Protein AF-0000000085142396 (afdb_homodimer)

Nearest PDB structures (foldseek):
  6xtv-assembly1_A  TM=8.995E-01  e=6.441E-36  Corynebacterium glutamicum MB001
  6xtu-assembly1_B  TM=6.604E-01  e=2.783E-34  Corynebacterium glutamicum MB001
  7d98-assembly1_Q  TM=4.771E-01  e=2.100E-15  Cupriavidus necator
  8h5a-assembly4_G  TM=7.212E-01  e=2.330E-10  Escherichia coli
  8h5a-assembly6_L  TM=6.728E-01  e=3.191E-09  Escherichia coli

InterPro domains:
  IPR000847 LysR, HTH, N-terminal domain [PF00126] (3-60)
  IPR000847 LysR, HTH, N-terminal domain [PS50931] (1-57)
  IPR005119 LysR, substrate-binding [PF03466] (92-287)
  IPR017685 HTH-type transcriptional regulator ArgP [TIGR03298] (2-287)
  IPR036388 Winged helix-like DNA-binding domain superfamily [G3DSA:1.10.10.10] (1-75)
  IPR036390 Winged helix DNA-binding domain superfamily [SSF46785] (1-109)
  IPR050176 LysR-type transcriptional regulator [PTHR30579] (1-289)

Structure (mmCIF, N/CA/C/O backbone):
data_AF-0000000085142396-model_v1
#
loop_
_entity.id
_entity.type
_entity.pdbx_description
1 polymer 'Transcriptional regulator'
#
loop_
_atom_site.group_PDB
_atom_site.id
_atom_site.type_symbol
_atom_site.label_atom_id
_atom_site.label_alt_id
_atom_site.label_comp_id
_atom_site.label_asym_id
_atom_site.label_entity_id
_atom_site.label_seq_id
_atom_site.pdbx_PDB_ins_code
_atom_site.Cartn_x
_atom_site.Cartn_y
_atom_site.Cartn_z
_atom_site.occupancy
_atom_site.B_iso_or_equiv
_atom_site.auth_seq_id
_atom_site.auth_comp_id
_atom_site.auth_asym_id
_atom_site.auth_atom_id
_atom_site.pdbx_PDB_model_num
ATOM 1 N N . MET A 1 1 ? -8.688 -12.961 -36.156 1 75.88 1 MET A N 1
ATOM 2 C CA . MET A 1 1 ? -7.984 -12.867 -34.875 1 75.88 1 MET A CA 1
ATOM 3 C C . MET A 1 1 ? -7.293 -14.18 -34.531 1 75.88 1 MET A C 1
ATOM 5 O O . MET A 1 1 ? -7.91 -15.25 -34.594 1 75.88 1 MET A O 1
ATOM 9 N N . ASN A 1 2 ? -6 -14.141 -34.438 1 84.31 2 ASN A N 1
ATOM 10 C CA . ASN A 1 2 ? -5.273 -15.344 -34.062 1 84.31 2 ASN A CA 1
ATOM 11 C C . ASN A 1 2 ? -4.457 -15.141 -32.781 1 84.31 2 ASN A C 1
ATOM 13 O O . ASN A 1 2 ? -4.434 -14.039 -32.25 1 84.31 2 ASN A O 1
ATOM 17 N N . LEU A 1 3 ? -3.83 -16.234 -32.406 1 86.56 3 LEU A N 1
ATOM 18 C CA . LEU A 1 3 ? -3.17 -16.266 -31.094 1 86.56 3 LEU A CA 1
ATOM 19 C C . LEU A 1 3 ? -1.977 -15.312 -31.078 1 86.56 3 LEU A C 1
ATOM 21 O O . LEU A 1 3 ? -1.727 -14.656 -30.062 1 86.56 3 LEU A O 1
ATOM 25 N N . ASP A 1 4 ? -1.288 -15.188 -32.156 1 91.62 4 ASP A N 1
ATOM 26 C CA . ASP A 1 4 ? -0.107 -14.336 -32.219 1 91.62 4 ASP A CA 1
ATOM 27 C C . ASP A 1 4 ? -0.485 -12.859 -32.094 1 91.62 4 ASP A C 1
ATOM 29 O O . ASP A 1 4 ? 0.242 -12.086 -31.469 1 91.62 4 ASP A O 1
ATOM 33 N N . GLN A 1 5 ? -1.502 -12.57 -32.719 1 93.5 5 GLN A N 1
ATOM 34 C CA . GLN A 1 5 ? -2.006 -11.203 -32.656 1 93.5 5 GLN A CA 1
ATOM 35 C C . GLN A 1 5 ? -2.387 -10.844 -31.219 1 93.5 5 GLN A C 1
ATOM 37 O O . GLN A 1 5 ? -2.012 -9.781 -30.719 1 93.5 5 GLN A O 1
ATOM 42 N N . LEU A 1 6 ? -3.066 -11.711 -30.578 1 92.44 6 LEU A N 1
ATOM 43 C CA . LEU A 1 6 ? -3.492 -11.492 -29.203 1 92.44 6 LEU A CA 1
ATOM 44 C C . LEU A 1 6 ? -2.289 -11.422 -28.266 1 92.44 6 LEU A C 1
ATOM 46 O O . LEU A 1 6 ? -2.256 -10.602 -27.359 1 92.44 6 LEU A O 1
ATOM 50 N N . GLN A 1 7 ? -1.345 -12.188 -28.547 1 93.69 7 GLN A N 1
ATOM 51 C CA . GLN A 1 7 ? -0.137 -12.195 -27.734 1 93.69 7 GLN A CA 1
ATOM 52 C C . GLN A 1 7 ? 0.639 -10.891 -27.891 1 93.69 7 GLN A C 1
ATOM 54 O O . GLN A 1 7 ? 1.211 -10.383 -26.922 1 93.69 7 GLN A O 1
ATOM 59 N N . ALA A 1 8 ? 0.695 -10.453 -29.047 1 95.75 8 ALA A N 1
ATOM 60 C CA . ALA A 1 8 ? 1.35 -9.164 -29.297 1 95.75 8 ALA A CA 1
ATOM 61 C C . ALA A 1 8 ? 0.658 -8.047 -28.516 1 95.75 8 ALA A C 1
ATOM 63 O O . ALA A 1 8 ? 1.318 -7.227 -27.875 1 95.75 8 ALA A O 1
ATOM 64 N N . LEU A 1 9 ? -0.659 -8.055 -28.594 1 95.44 9 LEU A N 1
ATOM 65 C CA . LEU A 1 9 ? -1.447 -7.051 -27.891 1 95.44 9 LEU A CA 1
ATOM 66 C C . LEU A 1 9 ? -1.194 -7.121 -26.391 1 95.44 9 LEU A C 1
ATOM 68 O O . LEU A 1 9 ? -0.942 -6.098 -25.75 1 95.44 9 LEU A O 1
ATOM 72 N N . ARG A 1 10 ? -1.252 -8.258 -25.828 1 95.12 10 ARG A N 1
ATOM 73 C CA . ARG A 1 10 ? -0.986 -8.477 -24.422 1 95.12 10 ARG A CA 1
ATOM 74 C C . ARG A 1 10 ? 0.411 -7.992 -24.047 1 95.12 10 ARG A C 1
ATOM 76 O O . ARG A 1 10 ? 0.585 -7.301 -23.031 1 95.12 10 ARG A O 1
ATOM 83 N N . ALA A 1 11 ? 1.41 -8.336 -24.828 1 95.69 11 ALA A N 1
ATOM 84 C CA . ALA A 1 11 ? 2.803 -7.992 -24.531 1 95.69 11 ALA A CA 1
ATOM 85 C C . ALA A 1 11 ? 3.004 -6.48 -24.5 1 95.69 11 ALA A C 1
ATOM 87 O O . ALA A 1 11 ? 3.703 -5.961 -23.641 1 95.69 11 ALA A O 1
ATOM 88 N N . ILE A 1 12 ? 2.426 -5.828 -25.422 1 96.06 12 ILE A N 1
ATOM 89 C CA . ILE A 1 12 ? 2.547 -4.375 -25.453 1 96.06 12 ILE A CA 1
ATOM 90 C C . ILE A 1 12 ? 1.877 -3.775 -24.219 1 96.06 12 ILE A C 1
ATOM 92 O O . ILE A 1 12 ? 2.422 -2.865 -23.594 1 96.06 12 ILE A O 1
ATOM 96 N N . ALA A 1 13 ? 0.731 -4.301 -23.953 1 94 13 ALA A N 1
ATOM 97 C CA . ALA A 1 13 ? 0.011 -3.807 -22.781 1 94 13 ALA A CA 1
ATOM 98 C C . ALA A 1 13 ? 0.826 -4.016 -21.5 1 94 13 ALA A C 1
ATOM 100 O O . ALA A 1 13 ? 0.817 -3.168 -20.609 1 94 13 ALA A O 1
ATOM 101 N N . ASP A 1 14 ? 1.468 -5.07 -21.422 1 92.44 14 ASP A N 1
ATOM 102 C CA . ASP A 1 14 ? 2.221 -5.438 -20.219 1 92.44 14 ASP A CA 1
ATOM 103 C C . ASP A 1 14 ? 3.553 -4.691 -20.156 1 92.44 14 ASP A C 1
ATOM 105 O O . ASP A 1 14 ? 3.967 -4.23 -19.094 1 92.44 14 ASP A O 1
ATOM 109 N N . GLU A 1 15 ? 4.219 -4.551 -21.297 1 93.19 15 GLU A N 1
ATOM 110 C CA . GLU A 1 15 ? 5.59 -4.043 -21.328 1 93.19 15 GLU A CA 1
ATOM 111 C C . GLU A 1 15 ? 5.617 -2.541 -21.594 1 93.19 15 GLU A C 1
ATOM 113 O O . GLU A 1 15 ? 6.625 -1.879 -21.344 1 93.19 15 GLU A O 1
ATOM 118 N N . GLY A 1 16 ? 4.594 -2.025 -22.234 1 93.94 16 GLY A N 1
ATOM 119 C CA . GLY A 1 16 ? 4.426 -0.589 -22.391 1 93.94 16 GLY A CA 1
ATOM 120 C C . GLY A 1 16 ? 4.957 -0.064 -23.703 1 93.94 16 GLY A C 1
ATOM 121 O O . GLY A 1 16 ? 4.844 1.128 -24 1 93.94 16 GLY A O 1
ATOM 122 N N . SER A 1 17 ? 5.609 -0.974 -24.469 1 94.94 17 SER A N 1
ATOM 123 C CA . SER A 1 17 ? 6.129 -0.507 -25.75 1 94.94 17 SER A CA 1
ATOM 124 C C . SER A 1 17 ? 6.23 -1.65 -26.766 1 94.94 17 SER A C 1
ATOM 126 O O . SER A 1 17 ? 6.242 -2.822 -26.375 1 94.94 17 SER A O 1
ATOM 128 N N . PHE A 1 18 ? 6.328 -1.26 -28.062 1 95.06 18 PHE A N 1
ATOM 129 C CA . PHE A 1 18 ? 6.465 -2.234 -29.141 1 95.06 18 PHE A CA 1
ATOM 130 C C . PHE A 1 18 ? 7.816 -2.936 -29.078 1 95.06 18 PHE A C 1
ATOM 132 O O . PHE A 1 18 ? 7.906 -4.145 -29.281 1 95.06 18 PHE A O 1
ATOM 139 N N . GLU A 1 19 ? 8.797 -2.203 -28.656 1 95 19 GLU A N 1
ATOM 140 C CA . GLU A 1 19 ? 10.148 -2.754 -28.578 1 95 19 GLU A CA 1
ATOM 141 C C . GLU A 1 19 ? 10.273 -3.758 -27.438 1 95 19 GLU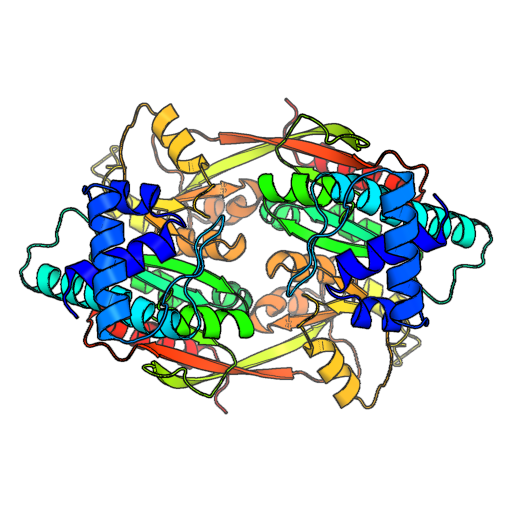 A C 1
ATOM 143 O O . GLU A 1 19 ? 10.828 -4.844 -27.625 1 95 19 GLU A O 1
ATOM 148 N N . ALA A 1 20 ? 9.727 -3.4 -26.359 1 96 20 ALA A N 1
ATOM 149 C CA . ALA A 1 20 ? 9.781 -4.293 -25.219 1 96 20 ALA A CA 1
ATOM 150 C C . ALA A 1 20 ? 8.945 -5.551 -25.453 1 96 20 ALA A C 1
ATOM 152 O O . ALA A 1 20 ? 9.336 -6.648 -25.062 1 96 20 ALA A O 1
ATOM 153 N N . ALA A 1 21 ? 7.863 -5.324 -26.078 1 96.44 21 ALA A N 1
ATOM 154 C CA . ALA A 1 21 ? 7.02 -6.465 -26.422 1 96.44 21 ALA A CA 1
ATOM 155 C C . ALA A 1 21 ? 7.738 -7.406 -27.391 1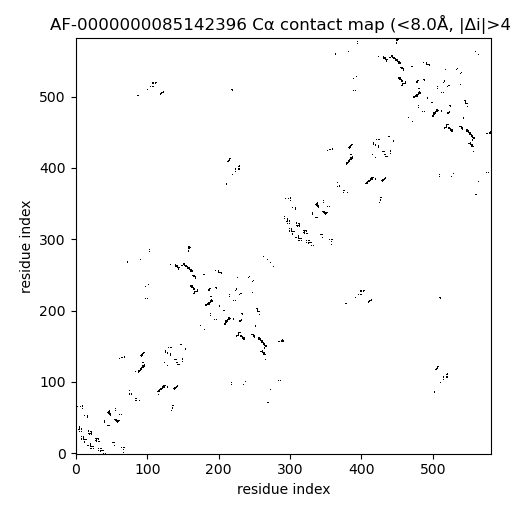 96.44 21 ALA A C 1
ATOM 157 O O . ALA A 1 21 ? 7.672 -8.625 -27.234 1 96.44 21 ALA A O 1
ATOM 158 N N . ALA A 1 22 ? 8.414 -6.84 -28.359 1 96.75 22 ALA A N 1
ATOM 159 C CA . ALA A 1 22 ? 9.18 -7.621 -29.312 1 96.75 22 ALA A CA 1
ATOM 160 C C . ALA A 1 22 ? 10.242 -8.461 -28.625 1 96.75 22 ALA A C 1
ATOM 162 O O . ALA A 1 22 ? 10.406 -9.648 -28.922 1 96.75 22 ALA A O 1
ATOM 163 N N . TYR A 1 23 ? 10.914 -7.848 -27.719 1 96.06 23 TYR A N 1
ATOM 164 C CA . TYR A 1 23 ? 11.938 -8.539 -26.938 1 96.06 23 TYR A CA 1
ATOM 165 C C . TYR A 1 23 ? 11.336 -9.695 -26.156 1 96.06 23 TYR A C 1
ATOM 167 O O . TYR A 1 23 ? 11.852 -10.82 -26.203 1 96.06 23 TYR A O 1
ATOM 175 N N . GLU A 1 24 ? 10.273 -9.461 -25.5 1 94.06 24 GLU A N 1
ATOM 176 C CA . GLU A 1 24 ? 9.609 -10.477 -24.688 1 94.06 24 GLU A CA 1
ATOM 177 C C . GLU A 1 24 ? 9.148 -11.656 -25.562 1 94.06 24 GLU A C 1
ATOM 179 O O . GLU A 1 24 ? 9.242 -12.812 -25.141 1 94.06 24 GLU A O 1
ATOM 184 N N . LEU A 1 25 ? 8.633 -11.391 -26.766 1 94.56 25 LEU A N 1
ATOM 185 C CA . LEU A 1 25 ? 8.031 -12.398 -27.625 1 94.56 25 LEU A CA 1
ATOM 186 C C . LEU A 1 25 ? 9.086 -13.055 -28.516 1 94.56 25 LEU A C 1
ATOM 188 O O . LEU A 1 25 ? 8.812 -14.055 -29.188 1 94.56 25 LEU A O 1
ATOM 192 N N . GLY A 1 26 ? 10.281 -12.438 -28.516 1 96.25 26 GLY A N 1
ATOM 193 C CA . GLY A 1 26 ? 11.336 -12.977 -29.344 1 96.25 26 GLY A CA 1
ATOM 194 C C . GLY A 1 26 ? 11.102 -12.742 -30.828 1 96.25 26 GLY A C 1
ATOM 195 O O . GLY A 1 26 ? 11.375 -13.617 -31.656 1 96.25 26 GLY A O 1
ATOM 196 N N . VAL A 1 27 ? 10.547 -11.664 -31.188 1 97.06 27 VAL A N 1
ATOM 197 C CA . VAL A 1 27 ? 10.289 -11.297 -32.562 1 97.06 27 VAL A CA 1
ATOM 198 C C . VAL A 1 27 ? 10.727 -9.859 -32.812 1 97.06 27 VAL A C 1
ATOM 200 O O . VAL A 1 27 ? 11.203 -9.188 -31.906 1 97.06 27 VAL A O 1
ATOM 203 N N . SER A 1 28 ? 10.664 -9.445 -34 1 95.69 28 SER A N 1
ATOM 204 C CA . SER A 1 28 ? 11.039 -8.07 -34.312 1 95.69 28 SER A CA 1
ATOM 205 C C . SER A 1 28 ? 9.906 -7.102 -33.969 1 95.69 28 SER A C 1
ATOM 207 O O . SER A 1 28 ? 8.742 -7.488 -33.938 1 95.69 28 SER A O 1
ATOM 209 N N . ALA A 1 29 ? 10.32 -5.918 -33.781 1 95.75 29 ALA A N 1
ATOM 210 C CA . ALA A 1 29 ? 9.32 -4.875 -33.531 1 95.75 29 ALA A CA 1
ATOM 211 C C . ALA A 1 29 ? 8.391 -4.727 -34.719 1 95.75 29 ALA A C 1
ATOM 213 O O . ALA A 1 29 ? 7.203 -4.434 -34.562 1 95.75 29 ALA A O 1
ATOM 214 N N . SER A 1 30 ? 8.93 -4.902 -35.844 1 95.69 30 SER A N 1
ATOM 215 C CA . SER A 1 30 ? 8.125 -4.824 -37.062 1 95.69 30 SER A CA 1
ATOM 216 C C . SER A 1 30 ? 7.055 -5.91 -37.094 1 95.69 30 SER A C 1
ATOM 218 O O . SER A 1 30 ? 5.922 -5.66 -37.531 1 95.69 30 SER A O 1
ATOM 220 N N . ALA A 1 31 ? 7.41 -7.059 -36.688 1 96.5 31 ALA A N 1
ATOM 221 C CA . ALA A 1 31 ? 6.461 -8.164 -36.625 1 96.5 31 ALA A CA 1
ATOM 222 C C . ALA A 1 31 ? 5.34 -7.863 -35.625 1 96.5 31 ALA A C 1
ATOM 224 O O . ALA A 1 31 ? 4.168 -8.133 -35.906 1 96.5 31 ALA A O 1
ATOM 225 N N . VAL A 1 32 ? 5.695 -7.32 -34.5 1 97.19 32 VAL A N 1
ATOM 226 C CA . VAL A 1 32 ? 4.707 -6.938 -33.5 1 97.19 32 VAL A CA 1
ATOM 227 C C . VAL A 1 32 ? 3.756 -5.895 -34.062 1 97.19 32 VAL A C 1
ATOM 229 O O . VAL A 1 32 ? 2.537 -6.012 -33.938 1 97.19 32 VAL A O 1
ATOM 232 N N . SER A 1 33 ? 4.301 -4.898 -34.75 1 96.38 33 SER A N 1
ATOM 233 C CA . SER A 1 33 ? 3.502 -3.834 -35.344 1 96.38 33 SER A CA 1
ATOM 234 C C . SER A 1 33 ? 2.537 -4.395 -36.375 1 96.38 33 SER A C 1
ATOM 236 O O . SER A 1 33 ? 1.375 -3.988 -36.438 1 96.38 33 SER A O 1
ATOM 238 N N . GLN A 1 34 ? 3.006 -5.277 -37.125 1 96.44 34 GLN A N 1
ATOM 239 C CA . GLN A 1 34 ? 2.184 -5.887 -38.156 1 96.44 34 GLN A CA 1
ATOM 240 C C . GLN A 1 34 ? 1.03 -6.684 -37.562 1 96.44 34 GLN A C 1
ATOM 242 O O . GLN A 1 34 ? -0.101 -6.613 -38.062 1 96.44 34 GLN A O 1
ATOM 247 N N . ARG A 1 35 ? 1.349 -7.379 -36.562 1 96.38 35 ARG A N 1
ATOM 248 C CA . ARG A 1 35 ? 0.331 -8.164 -35.875 1 96.38 35 ARG A CA 1
ATOM 249 C C . ARG A 1 35 ? -0.768 -7.27 -35.312 1 96.38 35 ARG A C 1
ATOM 251 O O . ARG A 1 35 ? -1.954 -7.578 -35.469 1 96.38 35 ARG A O 1
ATOM 258 N N . ILE A 1 36 ? -0.371 -6.172 -34.75 1 96.5 36 ILE A N 1
ATOM 259 C CA . ILE A 1 36 ? -1.324 -5.246 -34.125 1 96.5 36 ILE A CA 1
ATOM 260 C C . ILE A 1 36 ? -2.182 -4.605 -35.219 1 96.5 36 ILE A C 1
ATOM 262 O O . ILE A 1 36 ? -3.402 -4.504 -35.094 1 96.5 36 ILE A O 1
ATOM 266 N N . ARG A 1 37 ? -1.539 -4.156 -36.281 1 95.81 37 ARG A N 1
ATOM 267 C CA . ARG A 1 37 ? -2.268 -3.545 -37.375 1 95.81 37 ARG A CA 1
ATOM 268 C C . ARG A 1 37 ? -3.301 -4.508 -37.969 1 95.81 37 ARG A C 1
ATOM 270 O O . ARG A 1 37 ? -4.43 -4.113 -38.25 1 95.81 37 ARG A O 1
ATOM 277 N N . ALA A 1 38 ? -2.834 -5.707 -38.156 1 96.38 38 ALA A N 1
ATOM 278 C CA . ALA A 1 38 ? -3.744 -6.719 -38.688 1 96.38 38 ALA A CA 1
ATOM 279 C C . ALA A 1 38 ? -4.926 -6.938 -37.75 1 96.38 38 ALA A C 1
ATOM 281 O O . ALA A 1 38 ? -6.07 -7.043 -38.188 1 96.38 38 ALA A O 1
ATOM 282 N N . LEU A 1 39 ? -4.688 -7.059 -36.469 1 95 39 LEU A N 1
ATOM 283 C CA . LEU A 1 39 ? -5.727 -7.25 -35.469 1 95 39 LEU A CA 1
ATOM 284 C C . LEU A 1 39 ? -6.695 -6.074 -35.438 1 95 39 LEU A C 1
ATOM 286 O O . LEU A 1 39 ? -7.914 -6.266 -35.438 1 95 39 LEU A O 1
ATOM 290 N N . GLU A 1 40 ? -6.176 -4.832 -35.469 1 96.31 40 GLU A N 1
ATOM 291 C CA . GLU A 1 40 ? -6.996 -3.627 -35.469 1 96.31 40 GLU A CA 1
ATOM 292 C C . GLU A 1 40 ? -7.863 -3.539 -36.719 1 96.31 40 GLU A C 1
ATOM 294 O O . GLU A 1 40 ? -9.023 -3.127 -36.656 1 96.31 40 GLU A O 1
ATOM 299 N N . ARG A 1 41 ? -7.289 -3.936 -37.812 1 94.75 41 ARG A N 1
ATOM 300 C CA . ARG A 1 41 ? -8.047 -3.959 -39.062 1 94.75 41 ARG A CA 1
ATOM 301 C C . ARG A 1 41 ? -9.211 -4.938 -39 1 94.75 41 ARG A C 1
ATOM 303 O O . ARG A 1 41 ? -10.32 -4.629 -39.438 1 94.75 41 ARG A O 1
ATOM 310 N N . GLU A 1 42 ? -8.922 -6.059 -38.5 1 93.88 42 GLU A N 1
ATOM 311 C CA . GLU A 1 42 ? -9.953 -7.086 -38.375 1 93.88 42 GLU A CA 1
ATOM 312 C C . GLU A 1 42 ? -11.078 -6.629 -37.469 1 93.88 42 GLU A C 1
ATOM 314 O O . GLU A 1 42 ? -12.25 -6.852 -37.75 1 93.88 42 GLU A O 1
ATOM 319 N N . VAL A 1 43 ? -10.719 -6.043 -36.344 1 92.31 43 VAL A N 1
ATOM 320 C CA . VAL A 1 43 ? -11.688 -5.598 -35.344 1 92.31 43 VAL A CA 1
ATOM 321 C C . VAL A 1 43 ? -12.328 -4.289 -35.812 1 92.31 43 VAL A C 1
ATOM 323 O O . VAL A 1 43 ? -13.445 -3.967 -35.375 1 92.31 43 VAL A O 1
ATOM 326 N N . GLY A 1 44 ? -11.672 -3.533 -36.594 1 94.31 44 GLY A N 1
ATOM 327 C CA . GLY A 1 44 ? -12.172 -2.271 -37.094 1 94.31 44 GLY A CA 1
ATOM 328 C C . GLY A 1 44 ? -12.016 -1.117 -36.125 1 94.31 44 GLY A C 1
ATOM 329 O O . GLY A 1 44 ? -12.758 -0.136 -36.188 1 94.31 44 GLY A O 1
ATOM 330 N N . GLN A 1 45 ? -11.172 -1.242 -35.188 1 94.81 45 GLN A N 1
ATOM 331 C CA . GLN A 1 45 ? -10.93 -0.219 -34.156 1 94.81 45 GLN A CA 1
ATOM 332 C C . GLN A 1 45 ? -9.461 -0.178 -33.781 1 94.81 45 GLN A C 1
ATOM 334 O O . GLN A 1 45 ? -8.758 -1.187 -33.875 1 94.81 45 GLN A O 1
ATOM 339 N N . VAL A 1 46 ? -9.078 0.98 -33.344 1 95.25 46 VAL A N 1
ATOM 340 C CA . VAL A 1 46 ? -7.754 1.116 -32.719 1 95.25 46 VAL A CA 1
ATOM 341 C C . VAL A 1 46 ? -7.766 0.503 -31.328 1 95.25 46 VAL A C 1
ATOM 343 O O . VAL A 1 46 ? -8.68 0.756 -30.547 1 95.25 46 VAL A O 1
ATOM 346 N N . LEU A 1 47 ? -6.75 -0.286 -31.094 1 96 47 LEU A N 1
ATOM 347 C CA . LEU A 1 47 ? -6.77 -1.055 -29.844 1 96 47 LEU A CA 1
ATOM 348 C C . LEU A 1 47 ? -5.715 -0.536 -28.875 1 96 47 LEU A C 1
ATOM 350 O O . LEU A 1 47 ? -5.758 -0.856 -27.688 1 96 47 LEU A O 1
ATOM 354 N N . LEU A 1 48 ? -4.762 0.269 -29.391 1 95.75 48 LEU A N 1
ATOM 355 C CA . LEU A 1 48 ? -3.678 0.789 -28.562 1 95.75 48 LEU A CA 1
ATOM 356 C C . LEU A 1 48 ? -3.533 2.297 -28.734 1 95.75 48 LEU A C 1
ATOM 358 O O . LEU A 1 48 ? -3.664 2.809 -29.859 1 95.75 48 LEU A O 1
ATOM 362 N N . ARG A 1 49 ? -3.377 2.973 -27.625 1 91.81 49 ARG A N 1
ATOM 363 C CA . ARG A 1 49 ? -2.936 4.363 -27.641 1 91.81 49 ARG A CA 1
ATOM 364 C C . ARG A 1 49 ? -1.422 4.457 -27.484 1 91.81 49 ARG A C 1
ATOM 366 O O . ARG A 1 49 ? -0.861 3.977 -26.5 1 91.81 49 ARG A O 1
ATOM 373 N N . ARG A 1 50 ? -0.877 5.102 -28.469 1 83.56 50 ARG A N 1
ATOM 374 C CA . ARG A 1 50 ? 0.579 5.191 -28.453 1 83.56 50 ARG A CA 1
ATOM 375 C C . ARG A 1 50 ? 1.047 6.246 -27.453 1 83.56 50 ARG A C 1
ATOM 377 O O . ARG A 1 50 ? 0.434 7.309 -27.344 1 83.56 50 ARG A O 1
ATOM 384 N N . GLY A 1 51 ? 1.928 5.945 -26.672 1 84.94 51 GLY A N 1
ATOM 385 C CA . GLY A 1 51 ? 2.518 6.809 -25.656 1 84.94 51 GLY A CA 1
ATOM 386 C C . GLY A 1 51 ? 3.641 6.141 -24.891 1 84.94 51 GLY A C 1
ATOM 387 O O . GLY A 1 51 ? 4.152 5.098 -25.297 1 84.94 51 GLY A O 1
ATOM 388 N N . THR A 1 52 ? 4.188 6.934 -24 1 83.25 52 THR A N 1
ATOM 389 C CA . THR A 1 52 ? 5.184 6.387 -23.078 1 83.25 52 THR A CA 1
ATOM 390 C C . THR A 1 52 ? 4.652 6.355 -21.656 1 83.25 52 THR A C 1
ATOM 392 O O . THR A 1 52 ? 4.789 7.332 -20.906 1 83.25 52 THR A O 1
ATOM 395 N N . PRO A 1 53 ? 3.92 5.266 -21.375 1 87.69 53 PRO A N 1
ATOM 396 C CA . PRO A 1 53 ? 3.861 3.967 -22.047 1 87.69 53 PRO A CA 1
ATOM 397 C C . PRO A 1 53 ? 2.68 3.855 -23.016 1 87.69 53 PRO A C 1
ATOM 399 O O . PRO A 1 53 ? 1.747 4.66 -22.953 1 87.69 53 PRO A O 1
ATOM 402 N N . CYS A 1 54 ? 2.764 2.783 -23.891 1 92.75 54 CYS A N 1
ATOM 403 C CA . CYS A 1 54 ? 1.603 2.41 -24.688 1 92.75 54 CYS A CA 1
ATOM 404 C C . CYS A 1 54 ? 0.52 1.78 -23.812 1 92.75 54 CYS A C 1
ATOM 406 O O . CYS A 1 54 ? 0.817 0.968 -22.938 1 92.75 54 CYS A O 1
ATOM 408 N N . GLU A 1 55 ? -0.712 2.178 -24.047 1 93.12 55 GLU A N 1
ATOM 409 C CA . GLU A 1 55 ? -1.815 1.656 -23.25 1 93.12 55 GLU A CA 1
ATOM 410 C C . GLU A 1 55 ? -2.975 1.205 -24.141 1 93.12 55 GLU A C 1
ATOM 412 O O . GLU A 1 55 ? -3.219 1.789 -25.188 1 93.12 55 GLU A O 1
ATOM 417 N N . PRO A 1 56 ? -3.695 0.181 -23.703 1 94.19 56 PRO A N 1
ATOM 418 C CA . PRO A 1 56 ? -4.875 -0.211 -24.469 1 94.19 56 PRO A CA 1
ATOM 419 C C . PRO A 1 56 ? -5.965 0.858 -24.469 1 94.19 56 PRO A C 1
ATOM 421 O O . PRO A 1 56 ? -6.145 1.558 -23.469 1 94.19 56 PRO A O 1
ATOM 424 N N . THR A 1 57 ? -6.648 0.986 -25.578 1 92.38 57 THR A N 1
ATOM 425 C CA . THR A 1 57 ? -7.879 1.769 -25.641 1 92.38 57 THR A CA 1
ATOM 426 C C . THR A 1 57 ? -9.016 1.048 -24.922 1 92.38 57 THR A C 1
ATOM 428 O O . THR A 1 57 ? -8.836 -0.075 -24.438 1 92.38 57 THR A O 1
ATOM 431 N N . GLU A 1 58 ? -10.094 1.671 -24.859 1 87.81 58 GLU A N 1
ATOM 432 C CA . GLU A 1 58 ? -11.258 1.031 -24.266 1 87.81 58 GLU A CA 1
ATOM 433 C C . GLU A 1 58 ? -11.617 -0.265 -24.984 1 87.81 58 GLU A C 1
ATOM 435 O O . GLU A 1 58 ? -11.906 -1.277 -24.344 1 87.81 58 GLU A O 1
ATOM 440 N N . ALA A 1 59 ? -11.547 -0.181 -26.281 1 88.75 59 ALA A N 1
ATOM 441 C CA . ALA A 1 59 ? -11.82 -1.37 -27.078 1 88.75 59 ALA A CA 1
ATOM 442 C C . ALA A 1 59 ? -10.734 -2.428 -26.875 1 88.75 59 ALA A C 1
ATOM 444 O O . ALA A 1 59 ? -11.008 -3.627 -26.953 1 88.75 59 ALA A O 1
ATOM 445 N N . GLY A 1 60 ? -9.586 -2.018 -26.609 1 93.62 60 GLY A N 1
ATOM 446 C CA . GLY A 1 60 ? -8.453 -2.912 -26.438 1 93.62 60 GLY A CA 1
ATOM 447 C C . GLY A 1 60 ? -8.461 -3.658 -25.125 1 93.62 60 GLY A C 1
ATOM 448 O O . GLY A 1 60 ? -7.957 -4.777 -25.031 1 93.62 60 GLY A O 1
ATOM 449 N N . ILE A 1 61 ? -9.062 -3.115 -24.109 1 92.56 61 ILE A N 1
ATOM 450 C CA . ILE A 1 61 ? -9.07 -3.664 -22.766 1 92.56 61 ILE A CA 1
ATOM 451 C C . ILE A 1 61 ? -9.68 -5.066 -22.781 1 92.56 61 ILE A C 1
ATOM 453 O O . ILE A 1 61 ? -9.109 -6 -22.203 1 92.56 61 ILE A O 1
ATOM 457 N N . GLY A 1 62 ? -10.727 -5.219 -23.469 1 89.94 62 GLY A N 1
ATOM 458 C CA . GLY A 1 62 ? -11.367 -6.523 -23.547 1 89.94 62 GLY A CA 1
ATOM 459 C C . GLY A 1 62 ? -10.508 -7.574 -24.219 1 89.94 62 GLY A C 1
ATOM 460 O O . GLY A 1 62 ? -10.43 -8.711 -23.75 1 89.94 62 GLY A O 1
ATOM 461 N N . LEU A 1 63 ? -9.867 -7.203 -25.25 1 91.88 63 LEU A N 1
ATOM 462 C CA . LEU A 1 63 ? -9.055 -8.164 -26 1 91.88 63 LEU A CA 1
ATOM 463 C C . LEU A 1 63 ? -7.781 -8.508 -25.219 1 91.88 63 LEU A C 1
ATOM 465 O O . LEU A 1 63 ? -7.293 -9.633 -25.297 1 91.88 63 LEU A O 1
ATOM 469 N N . VAL A 1 64 ? -7.277 -7.531 -24.5 1 94.75 64 VAL A N 1
ATOM 470 C CA . VAL A 1 64 ? -6.137 -7.816 -23.641 1 94.75 64 VAL A CA 1
ATOM 471 C C . VAL A 1 64 ? -6.523 -8.867 -22.609 1 94.75 64 VAL A C 1
ATOM 473 O O . VAL A 1 64 ? -5.77 -9.812 -22.359 1 94.75 64 VAL A O 1
ATOM 476 N N . ARG A 1 65 ? -7.652 -8.734 -22.031 1 92.62 65 ARG A N 1
ATOM 477 C CA . ARG A 1 65 ? -8.148 -9.703 -21.062 1 92.62 65 ARG A CA 1
ATOM 478 C C . ARG A 1 65 ? -8.242 -11.102 -21.672 1 92.62 65 ARG A C 1
ATOM 480 O O . ARG A 1 65 ? -7.801 -12.078 -21.062 1 92.62 65 ARG A O 1
ATOM 487 N N . VAL A 1 66 ? -8.781 -11.133 -22.828 1 90.44 66 VAL A N 1
ATOM 488 C CA . VAL A 1 66 ? -8.914 -12.406 -23.516 1 90.44 66 VAL A CA 1
ATOM 489 C C . VAL A 1 66 ? -7.539 -13.039 -23.719 1 90.44 66 VAL A C 1
ATOM 491 O O . VAL A 1 66 ? -7.348 -14.227 -23.453 1 90.44 66 VAL A O 1
ATOM 494 N N . ALA A 1 67 ? -6.656 -12.242 -24.156 1 93.44 67 ALA A N 1
ATOM 495 C CA . ALA A 1 67 ? -5.305 -12.734 -24.391 1 93.44 67 ALA A CA 1
ATOM 496 C C . ALA A 1 67 ? -4.684 -13.281 -23.109 1 93.44 67 ALA A C 1
ATOM 498 O O . ALA A 1 67 ? -4.055 -14.344 -23.109 1 93.44 67 ALA A O 1
ATOM 499 N N . ARG A 1 68 ? -4.832 -12.602 -22.047 1 93.88 68 ARG A N 1
ATOM 500 C CA . ARG A 1 68 ? -4.297 -13.031 -20.766 1 93.88 68 ARG A CA 1
ATOM 501 C C . ARG A 1 68 ? -4.965 -14.328 -20.297 1 93.88 68 ARG A C 1
ATOM 503 O O . ARG A 1 68 ? -4.293 -15.234 -19.797 1 93.88 68 ARG A O 1
ATOM 510 N N . HIS A 1 69 ? -6.25 -14.469 -20.438 1 91.12 69 HIS A N 1
ATOM 511 C CA . HIS A 1 69 ? -6.977 -15.664 -20.031 1 91.12 69 HIS A CA 1
ATOM 512 C C . HIS A 1 69 ? -6.57 -16.859 -20.891 1 91.12 69 HIS A C 1
ATOM 514 O O . HIS A 1 69 ? -6.473 -17.984 -20.375 1 91.12 69 HIS A O 1
ATOM 520 N N . MET A 1 70 ? -6.324 -16.609 -22.109 1 88.75 70 MET A N 1
ATOM 521 C CA . MET A 1 70 ? -5.863 -17.688 -22.984 1 88.75 70 MET A CA 1
ATOM 522 C C . MET A 1 70 ? -4.523 -18.25 -22.5 1 88.75 70 MET A C 1
ATOM 524 O O . MET A 1 70 ? -4.293 -19.453 -22.562 1 88.75 70 MET A O 1
ATOM 528 N N . ARG A 1 71 ? -3.734 -17.344 -22.156 1 87.5 71 ARG A N 1
ATOM 529 C CA . ARG A 1 71 ? -2.445 -17.781 -21.625 1 87.5 71 ARG A CA 1
ATOM 530 C C . ARG A 1 71 ? -2.625 -18.672 -20.391 1 87.5 71 ARG A C 1
ATOM 532 O O . ARG A 1 71 ? -1.933 -19.672 -20.234 1 87.5 71 ARG A O 1
ATOM 539 N N . VAL A 1 72 ? -3.508 -18.344 -19.531 1 89.81 72 VAL A N 1
ATOM 540 C CA . VAL A 1 72 ? -3.805 -19.109 -18.328 1 89.81 72 VAL A CA 1
ATOM 541 C C . VAL A 1 72 ? -4.324 -20.5 -18.703 1 89.81 72 VAL A C 1
ATOM 543 O O . VAL A 1 72 ? -3.9 -21.5 -18.141 1 89.81 72 VAL A O 1
ATOM 546 N N . LEU A 1 73 ? -5.207 -20.531 -19.672 1 87.38 73 LEU A N 1
ATOM 547 C CA . LEU A 1 73 ? -5.77 -21.797 -20.141 1 87.38 73 LEU A CA 1
ATOM 548 C C . LEU A 1 73 ? -4.688 -22.688 -20.75 1 87.38 73 LEU A C 1
ATOM 550 O O . LEU A 1 73 ? -4.684 -23.906 -20.547 1 87.38 73 LEU A O 1
ATOM 554 N N . GLU A 1 74 ? -3.891 -22.047 -21.453 1 84.12 74 GLU A N 1
ATOM 555 C CA . GLU A 1 74 ? -2.781 -22.781 -22.062 1 84.12 74 GLU A CA 1
ATOM 556 C C . GLU A 1 74 ? -1.885 -23.391 -20.984 1 84.12 74 GLU A C 1
ATOM 558 O O . GLU A 1 74 ? -1.497 -24.562 -21.094 1 84.12 74 GLU A O 1
ATOM 563 N N . GLN A 1 75 ? -1.535 -22.641 -20.016 1 85.38 75 GLN A N 1
ATOM 564 C CA . GLN A 1 75 ? -0.717 -23.141 -18.906 1 85.38 75 GLN A CA 1
ATOM 565 C C . GLN A 1 75 ? -1.391 -24.312 -18.203 1 85.38 75 GLN A C 1
ATOM 567 O O . GLN A 1 75 ? -0.732 -25.297 -17.859 1 85.38 75 GLN A O 1
ATOM 572 N N . GLU A 1 76 ? -2.652 -24.203 -18.047 1 84.19 76 GLU A N 1
ATOM 573 C CA . GLU A 1 76 ? -3.43 -25.266 -17.438 1 84.19 76 GLU A CA 1
ATOM 574 C C . GLU A 1 76 ? -3.367 -26.547 -18.266 1 84.19 76 GLU A C 1
ATOM 576 O O . GLU A 1 76 ? -3.217 -27.641 -17.734 1 84.19 76 GLU A O 1
ATOM 581 N N . ALA A 1 77 ? -3.502 -26.406 -19.531 1 82.69 77 ALA A N 1
ATOM 582 C CA . ALA A 1 77 ? -3.457 -27.547 -20.438 1 82.69 77 ALA A CA 1
ATOM 583 C C . ALA A 1 77 ? -2.104 -28.25 -20.375 1 82.69 77 ALA A C 1
ATOM 585 O O . ALA A 1 77 ? -2.037 -29.484 -20.328 1 82.69 77 ALA A O 1
ATOM 586 N N . TRP A 1 78 ? -1.155 -27.469 -20.375 1 81 78 TRP A N 1
ATOM 587 C CA . TRP A 1 78 ? 0.189 -28.031 -20.312 1 81 78 TRP A CA 1
ATOM 588 C C . TRP A 1 78 ? 0.415 -28.75 -18.984 1 81 78 TRP A C 1
ATOM 590 O O . TRP A 1 78 ? 1.017 -29.828 -18.953 1 81 78 TRP A O 1
ATOM 600 N N . ALA A 1 79 ? -0.015 -28.125 -17.891 1 79.38 79 ALA A N 1
ATOM 601 C CA . ALA A 1 79 ? 0.09 -28.75 -16.578 1 79.38 79 ALA A CA 1
ATOM 602 C C . ALA A 1 79 ? -0.624 -30.094 -16.547 1 79.38 79 ALA A C 1
ATOM 604 O O . ALA A 1 79 ? -0.125 -31.047 -15.961 1 79.38 79 ALA A O 1
ATOM 605 N N . GLY A 1 80 ? -1.752 -30.156 -17.156 1 78.62 80 GLY A N 1
ATOM 606 C CA . GLY A 1 80 ? -2.516 -31.391 -17.219 1 78.62 80 GLY A CA 1
ATOM 607 C C . GLY A 1 80 ? -1.803 -32.5 -17.984 1 78.62 80 GLY A C 1
ATOM 608 O O . GLY A 1 80 ? -2.047 -33.688 -17.75 1 78.62 80 GLY A O 1
ATOM 609 N N . LEU A 1 81 ? -0.903 -32.094 -18.844 1 79.75 81 LEU A N 1
ATOM 610 C CA . LEU A 1 81 ? -0.161 -33.062 -19.656 1 79.75 81 LEU A CA 1
ATOM 611 C C . LEU A 1 81 ? 1.165 -33.438 -19 1 79.75 81 LEU A C 1
ATOM 613 O O . LEU A 1 81 ? 1.963 -34.188 -19.562 1 79.75 81 LEU A O 1
ATOM 617 N N . GLY A 1 82 ? 1.23 -33.062 -17.797 1 72.25 82 GLY A N 1
ATOM 618 C CA . GLY A 1 82 ? 2.459 -33.344 -17.078 1 72.25 82 GLY A CA 1
ATOM 619 C C . GLY A 1 82 ? 3.648 -32.562 -17.594 1 72.25 82 GLY A C 1
ATOM 620 O O . GLY A 1 82 ? 4.797 -32.938 -17.344 1 72.25 82 GLY A O 1
ATOM 621 N N . ARG A 1 83 ? 3.461 -31.844 -18.609 1 64.12 83 ARG A N 1
ATOM 622 C CA . ARG A 1 83 ? 4.52 -31.031 -19.188 1 64.12 83 ARG A CA 1
ATOM 623 C C . ARG A 1 83 ? 4.598 -29.672 -18.516 1 64.12 83 ARG A C 1
ATOM 625 O O . ARG A 1 83 ? 4.051 -28.688 -19.031 1 64.12 83 ARG A O 1
ATOM 632 N N . THR A 1 84 ? 4.504 -29.75 -17.219 1 56.41 84 THR A N 1
ATOM 633 C CA . THR A 1 84 ? 4.547 -28.453 -16.562 1 56.41 84 THR A CA 1
ATOM 634 C C . THR A 1 84 ? 5.75 -27.641 -17.047 1 56.41 84 THR A C 1
ATOM 636 O O . THR A 1 84 ? 6.871 -28.141 -17.078 1 56.41 84 THR A O 1
ATOM 639 N N . ALA A 1 85 ? 5.531 -27 -18.172 1 51.81 85 ALA A N 1
ATOM 640 C CA . ALA A 1 85 ? 6.664 -26.156 -18.531 1 51.81 85 ALA A CA 1
ATOM 641 C C . ALA A 1 85 ? 7.527 -25.844 -17.312 1 51.81 85 ALA A C 1
ATOM 643 O O . ALA A 1 85 ? 7.07 -25.969 -16.172 1 51.81 85 ALA A O 1
ATOM 644 N N . ALA A 1 86 ? 8.828 -25.516 -17.406 1 55.69 86 ALA A N 1
ATOM 645 C CA . ALA A 1 86 ? 9.977 -25.266 -16.531 1 55.69 86 ALA A CA 1
ATOM 646 C C . ALA A 1 86 ? 9.609 -24.297 -15.414 1 55.69 86 ALA A C 1
ATOM 648 O O . ALA A 1 86 ? 10.406 -24.062 -14.5 1 55.69 86 ALA A O 1
ATOM 649 N N . GLY A 1 87 ? 8.18 -24.219 -15.07 1 68.31 87 GLY A N 1
ATOM 650 C CA . GLY A 1 87 ? 8.047 -23.359 -13.906 1 68.31 87 GLY A CA 1
ATOM 651 C C . GLY A 1 87 ? 6.617 -23.234 -13.414 1 68.31 87 GLY A C 1
ATOM 652 O O . GLY A 1 87 ? 5.688 -23.688 -14.086 1 68.31 87 GLY A O 1
ATOM 653 N N . ARG A 1 88 ? 6.301 -23.047 -12.078 1 83.19 88 ARG A N 1
ATOM 654 C CA . ARG A 1 88 ? 4.988 -22.859 -11.469 1 83.19 88 ARG A CA 1
ATOM 655 C C . ARG A 1 88 ? 4.207 -21.766 -12.188 1 83.19 88 ARG A C 1
ATOM 657 O O . ARG A 1 88 ? 4.781 -20.75 -12.609 1 83.19 88 ARG A O 1
ATOM 664 N N . SER A 1 89 ? 2.932 -22.078 -12.516 1 90.56 89 SER A N 1
ATOM 665 C CA . SER A 1 89 ? 2.053 -21.031 -13.031 1 90.56 89 SER A CA 1
ATOM 666 C C . SER A 1 89 ? 1.865 -19.922 -12.016 1 90.56 89 SER A C 1
ATOM 668 O O . SER A 1 89 ? 2.176 -20.094 -10.828 1 90.56 89 SER A O 1
ATOM 670 N N . VAL A 1 90 ? 1.423 -18.781 -12.508 1 93.12 90 VAL A N 1
ATOM 671 C CA . VAL A 1 90 ? 1.186 -17.656 -11.625 1 93.12 90 VAL A CA 1
ATOM 672 C C . VAL A 1 90 ? -0.315 -17.469 -11.414 1 93.12 90 VAL A C 1
ATOM 674 O O . VAL A 1 90 ? -1.089 -17.453 -12.375 1 93.12 90 VAL A O 1
ATOM 677 N N . THR A 1 91 ? -0.742 -17.406 -10.234 1 96.06 91 THR A N 1
ATOM 678 C CA . THR A 1 91 ? -2.105 -17.062 -9.852 1 96.06 91 THR A CA 1
ATOM 679 C C . THR A 1 91 ? -2.152 -15.672 -9.219 1 96.06 91 THR A C 1
ATOM 681 O O . THR A 1 91 ? -1.737 -15.492 -8.078 1 96.06 91 THR A O 1
ATOM 684 N N . SER A 1 92 ? -2.688 -14.695 -9.961 1 97.19 92 SER A N 1
ATOM 685 C CA . SER A 1 92 ? -2.785 -13.32 -9.492 1 97.19 92 SER A CA 1
ATOM 686 C C . SER A 1 92 ? -4.137 -13.055 -8.836 1 97.19 92 SER A C 1
ATOM 688 O O . SER A 1 92 ? -5.18 -13.422 -9.375 1 97.19 92 SER A O 1
ATOM 690 N N . LEU A 1 93 ? -4.016 -12.43 -7.68 1 96.81 93 LEU A N 1
ATOM 691 C CA . LEU A 1 93 ? -5.203 -12.195 -6.867 1 96.81 93 LEU A CA 1
ATOM 692 C C . LEU A 1 93 ? -5.141 -10.82 -6.195 1 96.81 93 LEU A C 1
ATOM 694 O O . LEU A 1 93 ? -4.09 -10.422 -5.691 1 96.81 93 LEU A O 1
ATOM 698 N N . ALA A 1 94 ? -6.285 -10.062 -6.262 1 97.88 94 ALA A N 1
ATOM 699 C CA . ALA A 1 94 ? -6.391 -8.797 -5.539 1 97.88 94 ALA A CA 1
ATOM 700 C C . ALA A 1 94 ? -7.07 -8.992 -4.188 1 97.88 94 ALA A C 1
ATOM 702 O O . ALA A 1 94 ? -8.148 -9.594 -4.109 1 97.88 94 ALA A O 1
ATOM 703 N N . VAL A 1 95 ? -6.449 -8.531 -3.162 1 97.06 95 VAL A N 1
ATOM 704 C CA . VAL A 1 95 ? -6.98 -8.648 -1.809 1 97.06 95 VAL A CA 1
ATOM 705 C C . VAL A 1 95 ? -6.762 -7.34 -1.054 1 97.06 95 VAL A C 1
ATOM 707 O O . VAL A 1 95 ? -5.664 -6.777 -1.08 1 97.06 95 VAL A O 1
ATOM 710 N N . PRO A 1 96 ? -7.828 -6.801 -0.416 1 96.5 96 PRO A N 1
ATOM 711 C CA . PRO A 1 96 ? -7.594 -5.625 0.427 1 96.5 96 PRO A CA 1
ATOM 712 C C . PRO A 1 96 ? -6.617 -5.902 1.567 1 96.5 96 PRO A C 1
ATOM 714 O O . PRO A 1 96 ? -6.492 -7.043 2.018 1 96.5 96 PRO A O 1
ATOM 717 N N . ALA A 1 97 ? -5.992 -4.855 2.014 1 95.44 97 ALA A N 1
ATOM 718 C CA . ALA A 1 97 ? -4.984 -4.969 3.062 1 95.44 97 ALA A CA 1
ATOM 719 C C . ALA A 1 97 ? -5.582 -5.555 4.34 1 95.44 97 ALA A C 1
ATOM 721 O O . ALA A 1 97 ? -4.941 -6.355 5.023 1 95.44 97 ALA A O 1
ATOM 722 N N . ASP A 1 98 ? -6.781 -5.137 4.707 1 95.38 98 ASP A N 1
ATOM 723 C CA . ASP A 1 98 ? -7.391 -5.598 5.949 1 95.38 98 ASP A CA 1
ATOM 724 C C . ASP A 1 98 ? -7.777 -7.074 5.859 1 95.38 98 ASP A C 1
ATOM 726 O O . ASP A 1 98 ? -7.73 -7.797 6.855 1 95.38 98 ASP A O 1
ATOM 730 N N . VAL A 1 99 ? -8.148 -7.547 4.664 1 96.5 99 VAL A N 1
ATOM 731 C CA . VAL A 1 99 ? -8.406 -8.969 4.441 1 96.5 99 VAL A CA 1
ATOM 732 C C . VAL A 1 99 ? -7.113 -9.766 4.617 1 96.5 99 VAL A C 1
ATOM 734 O O . VAL A 1 99 ? -7.059 -10.703 5.414 1 96.5 99 VAL A O 1
ATOM 737 N N . LEU A 1 100 ? -6.078 -9.375 3.916 1 96.69 100 LEU A N 1
ATOM 738 C CA . LEU A 1 100 ? -4.785 -10.055 3.984 1 96.69 100 LEU A CA 1
ATOM 739 C C . LEU A 1 100 ? -4.227 -10.016 5.402 1 96.69 100 LEU A C 1
ATOM 741 O O . LEU A 1 100 ? -3.574 -10.961 5.844 1 96.69 100 LEU A O 1
ATOM 745 N N . GLY A 1 101 ? -4.512 -8.945 6.137 1 95.38 101 GLY A N 1
ATOM 746 C CA . GLY A 1 101 ? -3.986 -8.75 7.48 1 95.38 101 GLY A CA 1
ATOM 747 C C . GLY A 1 101 ? -4.793 -9.461 8.547 1 95.38 101 GLY A C 1
ATOM 748 O O . GLY A 1 101 ? -4.414 -9.461 9.719 1 95.38 101 GLY A O 1
ATOM 749 N N . THR A 1 102 ? -5.906 -10.109 8.219 1 94.88 102 THR A N 1
ATOM 750 C CA . THR A 1 102 ? -6.738 -10.703 9.258 1 94.88 102 THR A CA 1
ATOM 751 C C . THR A 1 102 ? -7.098 -12.141 8.906 1 94.88 102 THR A C 1
ATOM 753 O O . THR A 1 102 ? -6.312 -13.062 9.156 1 94.88 102 THR A O 1
ATOM 756 N N . TRP A 1 103 ? -8.062 -12.43 8.102 1 96.25 103 TRP A N 1
ATOM 757 C CA . TRP A 1 103 ? -8.625 -13.773 8.07 1 96.25 103 TRP A CA 1
ATOM 758 C C . TRP A 1 103 ? -8.109 -14.555 6.863 1 96.25 103 TRP A C 1
ATOM 760 O O . TRP A 1 103 ? -8.422 -15.734 6.699 1 96.25 103 TRP A O 1
ATOM 770 N N . PHE A 1 104 ? -7.266 -14.039 6.055 1 97.75 104 PHE A N 1
ATOM 771 C CA . PHE A 1 104 ? -6.785 -14.672 4.832 1 97.75 104 PHE A CA 1
ATOM 772 C C . PHE A 1 104 ? -5.684 -15.68 5.137 1 97.75 104 PHE A C 1
ATOM 774 O O . PHE A 1 104 ? -5.223 -16.391 4.246 1 97.75 104 PHE A O 1
ATOM 781 N N . GLY A 1 105 ? -5.188 -15.781 6.34 1 96.94 105 GLY A N 1
ATOM 782 C CA . GLY A 1 105 ? -4.098 -16.641 6.773 1 96.94 105 GLY A CA 1
ATOM 783 C C . GLY A 1 105 ? -4.277 -18.094 6.355 1 96.94 105 GLY A C 1
ATOM 784 O O . GLY A 1 105 ? -3.375 -18.688 5.758 1 96.94 105 GLY A O 1
ATOM 785 N N . PRO A 1 106 ? -5.418 -18.641 6.617 1 97.75 106 PRO A N 1
ATOM 786 C CA . PRO A 1 106 ? -5.645 -20.031 6.246 1 97.75 106 PRO A CA 1
ATOM 787 C C . PRO A 1 106 ? -5.531 -20.266 4.742 1 97.75 106 PRO A C 1
ATOM 789 O O . PRO A 1 106 ? -5.109 -21.344 4.309 1 97.75 106 PRO A O 1
ATOM 792 N N . VAL A 1 107 ? -5.938 -19.328 3.945 1 98.62 107 VAL A N 1
ATOM 793 C CA . VAL A 1 107 ? -5.805 -19.438 2.496 1 98.62 107 VAL A CA 1
ATOM 794 C C . VAL A 1 107 ? -4.332 -19.531 2.115 1 98.62 107 VAL A C 1
ATOM 796 O O . VAL A 1 107 ? -3.943 -20.375 1.306 1 98.62 107 VAL A O 1
ATOM 799 N N . LEU A 1 108 ? -3.486 -18.672 2.719 1 98.5 108 LEU A N 1
ATOM 800 C CA . LEU A 1 108 ? -2.049 -18.688 2.471 1 98.5 108 LEU A CA 1
ATOM 801 C C . LEU A 1 108 ? -1.44 -20.016 2.895 1 98.5 108 LEU A C 1
ATOM 803 O O . LEU A 1 108 ? -0.583 -20.562 2.197 1 98.5 108 LEU A O 1
ATOM 807 N N . ALA A 1 109 ? -1.877 -20.5 4.039 1 97.75 109 ALA A N 1
ATOM 808 C CA . ALA A 1 109 ? -1.37 -21.766 4.551 1 97.75 109 ALA A CA 1
ATOM 809 C C . ALA A 1 109 ? -1.683 -22.906 3.59 1 97.75 109 ALA A C 1
ATOM 811 O O . ALA A 1 109 ? -0.828 -23.75 3.324 1 97.75 109 ALA A O 1
ATOM 812 N N . GLU A 1 110 ? -2.881 -22.938 3.092 1 97.69 110 GLU A N 1
ATOM 813 C CA . GLU A 1 110 ? -3.234 -23.953 2.105 1 97.69 110 GLU A CA 1
ATOM 814 C C . GLU A 1 110 ? -2.396 -23.812 0.839 1 97.69 110 GLU A C 1
ATOM 816 O O . GLU A 1 110 ? -1.899 -24.797 0.301 1 97.69 110 GLU A O 1
ATOM 821 N N . ALA A 1 111 ? -2.26 -22.609 0.349 1 97.69 111 ALA A N 1
ATOM 822 C CA . ALA A 1 111 ? -1.525 -22.344 -0.883 1 97.69 111 ALA A CA 1
ATOM 823 C C . ALA A 1 111 ? -0.06 -22.75 -0.75 1 97.69 111 ALA A C 1
ATOM 825 O O . ALA A 1 111 ? 0.61 -23.016 -1.75 1 97.69 111 ALA A O 1
ATOM 826 N N . ALA A 1 112 ? 0.456 -22.75 0.476 1 97.06 112 ALA A N 1
ATOM 827 C CA . ALA A 1 112 ? 1.841 -23.141 0.735 1 97.06 112 ALA A CA 1
ATOM 828 C C . ALA A 1 112 ? 2.117 -24.562 0.242 1 97.06 112 ALA A C 1
ATOM 830 O O . ALA A 1 112 ? 3.266 -24.906 -0.035 1 97.06 112 ALA A O 1
ATOM 831 N N . ASP A 1 113 ? 1.084 -25.344 0.098 1 94.81 113 ASP A N 1
ATOM 832 C CA . ASP A 1 113 ? 1.243 -26.734 -0.307 1 94.81 113 ASP A CA 1
ATOM 833 C C . ASP A 1 113 ? 1.006 -26.906 -1.806 1 94.81 113 ASP A C 1
ATOM 835 O O . ASP A 1 113 ? 1.082 -28.016 -2.332 1 94.81 113 ASP A O 1
ATOM 839 N N . TRP A 1 114 ? 0.695 -25.844 -2.457 1 94.69 114 TRP A N 1
ATOM 840 C CA . TRP A 1 114 ? 0.443 -25.953 -3.891 1 94.69 114 TRP A CA 1
ATOM 841 C C . TRP A 1 114 ? 1.749 -25.906 -4.676 1 94.69 114 TRP A C 1
ATOM 843 O O . TRP A 1 114 ? 2.41 -24.875 -4.742 1 94.69 114 TRP A O 1
ATOM 853 N N . ASP A 1 115 ? 2.09 -26.844 -5.422 1 90.75 115 ASP A N 1
ATOM 854 C CA . ASP A 1 115 ? 3.371 -26.969 -6.109 1 90.75 115 ASP A CA 1
ATOM 855 C C . ASP A 1 115 ? 3.25 -26.531 -7.57 1 90.75 115 ASP A C 1
ATOM 857 O O . ASP A 1 115 ? 4.258 -26.344 -8.258 1 90.75 115 ASP A O 1
ATOM 861 N N . ASP A 1 116 ? 2.1 -26.328 -8 1 90.56 116 ASP A N 1
ATOM 862 C CA . ASP A 1 116 ? 1.893 -26.062 -9.422 1 90.56 116 ASP A CA 1
ATOM 863 C C . ASP A 1 116 ? 1.772 -24.562 -9.695 1 90.56 116 ASP A C 1
ATOM 865 O O . ASP A 1 116 ? 1.75 -24.141 -10.852 1 90.56 116 ASP A O 1
ATOM 869 N N . THR A 1 117 ? 1.679 -23.797 -8.602 1 94.19 117 THR A N 1
ATOM 870 C CA . THR A 1 117 ? 1.456 -22.375 -8.836 1 94.19 117 THR A CA 1
ATOM 871 C C . THR A 1 117 ? 2.133 -21.531 -7.762 1 94.19 117 THR A C 1
ATOM 873 O O . THR A 1 117 ? 2.439 -22.031 -6.676 1 94.19 117 THR A O 1
ATOM 876 N N . VAL A 1 118 ? 2.443 -20.266 -8.047 1 96.19 118 VAL A N 1
ATOM 877 C CA . VAL A 1 118 ? 2.801 -19.234 -7.082 1 96.19 118 VAL A CA 1
ATOM 878 C C . VAL A 1 118 ? 1.729 -18.141 -7.07 1 96.19 118 VAL A C 1
ATOM 880 O O . VAL A 1 118 ? 1.026 -17.938 -8.062 1 96.19 118 VAL A O 1
ATOM 883 N N . LEU A 1 119 ? 1.652 -17.516 -5.922 1 97.94 119 LEU A N 1
ATOM 884 C CA . LEU A 1 119 ? 0.678 -16.438 -5.785 1 97.94 119 LEU A CA 1
ATOM 885 C C . LEU A 1 119 ? 1.315 -15.086 -6.094 1 97.94 119 LEU A C 1
ATOM 887 O O . LEU A 1 119 ? 2.441 -14.82 -5.668 1 97.94 119 LEU A O 1
ATOM 891 N N . ASP A 1 120 ? 0.635 -14.328 -6.891 1 97.69 120 ASP A N 1
ATOM 892 C CA . ASP A 1 120 ? 0.917 -12.914 -7.125 1 97.69 120 ASP A CA 1
ATOM 893 C C . ASP A 1 120 ? -0.169 -12.031 -6.52 1 97.69 120 ASP A C 1
ATOM 895 O O . ASP A 1 120 ? -1.183 -11.75 -7.164 1 97.69 120 ASP A O 1
ATOM 899 N N . LEU A 1 121 ? 0.063 -11.578 -5.281 1 97.88 121 LEU A N 1
ATOM 900 C CA . LEU A 1 121 ? -0.948 -10.82 -4.551 1 97.88 121 LEU A CA 1
ATOM 901 C C . LEU A 1 121 ? -0.875 -9.336 -4.902 1 97.88 121 LEU A C 1
ATOM 903 O O . LEU A 1 121 ? 0.211 -8.75 -4.926 1 97.88 121 LEU A O 1
ATOM 907 N N . HIS A 1 122 ? -2.02 -8.797 -5.227 1 96.81 122 HIS A N 1
ATOM 908 C CA . HIS A 1 122 ? -2.223 -7.359 -5.395 1 96.81 122 HIS A CA 1
ATOM 909 C C . HIS A 1 122 ? -3.027 -6.781 -4.234 1 96.81 122 HIS A C 1
ATOM 911 O O . HIS A 1 122 ? -4.184 -7.156 -4.027 1 96.81 122 HIS A O 1
ATOM 917 N N . VAL A 1 123 ? -2.387 -5.891 -3.48 1 95.62 123 VAL A N 1
ATOM 918 C CA . VAL A 1 123 ? -3.086 -5.285 -2.354 1 95.62 123 VAL A CA 1
ATOM 919 C C . VAL A 1 123 ? -3.721 -3.965 -2.789 1 95.62 123 VAL A C 1
ATOM 921 O O . VAL A 1 123 ? -3.023 -2.965 -2.977 1 95.62 123 VAL A O 1
ATOM 924 N N . GLU A 1 124 ? -4.996 -3.984 -3.008 1 88.88 124 GLU A N 1
ATOM 925 C CA . GLU A 1 124 ? -5.734 -2.875 -3.607 1 88.88 124 GLU A CA 1
ATOM 926 C C . GLU A 1 124 ? -7.074 -2.664 -2.912 1 88.88 124 GLU A C 1
ATOM 928 O O . GLU A 1 124 ? -7.547 -3.539 -2.186 1 88.88 124 GLU A O 1
ATOM 933 N N . ASP A 1 125 ? -7.543 -1.452 -3.146 1 80.25 125 ASP A N 1
ATOM 934 C CA . ASP A 1 125 ? -8.898 -1.173 -2.697 1 80.25 125 ASP A CA 1
ATOM 935 C C . ASP A 1 125 ? -9.922 -1.542 -3.771 1 80.25 125 ASP A C 1
ATOM 937 O O . ASP A 1 125 ? -9.562 -2.096 -4.812 1 80.25 125 ASP A O 1
ATOM 941 N N . GLN A 1 126 ? -11.234 -1.42 -3.445 1 72.12 126 GLN A N 1
ATOM 942 C CA . GLN A 1 126 ? -12.344 -1.909 -4.262 1 72.12 126 GLN A CA 1
ATOM 943 C C . GLN A 1 126 ? -12.289 -1.317 -5.668 1 72.12 126 GLN A C 1
ATOM 945 O O . GLN A 1 126 ? -12.492 -2.027 -6.656 1 72.12 126 GLN A O 1
ATOM 950 N N . ASP A 1 127 ? -12.039 -0.096 -5.785 1 74.44 127 ASP A N 1
ATOM 951 C CA . ASP A 1 127 ? -12.055 0.524 -7.109 1 74.44 127 ASP A CA 1
ATOM 952 C C . ASP A 1 127 ? -10.938 -0.019 -7.988 1 74.44 127 ASP A C 1
ATOM 954 O O . ASP A 1 127 ? -11.125 -0.232 -9.188 1 74.44 127 ASP A O 1
ATOM 958 N N . HIS A 1 128 ? -9.953 -0.427 -7.395 1 84.12 128 HIS A N 1
ATOM 959 C CA . HIS A 1 128 ? -8.812 -0.887 -8.18 1 84.12 128 HIS A CA 1
ATOM 960 C C . HIS A 1 128 ? -8.938 -2.369 -8.516 1 84.12 128 HIS A C 1
ATOM 962 O O . HIS A 1 128 ? -8.555 -2.801 -9.602 1 84.12 128 HIS A O 1
ATOM 968 N N . SER A 1 129 ? -9.664 -3.053 -7.66 1 89.25 129 SER A N 1
ATOM 969 C CA . SER A 1 129 ? -9.797 -4.484 -7.91 1 89.25 129 SER A CA 1
ATOM 970 C C . SER A 1 129 ? -10.633 -4.754 -9.156 1 89.25 129 SER A C 1
ATOM 972 O O . SER A 1 129 ? -10.32 -5.652 -9.938 1 89.25 129 SER A O 1
ATOM 974 N N . ALA A 1 130 ? -11.672 -3.969 -9.383 1 90.19 130 ALA A N 1
ATOM 975 C CA . ALA A 1 130 ? -12.508 -4.113 -10.57 1 90.19 130 ALA A CA 1
ATOM 976 C C . ALA A 1 130 ? -11.711 -3.861 -11.844 1 90.19 130 ALA A C 1
ATOM 978 O O . ALA A 1 130 ? -11.859 -4.586 -12.828 1 90.19 130 ALA A O 1
ATOM 979 N N . ARG A 1 131 ? -10.93 -2.865 -11.789 1 91.31 131 ARG A N 1
ATOM 980 C CA . ARG A 1 131 ? -10.086 -2.541 -12.938 1 91.31 131 ARG A CA 1
ATOM 981 C C . ARG A 1 131 ? -9.141 -3.689 -13.266 1 91.31 131 ARG A C 1
ATOM 983 O O . ARG A 1 131 ? -8.977 -4.051 -14.43 1 91.31 131 ARG A O 1
ATOM 990 N N . LEU A 1 132 ? -8.531 -4.262 -12.273 1 94.94 132 LEU A N 1
ATOM 991 C CA . LEU A 1 132 ? -7.598 -5.367 -12.461 1 94.94 132 LEU A CA 1
ATOM 992 C C . LEU A 1 132 ? -8.305 -6.578 -13.062 1 94.94 132 LEU A C 1
ATOM 994 O O . LEU A 1 132 ? -7.758 -7.242 -13.953 1 94.94 132 LEU A O 1
ATOM 998 N N . LEU A 1 133 ? -9.523 -6.82 -12.617 1 94.31 133 LEU A N 1
ATOM 999 C CA . LEU A 1 133 ? -10.312 -7.926 -13.148 1 94.31 133 LEU A CA 1
ATOM 1000 C C . LEU A 1 133 ? -10.68 -7.672 -14.609 1 94.31 133 LEU A C 1
ATOM 1002 O O . LEU A 1 133 ? -10.539 -8.555 -15.453 1 94.31 133 LEU A O 1
ATOM 1006 N N . ARG A 1 134 ? -11.055 -6.469 -14.914 1 91.25 134 ARG A N 1
ATOM 1007 C CA . ARG A 1 134 ? -11.484 -6.109 -16.266 1 91.25 134 ARG A CA 1
ATOM 1008 C C . ARG A 1 134 ? -10.328 -6.238 -17.25 1 91.25 134 ARG A C 1
ATOM 1010 O O . ARG A 1 134 ? -10.531 -6.609 -18.406 1 91.25 134 ARG A O 1
ATOM 1017 N N . ARG A 1 135 ? -9.203 -5.961 -16.734 1 92.19 135 ARG A N 1
ATOM 1018 C CA . ARG A 1 135 ? -8.023 -5.992 -17.594 1 92.19 135 ARG A CA 1
ATOM 1019 C C . ARG A 1 135 ? -7.391 -7.379 -17.609 1 92.19 135 ARG A C 1
ATOM 1021 O O . ARG A 1 135 ? -6.398 -7.609 -18.297 1 92.19 135 ARG A O 1
ATOM 1028 N N . GLY A 1 136 ? -7.902 -8.266 -16.828 1 93.88 136 GLY A N 1
ATOM 1029 C CA . GLY A 1 136 ? -7.363 -9.609 -16.75 1 93.88 136 GLY A CA 1
ATOM 1030 C C . GLY A 1 136 ? -6.031 -9.68 -16.031 1 93.88 136 GLY A C 1
ATOM 1031 O O . GLY A 1 136 ? -5.277 -10.641 -16.203 1 93.88 136 GLY A O 1
ATOM 1032 N N . GLU A 1 137 ? -5.711 -8.656 -15.305 1 95.31 137 GLU A N 1
ATOM 1033 C CA . GLU A 1 137 ? -4.445 -8.602 -14.57 1 95.31 137 GLU A CA 1
ATOM 1034 C C . GLU A 1 137 ? -4.488 -9.5 -13.336 1 95.31 137 GLU A C 1
ATOM 1036 O O . GLU A 1 137 ? -3.445 -9.922 -12.836 1 95.31 137 GLU A O 1
ATOM 1041 N N . VAL A 1 138 ? -5.676 -9.773 -12.82 1 96.69 138 VAL A N 1
ATOM 1042 C CA . VAL A 1 138 ? -5.887 -10.766 -11.773 1 96.69 138 VAL A CA 1
ATOM 1043 C C . VAL A 1 138 ? -6.996 -11.727 -12.195 1 96.69 138 VAL A C 1
ATOM 1045 O O . VAL A 1 138 ? -7.871 -11.375 -12.984 1 96.69 138 VAL A O 1
ATOM 1048 N N . LEU A 1 139 ? -6.895 -12.953 -11.625 1 96.44 139 LEU A N 1
ATOM 1049 C CA . LEU A 1 139 ? -7.895 -13.977 -11.922 1 96.44 139 LEU A CA 1
ATOM 1050 C C . LEU A 1 139 ? -9.062 -13.891 -10.945 1 96.44 139 LEU A C 1
ATOM 1052 O O . LEU A 1 139 ? -10.148 -14.406 -11.227 1 96.44 139 LEU A O 1
ATOM 1056 N N . ALA A 1 140 ? -8.789 -13.312 -9.797 1 97.62 140 ALA A N 1
ATOM 1057 C CA . ALA A 1 140 ? -9.805 -13.234 -8.75 1 97.62 140 ALA A CA 1
ATOM 1058 C C . ALA A 1 140 ? -9.523 -12.078 -7.801 1 97.62 140 ALA A C 1
ATOM 1060 O O . ALA A 1 140 ? -8.438 -11.492 -7.828 1 97.62 140 ALA A O 1
ATOM 1061 N N . ALA A 1 141 ? -10.578 -11.734 -7.004 1 98.12 141 ALA A N 1
ATOM 1062 C CA . ALA A 1 141 ? -10.445 -10.633 -6.051 1 98.12 141 ALA A CA 1
ATOM 1063 C C . ALA A 1 141 ? -11.414 -10.805 -4.883 1 98.12 141 ALA A C 1
ATOM 1065 O O . ALA A 1 141 ? -12.539 -11.273 -5.066 1 98.12 141 ALA A O 1
ATOM 1066 N N . VAL A 1 142 ? -10.953 -10.508 -3.727 1 97.75 142 VAL A N 1
ATOM 1067 C CA . VAL A 1 142 ? -11.867 -10.148 -2.645 1 97.75 142 VAL A CA 1
ATOM 1068 C C . VAL A 1 142 ? -12.18 -8.656 -2.711 1 97.75 142 VAL A C 1
ATOM 1070 O O . VAL A 1 142 ? -11.273 -7.828 -2.787 1 97.75 142 VAL A O 1
ATOM 1073 N N . THR A 1 143 ? -13.477 -8.312 -2.74 1 96.62 143 THR A N 1
ATOM 1074 C CA . THR A 1 143 ? -13.867 -6.922 -2.967 1 96.62 143 THR A CA 1
ATOM 1075 C C . THR A 1 143 ? -15.164 -6.59 -2.234 1 96.62 143 THR A C 1
ATOM 1077 O O . THR A 1 143 ? -15.828 -7.484 -1.707 1 96.62 143 THR A O 1
ATOM 1080 N N . THR A 1 144 ? -15.398 -5.328 -2.125 1 95.31 144 THR A N 1
ATOM 1081 C CA . THR A 1 144 ? -16.672 -4.895 -1.545 1 95.31 144 THR A CA 1
ATOM 1082 C C . THR A 1 144 ? -17.719 -4.711 -2.629 1 95.31 144 THR A C 1
ATOM 1084 O O . THR A 1 144 ? -18.891 -4.457 -2.328 1 95.31 144 THR A O 1
ATOM 1087 N N . GLU A 1 145 ? -17.359 -4.875 -3.852 1 93.38 145 GLU A N 1
ATOM 1088 C CA . GLU A 1 145 ? -18.281 -4.695 -4.965 1 93.38 145 GLU A CA 1
ATOM 1089 C C . GLU A 1 145 ? -19.094 -5.957 -5.211 1 93.38 145 GLU A C 1
ATOM 1091 O O . GLU A 1 145 ? -18.547 -7.012 -5.523 1 93.38 145 GLU A O 1
ATOM 1096 N N . PRO A 1 146 ? -20.422 -5.855 -5.191 1 94 146 PRO A N 1
ATOM 1097 C CA . PRO A 1 146 ? -21.25 -7.055 -5.363 1 94 146 PRO A CA 1
ATOM 1098 C C . PRO A 1 146 ? -21.438 -7.438 -6.828 1 94 146 PRO A C 1
ATOM 1100 O O . PRO A 1 146 ? -21.703 -8.602 -7.133 1 94 146 PRO A O 1
ATOM 1103 N N . GLN A 1 147 ? -21.422 -6.449 -7.707 1 94.44 147 GLN A N 1
ATOM 1104 C CA . GLN A 1 147 ? -21.672 -6.711 -9.117 1 94.44 147 GLN A CA 1
ATOM 1105 C C . GLN A 1 147 ? -20.422 -7.27 -9.805 1 94.44 147 GLN A C 1
ATOM 1107 O O . GLN A 1 147 ? -19.359 -6.633 -9.805 1 94.44 147 GLN A O 1
ATOM 1112 N N . PRO A 1 148 ? -20.531 -8.367 -10.391 1 94 148 PRO A N 1
ATOM 1113 C CA . PRO A 1 148 ? -19.359 -8.961 -11.039 1 94 148 PRO A CA 1
ATOM 1114 C C . PRO A 1 148 ? -18.938 -8.195 -12.297 1 94 148 PRO A C 1
ATOM 1116 O O . PRO A 1 148 ? -19.781 -7.691 -13.031 1 94 148 PRO A O 1
ATOM 1119 N N . VAL A 1 149 ? -17.688 -8.117 -12.461 1 91.38 149 VAL A N 1
ATOM 1120 C CA . VAL A 1 149 ? -17.156 -7.684 -13.742 1 91.38 149 VAL A CA 1
ATOM 1121 C C . VAL A 1 149 ? -17.531 -8.688 -14.836 1 91.38 149 VAL A C 1
ATOM 1123 O O . VAL A 1 149 ? -17.703 -9.875 -14.555 1 91.38 149 VAL A O 1
ATOM 1126 N N . GLN A 1 150 ? -17.688 -8.219 -15.992 1 88.81 150 GLN A N 1
ATOM 1127 C CA . GLN A 1 150 ? -18 -9.117 -17.094 1 88.81 150 GLN A CA 1
ATOM 1128 C C . GLN A 1 150 ? -17 -10.25 -17.203 1 88.81 150 GLN A C 1
ATOM 1130 O O . GLN A 1 150 ? -15.781 -10.023 -17.125 1 88.81 150 GLN A O 1
ATOM 1135 N N . GLY A 1 151 ? -17.5 -11.508 -17.359 1 90.25 151 GLY A N 1
ATOM 1136 C CA . GLY A 1 151 ? -16.641 -12.672 -17.469 1 90.25 151 GLY A CA 1
ATOM 1137 C C . GLY A 1 151 ? -16.281 -13.273 -16.125 1 90.25 151 GLY A C 1
ATOM 1138 O O . GLY A 1 151 ? -15.602 -14.305 -16.062 1 90.25 151 GLY A O 1
ATOM 1139 N N . CYS A 1 152 ? -16.75 -12.609 -15.07 1 94.88 152 CYS A N 1
ATOM 1140 C CA . CYS A 1 152 ? -16.469 -13.102 -13.727 1 94.88 152 CYS A CA 1
ATOM 1141 C C . CYS A 1 152 ? -17.75 -13.508 -13.016 1 94.88 152 CYS A C 1
ATOM 1143 O O . CYS A 1 152 ? -18.844 -13.078 -13.391 1 94.88 152 CYS A O 1
ATOM 1145 N N . ALA A 1 153 ? -17.609 -14.391 -12.086 1 96.25 153 ALA A N 1
ATOM 1146 C CA . ALA A 1 153 ? -18.672 -14.719 -11.133 1 96.25 153 ALA A CA 1
ATOM 1147 C C . ALA A 1 153 ? -18.406 -14.062 -9.773 1 96.25 153 ALA A C 1
ATOM 1149 O O . ALA A 1 153 ? -17.266 -13.844 -9.398 1 96.25 153 ALA A O 1
ATOM 1150 N N . ALA A 1 154 ? -19.5 -13.766 -9.125 1 96.94 154 ALA A N 1
ATOM 1151 C CA . ALA A 1 154 ? -19.406 -13.156 -7.805 1 96.94 154 ALA A CA 1
ATOM 1152 C C . ALA A 1 154 ? -20.188 -13.945 -6.77 1 96.94 154 ALA A C 1
ATOM 1154 O O . ALA A 1 154 ? -21.281 -14.453 -7.066 1 96.94 154 ALA A O 1
ATOM 1155 N N . GLU A 1 155 ? -19.734 -14.094 -5.59 1 97.19 155 GLU A N 1
ATOM 1156 C CA . GLU A 1 155 ? -20.453 -14.695 -4.473 1 97.19 155 GLU A CA 1
ATOM 1157 C C . GLU A 1 155 ? -20.188 -13.938 -3.174 1 97.19 155 GLU A C 1
ATOM 1159 O O . GLU A 1 155 ? -19.078 -13.445 -2.947 1 97.19 155 GLU A O 1
ATOM 1164 N N . PRO A 1 156 ? -21.234 -13.82 -2.32 1 98 156 PRO A N 1
ATOM 1165 C CA . PRO A 1 156 ? -21.016 -13.18 -1.019 1 98 156 PRO A CA 1
ATOM 1166 C C . PRO A 1 156 ? -20.156 -14.023 -0.08 1 98 156 PRO A C 1
ATOM 1168 O O . PRO A 1 156 ? -20.281 -15.25 -0.052 1 98 156 PRO A O 1
ATOM 1171 N N . LEU A 1 157 ? -19.281 -13.367 0.647 1 98.12 157 LEU A N 1
ATOM 1172 C CA . LEU A 1 157 ? -18.406 -14.062 1.579 1 98.12 157 LEU A CA 1
ATOM 1173 C C . LEU A 1 157 ? -18.859 -13.852 3.02 1 98.12 157 LEU A C 1
ATOM 1175 O O . LEU A 1 157 ? -18.547 -14.656 3.898 1 98.12 157 LEU A O 1
ATOM 1179 N N . GLY A 1 158 ? -19.562 -12.828 3.338 1 98.06 158 GLY A N 1
ATOM 1180 C CA . GLY A 1 158 ? -19.875 -12.336 4.668 1 98.06 158 GLY A CA 1
ATOM 1181 C C . GLY A 1 158 ? -19.438 -10.906 4.898 1 98.06 158 GLY A C 1
ATOM 1182 O O . GLY A 1 158 ? -19.156 -10.172 3.943 1 98.06 158 GLY A O 1
ATOM 1183 N N . SER A 1 159 ? -19.531 -10.484 6.168 1 98.06 159 SER A N 1
ATOM 1184 C CA . SER A 1 159 ? -19.203 -9.086 6.473 1 98.06 159 SER A CA 1
ATOM 1185 C C . SER A 1 159 ? -18.062 -8.984 7.473 1 98.06 159 SER A C 1
ATOM 1187 O O . SER A 1 159 ? -17.953 -9.812 8.383 1 98.06 159 SER A O 1
ATOM 1189 N N . MET A 1 160 ? -17.25 -8.016 7.246 1 96.62 160 MET A N 1
ATOM 1190 C CA . MET A 1 160 ? -16.219 -7.641 8.211 1 96.62 160 MET A CA 1
ATOM 1191 C C . MET A 1 160 ? -16.719 -6.531 9.133 1 96.62 160 MET A C 1
ATOM 1193 O O . MET A 1 160 ? -17.344 -5.578 8.68 1 96.62 160 MET A O 1
ATOM 1197 N N . ARG A 1 161 ? -16.484 -6.625 10.438 1 96.88 161 ARG A N 1
ATOM 1198 C CA . ARG A 1 161 ? -16.906 -5.645 11.43 1 96.88 161 ARG A CA 1
ATOM 1199 C C . ARG A 1 161 ? -15.789 -4.668 11.75 1 96.88 161 ARG A C 1
ATOM 1201 O O . ARG A 1 161 ? -14.68 -5.082 12.086 1 96.88 161 ARG A O 1
ATOM 1208 N N . TYR A 1 162 ? -16.062 -3.398 11.562 1 98.19 162 TYR A N 1
ATOM 1209 C CA . TYR A 1 162 ? -15.188 -2.316 11.992 1 98.19 162 TYR A CA 1
ATOM 1210 C C . TYR A 1 162 ? -15.734 -1.64 13.25 1 98.19 162 TYR A C 1
ATOM 1212 O O . TYR A 1 162 ? -16.938 -1.353 13.336 1 98.19 162 TYR A O 1
ATOM 1220 N N . VAL A 1 163 ? -14.867 -1.396 14.188 1 98.56 163 VAL A N 1
ATOM 1221 C CA . VAL A 1 163 ? -15.258 -0.843 15.477 1 98.56 163 VAL A CA 1
ATOM 1222 C C . VAL A 1 163 ? -14.547 0.489 15.711 1 98.56 163 VAL A C 1
ATOM 1224 O O . VAL A 1 163 ? -13.367 0.631 15.391 1 98.56 163 VAL A O 1
ATOM 1227 N N . PRO A 1 164 ? -15.273 1.48 16.172 1 98.69 164 PRO A N 1
ATOM 1228 C CA . PRO A 1 164 ? -14.664 2.775 16.469 1 98.69 164 PRO A CA 1
ATOM 1229 C C . PRO A 1 164 ? -13.82 2.746 17.75 1 98.69 164 PRO A C 1
ATOM 1231 O O . PRO A 1 164 ? -14.359 2.547 18.844 1 98.69 164 PRO A O 1
ATOM 1234 N N . LEU A 1 165 ? -12.508 3.043 17.656 1 98.81 165 LEU A N 1
ATOM 1235 C CA . LEU A 1 165 ? -11.617 2.932 18.812 1 98.81 165 LEU A CA 1
ATOM 1236 C C . LEU A 1 165 ? -10.695 4.145 18.906 1 98.81 165 LEU A C 1
ATOM 1238 O O . LEU A 1 165 ? -10.414 4.797 17.891 1 98.81 165 LEU A O 1
ATOM 1242 N N . ALA A 1 166 ? -10.273 4.422 20.031 1 98.62 166 ALA A N 1
ATOM 1243 C CA . ALA A 1 166 ? -9.305 5.469 20.359 1 98.62 166 ALA A CA 1
ATOM 1244 C C . ALA A 1 166 ? -8.414 5.051 21.531 1 98.62 166 ALA A C 1
ATOM 1246 O O . ALA A 1 166 ? -8.75 4.129 22.281 1 98.62 166 ALA A O 1
ATOM 1247 N N . SER A 1 167 ? -7.246 5.68 21.609 1 98.5 167 SER A N 1
ATOM 1248 C CA . SER A 1 167 ? -6.48 5.527 22.828 1 98.5 167 SER A CA 1
ATOM 1249 C C . SER A 1 167 ? -7.195 6.168 24.016 1 98.5 167 SER A C 1
ATOM 1251 O O . SER A 1 167 ? -7.875 7.188 23.859 1 98.5 167 SER A O 1
ATOM 1253 N N . PRO A 1 168 ? -7.047 5.605 25.219 1 97.56 168 PRO A N 1
ATOM 1254 C CA . PRO A 1 168 ? -7.672 6.203 26.391 1 97.56 168 PRO A CA 1
ATOM 1255 C C . PRO A 1 168 ? -7.254 7.656 26.609 1 97.56 168 PRO A C 1
ATOM 1257 O O . PRO A 1 168 ? -8.078 8.492 26.984 1 97.56 168 PRO A O 1
ATOM 1260 N N . ALA A 1 169 ? -6.031 7.938 26.375 1 96.88 169 ALA A N 1
ATOM 1261 C CA . ALA A 1 169 ? -5.516 9.289 26.578 1 96.88 169 ALA A CA 1
ATOM 1262 C C . ALA A 1 169 ? -6.191 10.289 25.641 1 96.88 169 ALA A C 1
ATOM 1264 O O . ALA A 1 169 ? -6.57 11.383 26.062 1 96.88 169 ALA A O 1
ATOM 1265 N N . LEU A 1 170 ? -6.305 9.93 24.406 1 97.62 170 LEU A N 1
ATOM 1266 C CA . LEU A 1 170 ? -6.977 10.805 23.453 1 97.62 170 LEU A CA 1
ATOM 1267 C C . LEU A 1 170 ? -8.422 11.07 23.875 1 97.62 170 LEU A C 1
ATOM 1269 O O . LEU A 1 170 ? -8.883 12.211 23.859 1 97.62 170 LEU A O 1
ATOM 1273 N N . LEU A 1 171 ? -9.141 9.992 24.172 1 97 171 LEU A N 1
ATOM 1274 C CA . LEU A 1 171 ? -10.531 10.117 24.594 1 97 171 LEU A CA 1
ATOM 1275 C C . LEU A 1 171 ? -10.664 11.031 25.797 1 97 171 LEU A C 1
ATOM 1277 O O . LEU A 1 171 ? -11.539 11.898 25.844 1 97 171 LEU A O 1
ATOM 1281 N N . ALA A 1 172 ? -9.797 10.867 26.75 1 95.75 172 ALA A N 1
ATOM 1282 C CA . ALA A 1 172 ? -9.844 11.648 27.984 1 95.75 172 ALA A CA 1
ATOM 1283 C C . ALA A 1 172 ? -9.648 13.133 27.703 1 95.75 172 ALA A C 1
ATOM 1285 O O . ALA A 1 172 ? -10.273 13.977 28.344 1 95.75 172 ALA A O 1
ATOM 1286 N N . ARG A 1 173 ? -8.852 13.445 26.781 1 95.5 173 ARG A N 1
ATOM 1287 C CA . ARG A 1 173 ? -8.555 14.836 26.438 1 95.5 173 ARG A CA 1
ATOM 1288 C C . ARG A 1 173 ? -9.758 15.516 25.797 1 95.5 173 ARG A C 1
ATOM 1290 O O . ARG A 1 173 ? -9.859 16.75 25.797 1 95.5 173 ARG A O 1
ATOM 1297 N N . HIS A 1 174 ? -10.641 14.789 25.25 1 95.62 174 HIS A N 1
ATOM 1298 C CA . HIS A 1 174 ? -11.727 15.383 24.484 1 95.62 174 HIS A CA 1
ATOM 1299 C C . HIS A 1 174 ? -13.078 15.047 25.094 1 95.62 174 HIS A C 1
ATOM 1301 O O . HIS A 1 174 ? -14.125 15.258 24.469 1 95.62 174 HIS A O 1
ATOM 1307 N N . ALA A 1 175 ? -13.031 14.461 26.203 1 90.38 175 ALA A N 1
ATOM 1308 C CA . ALA A 1 175 ? -14.273 14.07 26.875 1 90.38 175 ALA A CA 1
ATOM 1309 C C . ALA A 1 175 ? -14.555 14.969 28.078 1 90.38 175 ALA A C 1
ATOM 1311 O O . ALA A 1 175 ? -13.633 15.398 28.766 1 90.38 175 ALA A O 1
ATOM 1312 N N . ALA A 1 176 ? -15.781 15.383 28.156 1 87.44 176 ALA A N 1
ATOM 1313 C CA . ALA A 1 176 ? -16.328 15.984 29.375 1 87.44 176 ALA A CA 1
ATOM 1314 C C . ALA A 1 176 ? -17.422 15.109 29.984 1 87.44 176 ALA A C 1
ATOM 1316 O O . ALA A 1 176 ? -18.562 15.094 29.5 1 87.44 176 ALA A O 1
ATOM 1317 N N . GLY A 1 177 ? -17.078 14.367 30.984 1 79.38 177 GLY A N 1
ATOM 1318 C CA . GLY A 1 177 ? -18 13.336 31.453 1 79.38 177 GLY A CA 1
ATOM 1319 C C . GLY A 1 177 ? -18.234 12.242 30.438 1 79.38 177 GLY A C 1
ATOM 1320 O O . GLY A 1 177 ? -17.281 11.648 29.922 1 79.38 177 GLY A O 1
ATOM 1321 N N . ASP A 1 178 ? -19.484 12.039 30.094 1 76.75 178 ASP A N 1
ATOM 1322 C CA . ASP A 1 178 ? -19.844 10.961 29.172 1 76.75 178 ASP A CA 1
ATOM 1323 C C . ASP A 1 178 ? -19.969 11.477 27.75 1 76.75 178 ASP A C 1
ATOM 1325 O O . ASP A 1 178 ? -20.266 10.711 26.828 1 76.75 178 ASP A O 1
ATOM 1329 N N . VAL A 1 179 ? -19.625 12.773 27.688 1 88.81 179 VAL A N 1
ATOM 1330 C CA . VAL A 1 179 ? -19.828 13.367 26.359 1 88.81 179 VAL A CA 1
ATOM 1331 C C . VAL A 1 179 ? -18.484 13.648 25.719 1 88.81 179 VAL A C 1
ATOM 1333 O O . VAL A 1 179 ? -17.609 14.266 26.328 1 88.81 179 VAL A O 1
ATOM 1336 N N . VAL A 1 180 ? -18.297 13.078 24.547 1 94.19 180 VAL A N 1
ATOM 1337 C CA . VAL A 1 180 ? -17.062 13.289 23.797 1 94.19 180 VAL A CA 1
ATOM 1338 C C . VAL A 1 180 ? -17.312 14.273 22.656 1 94.19 180 VAL A C 1
ATOM 1340 O O . VAL A 1 180 ? -18.297 14.148 21.922 1 94.19 180 VAL A O 1
ATOM 1343 N N . ASP A 1 181 ? -16.547 15.266 22.547 1 95.25 181 ASP A N 1
ATOM 1344 C CA . ASP A 1 181 ? -16.625 16.203 21.438 1 95.25 181 ASP A CA 1
ATOM 1345 C C . ASP A 1 181 ? -15.969 15.625 20.188 1 95.25 181 ASP A C 1
ATOM 1347 O O . ASP A 1 181 ? -14.797 15.898 19.906 1 95.25 181 ASP A O 1
ATOM 1351 N N . LEU A 1 182 ? -16.734 14.93 19.344 1 96.25 182 LEU A N 1
ATOM 1352 C CA . LEU A 1 182 ? -16.219 14.227 18.172 1 96.25 182 LEU A CA 1
ATOM 1353 C C . LEU A 1 182 ? -15.891 15.203 17.047 1 96.25 182 LEU A C 1
ATOM 1355 O O . LEU A 1 182 ? -15.203 14.852 16.094 1 96.25 182 LEU A O 1
ATOM 1359 N N . GLY A 1 183 ? -16.359 16.359 17.156 1 94.69 183 GLY A N 1
ATOM 1360 C CA . GLY A 1 183 ? -15.992 17.391 16.188 1 94.69 183 GLY A CA 1
ATOM 1361 C C . GLY A 1 183 ? -14.594 17.938 16.406 1 94.69 183 GLY A C 1
ATOM 1362 O O . GLY A 1 183 ? -13.945 18.391 15.453 1 94.69 183 GLY A O 1
ATOM 1363 N N . ALA A 1 184 ? -14.18 17.922 17.625 1 94.94 184 ALA A N 1
ATOM 1364 C CA . ALA A 1 184 ? -12.867 18.469 17.953 1 94.94 184 ALA A CA 1
ATOM 1365 C C . ALA A 1 184 ? -11.82 17.375 18.062 1 94.94 184 ALA A C 1
ATOM 1367 O O . ALA A 1 184 ? -10.633 17.609 17.844 1 94.94 184 ALA A O 1
ATOM 1368 N N . MET A 1 185 ? -12.219 16.141 18.391 1 96.81 185 MET A N 1
ATOM 1369 C CA . MET A 1 185 ? -11.281 15.039 18.562 1 96.81 185 MET A CA 1
ATOM 1370 C C . MET A 1 185 ? -10.727 14.586 17.219 1 96.81 185 MET A C 1
ATOM 1372 O O . MET A 1 185 ? -11.484 14.266 16.297 1 96.81 185 MET A O 1
ATOM 1376 N N . PRO A 1 186 ? -9.344 14.547 17.094 1 97.81 186 PRO A N 1
ATOM 1377 C CA . PRO A 1 186 ? -8.75 14.109 15.828 1 97.81 186 PRO A CA 1
ATOM 1378 C C . PRO A 1 186 ? -9.203 12.711 15.422 1 97.81 186 PRO A C 1
ATOM 1380 O O . PRO A 1 186 ? -9.477 11.875 16.281 1 97.81 186 PRO A O 1
ATOM 1383 N N . MET A 1 187 ? -9.242 12.539 14.133 1 98.19 187 MET A N 1
ATOM 1384 C CA . MET A 1 187 ? -9.711 11.297 13.523 1 98.19 187 MET A CA 1
ATOM 1385 C C . MET A 1 187 ? -8.672 10.742 12.547 1 98.19 187 MET A C 1
ATOM 1387 O O . MET A 1 187 ? -7.898 11.5 11.969 1 98.19 187 MET A O 1
ATOM 1391 N N . MET A 1 188 ? -8.633 9.43 12.477 1 98.5 188 MET A N 1
ATOM 1392 C CA . MET A 1 188 ? -7.816 8.75 11.477 1 98.5 188 MET A CA 1
ATOM 1393 C C . MET A 1 188 ? -8.664 8.328 10.281 1 98.5 188 MET A C 1
ATOM 1395 O O . MET A 1 188 ? -9.781 7.836 10.453 1 98.5 188 MET A O 1
ATOM 1399 N N . ARG A 1 189 ? -8.164 8.508 9.156 1 98 189 ARG A N 1
ATOM 1400 C CA . ARG A 1 189 ? -8.703 7.906 7.938 1 98 189 ARG A CA 1
ATOM 1401 C C . ARG A 1 189 ? -7.613 7.168 7.164 1 98 189 ARG A C 1
ATOM 1403 O O . ARG A 1 189 ? -6.441 7.547 7.215 1 98 189 ARG A O 1
ATOM 1410 N N . TYR A 1 190 ? -7.957 6.137 6.504 1 96.75 190 TYR A N 1
ATOM 1411 C CA . TYR A 1 190 ? -7.012 5.336 5.734 1 96.75 190 TYR A CA 1
ATOM 1412 C C . TYR A 1 190 ? -6.523 6.098 4.508 1 96.75 190 TYR A C 1
ATOM 1414 O O . TYR A 1 190 ? -5.316 6.25 4.305 1 96.75 190 TYR A O 1
ATOM 1422 N N . ASN A 1 191 ? -7.453 6.531 3.664 1 93.62 191 ASN A N 1
ATOM 1423 C CA . ASN A 1 191 ? -7.219 7.375 2.498 1 93.62 191 ASN A CA 1
ATOM 1424 C C . ASN A 1 191 ? -8.477 8.148 2.104 1 93.62 191 ASN A C 1
ATOM 1426 O O . ASN A 1 191 ? -9.469 8.148 2.834 1 93.62 191 ASN A O 1
ATOM 1430 N N . ALA A 1 192 ? -8.445 8.852 0.92 1 88.12 192 ALA A N 1
ATOM 1431 C CA . ALA A 1 192 ? -9.531 9.742 0.518 1 88.12 192 ALA A CA 1
ATOM 1432 C C . ALA A 1 192 ? -10.805 8.945 0.228 1 88.12 192 ALA A C 1
ATOM 1434 O O . ALA A 1 192 ? -11.914 9.484 0.311 1 88.12 192 ALA A O 1
ATOM 1435 N N . LYS A 1 193 ? -10.711 7.652 -0.027 1 88.94 193 LYS A N 1
ATOM 1436 C CA . LYS A 1 193 ? -11.852 6.828 -0.399 1 88.94 193 LYS A CA 1
ATOM 1437 C C . LYS A 1 193 ? -12.461 6.145 0.824 1 88.94 193 LYS A C 1
ATOM 1439 O O . LYS A 1 193 ? -13.547 5.57 0.745 1 88.94 193 LYS A O 1
ATOM 1444 N N . ASP A 1 194 ? -11.734 6.172 1.875 1 92.81 194 ASP A N 1
ATOM 1445 C CA . ASP A 1 194 ? -12.203 5.531 3.1 1 92.81 194 ASP A CA 1
ATOM 1446 C C . ASP A 1 194 ? -13.328 6.344 3.746 1 92.81 194 ASP A C 1
ATOM 1448 O O . ASP A 1 194 ? -13.094 7.445 4.246 1 92.81 194 ASP A O 1
ATOM 1452 N N . ASP A 1 195 ? -14.539 5.746 3.887 1 94.06 195 ASP A N 1
ATOM 1453 C CA . ASP A 1 195 ? -15.688 6.492 4.383 1 94.06 195 ASP A CA 1
ATOM 1454 C C . ASP A 1 195 ? -16.219 5.879 5.676 1 94.06 195 ASP A C 1
ATOM 1456 O O . ASP A 1 195 ? -17.328 6.211 6.117 1 94.06 195 ASP A O 1
ATOM 1460 N N . LEU A 1 196 ? -15.531 5.055 6.277 1 97.19 196 LEU A N 1
ATOM 1461 C CA . LEU A 1 196 ? -16.031 4.324 7.434 1 97.19 196 LEU A CA 1
ATOM 1462 C C . LEU A 1 196 ? -16.312 5.273 8.594 1 97.19 196 LEU A C 1
ATOM 1464 O O . LEU A 1 196 ? -17.344 5.16 9.258 1 97.19 196 LEU A O 1
ATOM 1468 N N . GLN A 1 197 ? -15.391 6.195 8.883 1 97.81 197 GLN A N 1
ATOM 1469 C CA . GLN A 1 197 ? -15.57 7.148 9.969 1 97.81 197 GLN A CA 1
ATOM 1470 C C . GLN A 1 197 ? -16.766 8.062 9.711 1 97.81 197 GLN A C 1
ATOM 1472 O O . GLN A 1 197 ? -17.562 8.328 10.617 1 97.81 197 GLN A O 1
ATOM 1477 N N . ARG A 1 198 ? -16.859 8.492 8.492 1 95.94 198 ARG A N 1
ATOM 1478 C CA . ARG A 1 198 ? -18 9.32 8.133 1 95.94 198 ARG A CA 1
ATOM 1479 C C . ARG A 1 198 ? -19.312 8.562 8.328 1 95.94 198 ARG A C 1
ATOM 1481 O O . ARG A 1 198 ? -20.297 9.133 8.805 1 95.94 198 ARG A O 1
ATOM 1488 N N . LEU A 1 199 ? -19.359 7.324 7.902 1 96.44 199 LEU A N 1
ATOM 1489 C CA . LEU A 1 199 ? -20.531 6.492 8.086 1 96.44 199 LEU A CA 1
ATOM 1490 C C . LEU A 1 199 ? -20.891 6.371 9.562 1 96.44 199 LEU A C 1
ATOM 1492 O O . LEU A 1 199 ? -22.062 6.484 9.93 1 96.44 199 LEU A O 1
ATOM 1496 N N . ALA A 1 200 ? -19.906 6.148 10.367 1 97.44 200 ALA A N 1
ATOM 1497 C CA . ALA A 1 200 ? -20.141 6.031 11.805 1 97.44 200 ALA A CA 1
ATOM 1498 C C . ALA A 1 200 ? -20.656 7.34 12.383 1 97.44 200 ALA A C 1
ATOM 1500 O O . ALA A 1 200 ? -21.609 7.336 13.172 1 97.44 200 ALA A O 1
ATOM 1501 N N . LEU A 1 201 ? -20.078 8.469 12 1 97.5 201 LEU A N 1
ATOM 1502 C CA . LEU A 1 201 ? -20.5 9.781 12.484 1 97.5 201 LEU A CA 1
ATOM 1503 C C . LEU A 1 201 ? -21.922 10.094 12.031 1 97.5 201 LEU A C 1
ATOM 1505 O O . LEU A 1 201 ? -22.75 10.539 12.828 1 97.5 201 LEU A O 1
ATOM 1509 N N . SER A 1 202 ? -22.172 9.805 10.734 1 96.88 202 SER A N 1
ATOM 1510 C CA . SER A 1 202 ? -23.5 10.039 10.195 1 96.88 202 SER A CA 1
ATOM 1511 C C . SER A 1 202 ? -24.547 9.18 10.906 1 96.88 202 SER A C 1
ATOM 1513 O O . SER A 1 202 ? -25.672 9.633 11.156 1 96.88 202 SER A O 1
ATOM 1515 N N . GLY A 1 203 ? -24.203 7.949 11.148 1 96.31 203 GLY A N 1
ATOM 1516 C CA . GLY A 1 203 ? -25.078 7.051 11.883 1 96.31 203 GLY A CA 1
ATOM 1517 C C . GLY A 1 203 ? -25.438 7.555 13.266 1 96.31 203 GLY A C 1
ATOM 1518 O O . GLY A 1 203 ? -26.516 7.234 13.789 1 96.31 203 GLY A O 1
ATOM 1519 N N . ALA A 1 204 ? -24.594 8.336 13.844 1 95.81 204 ALA A N 1
ATOM 1520 C CA . ALA A 1 204 ? -24.828 8.922 15.164 1 95.81 204 ALA A CA 1
ATOM 1521 C C . ALA A 1 204 ? -25.516 10.273 15.055 1 95.81 204 ALA A C 1
ATOM 1523 O O . ALA A 1 204 ? -25.719 10.961 16.062 1 95.81 204 ALA A O 1
ATOM 1524 N N . GLY A 1 205 ? -25.812 10.633 13.812 1 96.56 205 GLY A N 1
ATOM 1525 C CA . GLY A 1 205 ? -26.5 11.891 13.578 1 96.56 205 GLY A CA 1
ATOM 1526 C C . GLY A 1 205 ? -25.578 13.094 13.625 1 96.56 205 GLY A C 1
ATOM 1527 O O . GLY A 1 205 ? -26.016 14.219 13.859 1 96.56 205 GLY A O 1
ATOM 1528 N N . LEU A 1 206 ? -24.297 12.844 13.562 1 95.62 206 LEU A N 1
ATOM 1529 C CA . LEU A 1 206 ? -23.328 13.922 13.672 1 95.62 206 LEU A CA 1
ATOM 1530 C C . LEU A 1 206 ? -22.859 14.375 12.289 1 95.62 206 LEU A C 1
ATOM 1532 O O . LEU A 1 206 ? -22.516 13.547 11.445 1 95.62 206 LEU A O 1
ATOM 1536 N N . ASP A 1 207 ? -22.906 15.602 12.031 1 95.31 207 ASP A N 1
ATOM 1537 C CA . ASP A 1 207 ? -22.328 16.219 10.844 1 95.31 207 ASP A CA 1
ATOM 1538 C C . ASP A 1 207 ? -21.172 17.141 11.203 1 95.31 207 ASP A C 1
ATOM 1540 O O . ASP A 1 207 ? -21.344 18.359 11.336 1 95.31 207 ASP A O 1
ATOM 1544 N N . VAL A 1 208 ? -20.078 16.562 11.477 1 95 208 VAL A N 1
ATOM 1545 C CA . VAL A 1 208 ? -18.875 17.266 11.93 1 95 208 VAL A CA 1
ATOM 1546 C C . VAL A 1 208 ? -17.688 16.891 11.055 1 95 208 VAL A C 1
ATOM 1548 O O . VAL A 1 208 ? -17.703 15.867 10.375 1 95 208 VAL A O 1
ATOM 1551 N N . ALA A 1 209 ? -16.688 17.703 10.977 1 92.69 209 ALA A N 1
ATOM 1552 C CA . ALA A 1 209 ? -15.445 17.484 10.234 1 92.69 209 ALA A CA 1
ATOM 1553 C C . ALA A 1 209 ? -14.227 17.703 11.133 1 92.69 209 ALA A C 1
ATOM 1555 O O . ALA A 1 209 ? -13.562 18.734 11.055 1 92.69 209 ALA A O 1
ATOM 1556 N N . PRO A 1 210 ? -13.914 16.75 11.914 1 95.75 210 PRO A N 1
ATOM 1557 C CA . PRO A 1 210 ? -12.773 16.875 12.828 1 95.75 210 PRO A CA 1
ATOM 1558 C C . PRO A 1 210 ? -11.43 16.938 12.094 1 95.75 210 PRO A C 1
ATOM 1560 O O . PRO A 1 210 ? -11.359 16.578 10.914 1 95.75 210 PRO A O 1
ATOM 1563 N N . PRO A 1 211 ? -10.328 17.469 12.812 1 95.94 211 PRO A N 1
ATOM 1564 C CA . PRO A 1 211 ? -8.992 17.281 12.242 1 95.94 211 PRO A CA 1
ATOM 1565 C C . PRO A 1 211 ? -8.711 15.836 11.859 1 95.94 211 PRO A C 1
ATOM 1567 O O . PRO A 1 211 ? -9 14.914 12.633 1 95.94 211 PRO A O 1
ATOM 1570 N N . THR A 1 212 ? -8.18 15.633 10.648 1 97.5 212 THR A N 1
ATOM 1571 C CA . THR A 1 212 ? -8.102 14.273 10.125 1 97.5 212 THR A CA 1
ATOM 1572 C C . THR A 1 212 ? -6.676 13.945 9.695 1 97.5 212 THR A C 1
ATOM 1574 O O . THR A 1 212 ? -6.09 14.648 8.875 1 97.5 212 THR A O 1
ATOM 1577 N N . HIS A 1 213 ? -6.074 12.93 10.305 1 98.06 213 HIS A N 1
ATOM 1578 C CA . HIS A 1 213 ? -4.809 12.344 9.875 1 98.06 213 HIS A CA 1
ATOM 1579 C C . HIS A 1 213 ? -5.031 11.227 8.859 1 98.06 213 HIS A C 1
ATOM 1581 O O . HIS A 1 213 ? -6.051 10.531 8.906 1 98.06 213 HIS A O 1
ATOM 1587 N N . LEU A 1 214 ? -4.07 11.031 7.961 1 97.88 214 LEU A N 1
ATOM 1588 C CA . LEU A 1 214 ? -4.145 9.953 6.98 1 97.88 214 LEU A CA 1
ATOM 1589 C C . LEU A 1 214 ? -2.984 8.977 7.152 1 97.88 214 LEU A C 1
ATOM 1591 O O . LEU A 1 214 ? -1.838 9.398 7.328 1 97.88 214 LEU A O 1
ATOM 1595 N N . ALA A 1 215 ? -3.256 7.707 7.152 1 97.31 215 ALA A N 1
ATOM 1596 C CA . ALA A 1 215 ? -2.268 6.629 7.16 1 97.31 215 ALA A CA 1
ATOM 1597 C C . ALA A 1 215 ? -2.734 5.453 6.309 1 97.31 215 ALA A C 1
ATOM 1599 O O . ALA A 1 215 ? -3.367 4.523 6.816 1 97.31 215 ALA A O 1
ATOM 1600 N N . PRO A 1 216 ? -2.379 5.375 5.012 1 95.5 216 PRO A N 1
ATOM 1601 C CA . PRO A 1 216 ? -2.846 4.309 4.121 1 95.5 216 PRO A CA 1
ATOM 1602 C C . PRO A 1 216 ? -2.025 3.027 4.254 1 95.5 216 PRO A C 1
ATOM 1604 O O . PRO A 1 216 ? -1.444 2.559 3.27 1 95.5 216 PRO A O 1
ATOM 1607 N N . SER A 1 217 ? -2.027 2.449 5.359 1 95.56 217 SER A N 1
ATOM 1608 C CA . SER A 1 217 ? -1.382 1.205 5.766 1 95.56 217 SER A CA 1
ATOM 1609 C C . SER A 1 217 ? -2.182 0.496 6.852 1 95.56 217 SER A C 1
ATOM 1611 O O . SER A 1 217 ? -2.545 1.106 7.859 1 95.56 217 SER A O 1
ATOM 1613 N N . PHE A 1 218 ? -2.482 -0.75 6.625 1 95.12 218 PHE A N 1
ATOM 1614 C CA . PHE A 1 218 ? -3.277 -1.496 7.594 1 95.12 218 PHE A CA 1
ATOM 1615 C C . PHE A 1 218 ? -2.629 -1.459 8.969 1 95.12 218 PHE A C 1
ATOM 1617 O O . PHE A 1 218 ? -3.264 -1.062 9.953 1 95.12 218 PHE A O 1
ATOM 1624 N N . ASP A 1 219 ? -1.335 -1.753 9.039 1 93.31 219 ASP A N 1
ATOM 1625 C CA . ASP A 1 219 ? -0.595 -1.748 10.297 1 93.31 219 ASP A CA 1
ATOM 1626 C C . ASP A 1 219 ? -0.347 -0.322 10.781 1 93.31 219 ASP A C 1
ATOM 1628 O O . ASP A 1 219 ? -0.49 -0.031 11.969 1 93.31 219 ASP A O 1
ATOM 1632 N N . GLY A 1 220 ? 0.081 0.528 9.852 1 95.62 220 GLY A N 1
ATOM 1633 C CA . GLY A 1 220 ? 0.336 1.913 10.219 1 95.62 220 GLY A CA 1
ATOM 1634 C C . GLY A 1 220 ? -0.885 2.615 10.781 1 95.62 220 GLY A C 1
ATOM 1635 O O . GLY A 1 220 ? -0.774 3.408 11.719 1 95.62 220 GLY A O 1
ATOM 1636 N N . PHE A 1 221 ? -2.035 2.369 10.227 1 97.81 221 PHE A N 1
ATOM 1637 C CA . PHE A 1 221 ? -3.295 2.924 10.711 1 97.81 221 PHE A CA 1
ATOM 1638 C C . PHE A 1 221 ? -3.553 2.502 12.148 1 97.81 221 PHE A C 1
ATOM 1640 O O . PHE A 1 221 ? -3.846 3.342 13.008 1 97.81 221 PHE A O 1
ATOM 1647 N N . HIS A 1 222 ? -3.396 1.226 12.43 1 97.75 222 HIS A N 1
ATOM 1648 C CA . HIS A 1 222 ? -3.561 0.679 13.766 1 97.75 222 HIS A CA 1
ATOM 1649 C C . HIS A 1 222 ? -2.586 1.324 14.75 1 97.75 222 HIS A C 1
ATOM 1651 O O . HIS A 1 222 ? -2.982 1.749 15.836 1 97.75 222 HIS A O 1
ATOM 1657 N N . ARG A 1 223 ? -1.365 1.477 14.398 1 97.06 223 ARG A N 1
ATOM 1658 C CA . ARG A 1 223 ? -0.335 2.066 15.25 1 97.06 223 ARG A CA 1
ATOM 1659 C C . ARG A 1 223 ? -0.632 3.535 15.531 1 97.06 223 ARG A C 1
ATOM 1661 O O . ARG A 1 223 ? -0.367 4.027 16.625 1 97.06 223 ARG A O 1
ATOM 1668 N N . SER A 1 224 ? -1.153 4.215 14.523 1 98.5 224 SER A N 1
ATOM 1669 C CA . SER A 1 224 ? -1.502 5.621 14.688 1 98.5 224 SER A CA 1
ATOM 1670 C C . SER A 1 224 ? -2.617 5.797 15.719 1 98.5 224 SER A C 1
ATOM 1672 O O . SER A 1 224 ? -2.549 6.68 16.578 1 98.5 224 SER A O 1
ATOM 1674 N N . VAL A 1 225 ? -3.637 4.922 15.641 1 98.69 225 VAL A N 1
ATOM 1675 C CA . VAL A 1 225 ? -4.734 4.973 16.594 1 98.69 225 VAL A CA 1
ATOM 1676 C C . VAL A 1 225 ? -4.215 4.66 18 1 98.69 225 VAL A C 1
ATOM 1678 O O . VAL A 1 225 ? -4.535 5.367 18.953 1 98.69 225 VAL A O 1
ATOM 1681 N N . ARG A 1 226 ? -3.381 3.656 18.094 1 98 226 ARG A N 1
ATOM 1682 C CA . ARG A 1 226 ? -2.799 3.262 19.375 1 98 226 ARG A CA 1
ATOM 1683 C C . ARG A 1 226 ? -1.98 4.398 19.984 1 98 226 ARG A C 1
ATOM 1685 O O . ARG A 1 226 ? -1.971 4.582 21.203 1 98 226 ARG A O 1
ATOM 1692 N N . ALA A 1 227 ? -1.346 5.121 19.141 1 98 227 ALA A N 1
ATOM 1693 C CA . ALA A 1 227 ? -0.46 6.195 19.578 1 98 227 ALA A CA 1
ATOM 1694 C C . ALA A 1 227 ? -1.26 7.422 20.016 1 98 227 ALA A C 1
ATOM 1696 O O . ALA A 1 227 ? -0.703 8.367 20.578 1 98 227 ALA A O 1
ATOM 1697 N N . GLY A 1 228 ? -2.535 7.434 19.688 1 98.31 228 GLY A N 1
ATOM 1698 C CA . GLY A 1 228 ? -3.393 8.531 20.109 1 98.31 228 GLY A CA 1
ATOM 1699 C C . GLY A 1 228 ? -3.467 9.648 19.078 1 98.31 228 GLY A C 1
ATOM 1700 O O . GLY A 1 228 ? -3.936 10.75 19.375 1 98.31 228 GLY A O 1
ATOM 1701 N N . LEU A 1 229 ? -2.957 9.406 17.891 1 98.19 229 LEU A N 1
ATOM 1702 C CA . LEU A 1 229 ? -2.992 10.414 16.844 1 98.19 229 LEU A CA 1
ATOM 1703 C C . LEU A 1 229 ? -4.43 10.805 16.516 1 98.19 229 LEU A C 1
ATOM 1705 O O . LEU A 1 229 ? -4.715 11.977 16.234 1 98.19 229 LEU A O 1
ATOM 1709 N N . GLY A 1 230 ? -5.309 9.883 16.531 1 98.5 230 GLY A N 1
ATOM 1710 C CA . GLY A 1 230 ? -6.734 10.039 16.281 1 98.5 230 GLY A CA 1
ATOM 1711 C C . GLY A 1 230 ? -7.523 8.766 16.531 1 98.5 230 GLY A C 1
ATOM 1712 O O . GLY A 1 230 ? -6.945 7.68 16.625 1 98.5 230 GLY A O 1
ATOM 1713 N N . TRP A 1 231 ? -8.836 8.938 16.719 1 98.69 231 TRP A N 1
ATOM 1714 C CA . TRP A 1 231 ? -9.68 7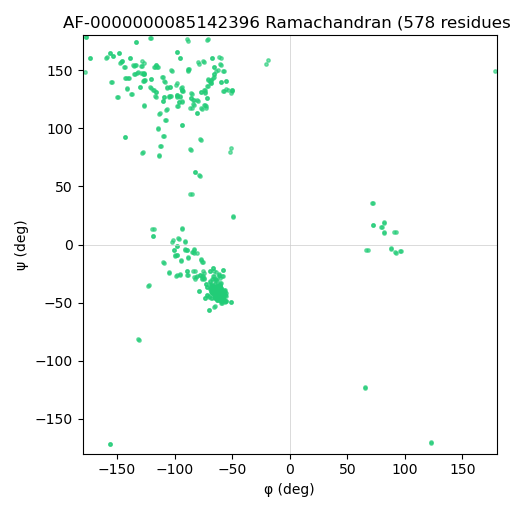.742 16.734 1 98.69 231 TRP A CA 1
ATOM 1715 C C . TRP A 1 231 ? -9.875 7.188 15.336 1 98.69 231 TRP A C 1
ATOM 1717 O O . TRP A 1 231 ? -9.672 7.902 14.352 1 98.69 231 TRP A O 1
ATOM 1727 N N . GLY A 1 232 ? -10.195 5.938 15.188 1 98.69 232 GLY A N 1
ATOM 1728 C CA . GLY A 1 232 ? -10.406 5.336 13.875 1 98.69 232 GLY A CA 1
ATOM 1729 C C . GLY A 1 232 ? -11.234 4.066 13.93 1 98.69 232 GLY A C 1
ATOM 1730 O O . GLY A 1 232 ? -11.492 3.533 15.016 1 98.69 232 GLY A O 1
ATOM 1731 N N . MET A 1 233 ? -11.797 3.674 12.797 1 98.62 233 MET A N 1
ATOM 1732 C CA . MET A 1 233 ? -12.477 2.391 12.625 1 98.62 233 MET A CA 1
ATOM 1733 C C . MET A 1 233 ? -11.469 1.272 12.383 1 98.62 233 MET A C 1
ATOM 1735 O O . MET A 1 233 ? -10.789 1.264 11.352 1 98.62 233 MET A O 1
ATOM 1739 N N . LEU A 1 234 ? -11.344 0.355 13.312 1 98.5 234 LEU A N 1
ATOM 1740 C CA . LEU A 1 234 ? -10.43 -0.778 13.195 1 98.5 234 LEU A CA 1
ATOM 1741 C C . LEU A 1 234 ? -11.203 -2.082 13.031 1 98.5 234 LEU A C 1
ATOM 1743 O O . LEU A 1 234 ? -12.289 -2.24 13.594 1 98.5 234 LEU A O 1
ATOM 1747 N N . VAL A 1 235 ? -10.648 -3.008 12.219 1 97.25 235 VAL A N 1
ATOM 1748 C CA . VAL A 1 235 ? -11.227 -4.348 12.164 1 97.25 235 VAL A CA 1
ATOM 1749 C C . VAL A 1 235 ? -11.234 -4.965 13.555 1 97.25 235 VAL A C 1
ATOM 1751 O O . VAL A 1 235 ? -10.227 -4.934 14.266 1 97.25 235 VAL A O 1
ATOM 1754 N N . ASP A 1 236 ? -12.344 -5.512 13.953 1 96 236 ASP A N 1
ATOM 1755 C CA . ASP A 1 236 ? -12.516 -6.074 15.289 1 96 236 ASP A CA 1
ATOM 1756 C C . ASP A 1 236 ? -11.445 -7.129 15.586 1 96 236 ASP A C 1
ATOM 1758 O O . ASP A 1 236 ? -10.828 -7.113 16.641 1 96 236 ASP A O 1
ATOM 1762 N N . ALA A 1 237 ? -11.172 -7.953 14.602 1 92.25 237 ALA A N 1
ATOM 1763 C CA . ALA A 1 237 ? -10.234 -9.07 14.75 1 92.25 237 ALA A CA 1
ATOM 1764 C C . ALA A 1 237 ? -8.82 -8.57 15.031 1 92.25 237 ALA A C 1
ATOM 1766 O O . ALA A 1 237 ? -8.031 -9.258 15.68 1 92.25 237 ALA A O 1
ATOM 1767 N N . GLN A 1 238 ? -8.461 -7.438 14.562 1 93.38 238 GLN A N 1
ATOM 1768 C CA . GLN A 1 238 ? -7.129 -6.871 14.758 1 93.38 238 GLN A CA 1
ATOM 1769 C C . GLN A 1 238 ? -7 -6.211 16.125 1 93.38 238 GLN A C 1
ATOM 1771 O O . GLN A 1 238 ? -5.898 -6.102 16.672 1 93.38 238 GLN A O 1
ATOM 1776 N N . ALA A 1 239 ? -8.086 -5.738 16.688 1 96.5 239 ALA A N 1
ATOM 1777 C CA . ALA A 1 239 ? -8.047 -4.824 17.828 1 96.5 239 ALA A CA 1
ATOM 1778 C C . ALA A 1 239 ? -8.32 -5.566 19.125 1 96.5 239 ALA A C 1
ATOM 1780 O O . ALA A 1 239 ? -8.219 -4.984 20.219 1 96.5 239 ALA A O 1
ATOM 1781 N N . VAL A 1 240 ? -8.633 -6.836 19.094 1 95.56 240 VAL A N 1
ATOM 1782 C CA . VAL A 1 240 ? -9.133 -7.602 20.234 1 95.56 240 VAL A CA 1
ATOM 1783 C C . VAL A 1 240 ? -8.148 -7.496 21.406 1 95.56 240 VAL A C 1
ATOM 1785 O O . VAL A 1 240 ? -8.539 -7.168 22.516 1 95.56 240 VAL A O 1
ATOM 1788 N N . GLU A 1 241 ? -6.895 -7.727 21.141 1 95.19 241 GLU A N 1
ATOM 1789 C CA . GLU A 1 241 ? -5.895 -7.734 22.219 1 95.19 241 GLU A CA 1
ATOM 1790 C C . GLU A 1 241 ? -5.707 -6.344 22.812 1 95.19 241 GLU A C 1
ATOM 1792 O O . GLU A 1 241 ? -5.523 -6.195 24.016 1 95.19 241 GLU A O 1
ATOM 1797 N N . ASP A 1 242 ? -5.699 -5.367 21.953 1 97.75 242 ASP A N 1
ATOM 1798 C CA . ASP A 1 242 ? -5.535 -3.996 22.422 1 97.75 242 ASP A CA 1
ATOM 1799 C C . ASP A 1 242 ? -6.707 -3.572 23.297 1 97.75 242 ASP A C 1
ATOM 1801 O O . ASP A 1 242 ? -6.52 -2.879 24.312 1 97.75 242 ASP A O 1
ATOM 1805 N N . VAL A 1 243 ? -7.879 -4.008 22.922 1 98.25 243 VAL A N 1
ATOM 1806 C CA . VAL A 1 243 ? -9.07 -3.678 23.703 1 98.25 243 VAL A CA 1
ATOM 1807 C C . VAL A 1 243 ? -9.039 -4.418 25.047 1 98.25 243 VAL A C 1
ATOM 1809 O O . VAL A 1 243 ? -9.273 -3.82 26.094 1 98.25 243 VAL A O 1
ATOM 1812 N N . ARG A 1 244 ? -8.711 -5.656 24.984 1 97.62 244 ARG A N 1
ATOM 1813 C CA . ARG A 1 244 ? -8.625 -6.473 26.203 1 97.62 244 ARG A CA 1
ATOM 1814 C C . ARG A 1 244 ? -7.605 -5.902 27.172 1 97.62 244 ARG A C 1
ATOM 1816 O O . ARG A 1 244 ? -7.84 -5.875 28.375 1 97.62 244 ARG A O 1
ATOM 1823 N N . ALA A 1 245 ? -6.52 -5.422 26.656 1 97.75 245 ALA A N 1
ATOM 1824 C CA . ALA A 1 245 ? -5.418 -4.918 27.469 1 97.75 245 ALA A CA 1
ATOM 1825 C C . ALA A 1 245 ? -5.648 -3.461 27.875 1 97.75 245 ALA A C 1
ATOM 1827 O O . ALA A 1 245 ? -4.844 -2.873 28.594 1 97.75 245 ALA A O 1
ATOM 1828 N N . GLY A 1 246 ? -6.68 -2.848 27.359 1 97.75 246 GLY A N 1
ATOM 1829 C CA . GLY A 1 246 ? -7.023 -1.479 27.703 1 97.75 246 GLY A CA 1
ATOM 1830 C C . GLY A 1 246 ? -6.211 -0.448 26.938 1 97.75 246 GLY A C 1
ATOM 1831 O O . GLY A 1 246 ? -6.223 0.736 27.297 1 97.75 246 GLY A O 1
ATOM 1832 N N . ARG A 1 247 ? -5.484 -0.877 25.953 1 98.12 247 ARG A N 1
ATOM 1833 C CA . ARG A 1 247 ? -4.684 0.035 25.141 1 98.12 247 ARG A CA 1
ATOM 1834 C C . ARG A 1 247 ? -5.562 0.837 24.188 1 98.12 247 ARG A C 1
ATOM 1836 O O . ARG A 1 247 ? -5.199 1.943 23.781 1 98.12 247 ARG A O 1
ATOM 1843 N N . LEU A 1 248 ? -6.676 0.264 23.781 1 98.69 248 LEU A N 1
ATOM 1844 C CA . LEU A 1 248 ? -7.703 0.927 22.984 1 98.69 248 LEU A CA 1
ATOM 1845 C C . LEU A 1 248 ? -9.07 0.788 23.641 1 98.69 248 LEU A C 1
ATOM 1847 O O . LEU A 1 248 ? -9.359 -0.232 24.266 1 98.69 248 LEU A O 1
ATOM 1851 N N . VAL A 1 249 ? -9.898 1.784 23.484 1 98 249 VAL A N 1
ATOM 1852 C CA . VAL A 1 249 ? -11.242 1.781 24.031 1 98 249 VAL A CA 1
ATOM 1853 C C . VAL A 1 249 ? -12.234 2.268 22.984 1 98 249 VAL A C 1
ATOM 1855 O O . VAL A 1 249 ? -11.875 3.031 22.094 1 98 249 VAL A O 1
ATOM 1858 N N . ARG A 1 250 ? -13.469 1.847 23.109 1 97.19 250 ARG A N 1
ATOM 1859 C CA . ARG A 1 250 ? -14.516 2.234 22.172 1 97.19 250 ARG A CA 1
ATOM 1860 C C . ARG A 1 250 ? -14.844 3.717 22.297 1 97.19 250 ARG A C 1
ATOM 1862 O O . ARG A 1 250 ? -14.898 4.254 23.406 1 97.19 250 ARG A O 1
ATOM 1869 N N . VAL A 1 251 ? -15.039 4.359 21.234 1 97.38 251 VAL A N 1
ATOM 1870 C CA . VAL A 1 251 ? -15.516 5.742 21.219 1 97.38 251 VAL A CA 1
ATOM 1871 C C . VAL A 1 251 ? -17.016 5.777 21.531 1 97.38 251 VAL A C 1
ATOM 1873 O O . VAL A 1 251 ? -17.812 5.23 20.781 1 97.38 251 VAL A O 1
ATOM 1876 N N . PRO A 1 252 ? -17.391 6.387 22.625 1 95.31 252 PRO A N 1
ATOM 1877 C CA . PRO A 1 252 ? -18.812 6.418 22.969 1 95.31 252 PRO A CA 1
ATOM 1878 C C . PRO A 1 252 ? -19.672 7.094 21.906 1 95.31 252 PRO A C 1
ATOM 1880 O O . PRO A 1 252 ? -19.234 8.07 21.297 1 95.31 252 PRO A O 1
ATOM 1883 N N . GLY A 1 253 ? -20.844 6.508 21.672 1 93.75 253 GLY A N 1
ATOM 1884 C CA . GLY A 1 253 ? -21.812 7.141 20.812 1 93.75 253 GLY A CA 1
ATOM 1885 C C . GLY A 1 253 ? -21.688 6.715 19.359 1 93.75 253 GLY A C 1
ATOM 1886 O O . GLY A 1 253 ? -22.5 7.102 18.516 1 93.75 253 GLY A O 1
ATOM 1887 N N . LEU A 1 254 ? -20.688 5.969 19.031 1 96.56 254 LEU A N 1
ATOM 1888 C CA . LEU A 1 254 ? -20.5 5.508 17.672 1 96.56 254 LEU A CA 1
ATOM 1889 C C . LEU A 1 254 ? -20.766 4.012 17.562 1 96.56 254 LEU A C 1
ATOM 1891 O O . LEU A 1 254 ? -20.344 3.24 18.422 1 96.56 254 LEU A O 1
ATOM 1895 N N . ASP A 1 255 ? -21.391 3.613 16.5 1 97.06 255 ASP A N 1
ATOM 1896 C CA . ASP A 1 255 ? -21.719 2.209 16.266 1 97.06 255 ASP A CA 1
ATOM 1897 C C . ASP A 1 255 ? -20.656 1.538 15.406 1 97.06 255 ASP A C 1
ATOM 1899 O O . ASP A 1 255 ? -19.875 2.217 14.734 1 97.06 255 ASP A O 1
ATOM 1903 N N . ASP A 1 256 ? -20.672 0.21 15.5 1 97.75 256 ASP A N 1
ATOM 1904 C CA . ASP A 1 256 ? -19.875 -0.579 14.57 1 97.75 256 ASP A CA 1
ATOM 1905 C C . ASP A 1 256 ? -20.391 -0.426 13.141 1 97.75 256 ASP A C 1
ATOM 1907 O O . ASP A 1 256 ? -21.562 -0.073 12.93 1 97.75 256 ASP A O 1
ATOM 1911 N N . VAL A 1 257 ? -19.5 -0.607 12.219 1 97.44 257 VAL A N 1
ATOM 1912 C CA . VAL A 1 257 ? -19.875 -0.634 10.805 1 97.44 257 VAL A CA 1
ATOM 1913 C C . VAL A 1 257 ? -19.562 -2.01 10.219 1 97.44 257 VAL A C 1
ATOM 1915 O O . VAL A 1 257 ? -18.469 -2.541 10.398 1 97.44 257 VAL A O 1
ATOM 1918 N N . LEU A 1 258 ? -20.531 -2.662 9.562 1 96.81 258 LEU A N 1
ATOM 1919 C CA . LEU A 1 258 ? -20.344 -3.932 8.875 1 96.81 258 LEU A CA 1
ATOM 1920 C C . LEU A 1 258 ? -20.125 -3.709 7.379 1 96.81 258 LEU A C 1
ATOM 1922 O O . LEU A 1 258 ? -20.922 -3.014 6.73 1 96.81 258 LEU A O 1
ATOM 1926 N N . VAL A 1 259 ? -19.078 -4.266 6.863 1 96.44 259 VAL A N 1
ATOM 1927 C CA . VAL A 1 259 ? -18.734 -4.121 5.453 1 96.44 259 VAL A CA 1
ATOM 1928 C C . VAL A 1 259 ? -18.859 -5.469 4.75 1 96.44 259 VAL A C 1
ATOM 1930 O O . VAL A 1 259 ? -18.078 -6.383 5.008 1 96.44 259 VAL A O 1
ATOM 1933 N N . PRO A 1 260 ? -19.812 -5.598 3.875 1 96.88 260 PRO A N 1
ATOM 1934 C CA . PRO A 1 260 ? -19.922 -6.855 3.137 1 96.88 260 PRO A CA 1
ATOM 1935 C C . PRO A 1 260 ? -18.766 -7.082 2.168 1 96.88 260 PRO A C 1
ATOM 1937 O O . PRO A 1 260 ? -18.281 -6.129 1.547 1 96.88 260 PRO A O 1
ATOM 1940 N N . LEU A 1 261 ? -18.328 -8.344 2.076 1 97.12 261 LEU A N 1
ATOM 1941 C CA . LEU A 1 261 ? -17.266 -8.742 1.149 1 97.12 261 LEU A CA 1
ATOM 1942 C C . LEU A 1 261 ? -17.797 -9.734 0.118 1 97.12 261 LEU A C 1
ATOM 1944 O O . LEU A 1 261 ? -18.688 -10.523 0.414 1 97.12 261 LEU A O 1
ATOM 1948 N N . TYR A 1 262 ? -17.172 -9.703 -0.979 1 97.5 262 TYR A N 1
ATOM 1949 C CA . TYR A 1 262 ? -17.5 -10.602 -2.078 1 97.5 262 TYR A CA 1
ATOM 1950 C C . TYR A 1 262 ? -16.25 -11.211 -2.693 1 97.5 262 TYR A C 1
ATOM 1952 O O . TYR A 1 262 ? -15.203 -10.57 -2.744 1 97.5 262 TYR A O 1
ATOM 1960 N N . TRP A 1 263 ? -16.406 -12.414 -3.125 1 98 263 TRP A N 1
ATOM 1961 C CA . TRP A 1 263 ? -15.422 -13.102 -3.955 1 98 263 TRP A CA 1
ATOM 1962 C C . TRP A 1 263 ? -15.797 -13.008 -5.43 1 98 263 TRP A C 1
ATOM 1964 O O . TRP A 1 263 ? -16.891 -13.422 -5.828 1 98 263 TRP A O 1
ATOM 1974 N N . GLN A 1 264 ? -14.992 -12.43 -6.195 1 97.5 264 GLN A N 1
ATOM 1975 C CA . GLN A 1 264 ? -15.18 -12.406 -7.641 1 97.5 264 GLN A CA 1
ATOM 1976 C C . GLN A 1 264 ? -14.047 -13.141 -8.359 1 97.5 264 GLN A C 1
ATOM 1978 O O . GLN A 1 264 ? -12.875 -12.898 -8.07 1 97.5 264 GLN A O 1
ATOM 1983 N N . ALA A 1 265 ? -14.344 -14 -9.258 1 97.56 265 ALA A N 1
ATOM 1984 C CA . ALA A 1 265 ? -13.336 -14.797 -9.953 1 97.56 265 ALA A CA 1
ATOM 1985 C C . ALA A 1 265 ? -13.719 -14.992 -11.422 1 97.56 265 ALA A C 1
ATOM 1987 O O . ALA A 1 265 ? -14.898 -15.148 -11.75 1 97.56 265 ALA A O 1
ATOM 1988 N N . ALA A 1 266 ? -12.703 -14.977 -12.281 1 96.12 266 ALA A N 1
ATOM 1989 C CA . ALA A 1 266 ? -12.906 -15.312 -13.688 1 96.12 266 ALA A CA 1
ATOM 1990 C C . ALA A 1 266 ? -13.547 -16.688 -13.836 1 96.12 266 ALA A C 1
ATOM 1992 O O . ALA A 1 266 ? -13.211 -17.625 -13.094 1 96.12 266 ALA A O 1
ATOM 1993 N N . THR A 1 267 ? -14.422 -16.75 -14.758 1 94 267 THR A N 1
ATOM 1994 C CA . THR A 1 267 ? -15.039 -18.047 -15.047 1 94 267 THR A CA 1
ATOM 1995 C C . THR A 1 267 ? -14.195 -18.844 -16.031 1 94 267 THR A C 1
ATOM 1997 O O . THR A 1 267 ? -14.422 -18.797 -17.234 1 94 267 THR A O 1
ATOM 2000 N N . LEU A 1 268 ? -13.203 -19.5 -15.648 1 92.12 268 LEU A N 1
ATOM 2001 C CA . LEU A 1 268 ? -12.266 -20.312 -16.406 1 92.12 268 LEU A CA 1
ATOM 2002 C C . LEU A 1 268 ? -12.156 -21.719 -15.82 1 92.12 268 LEU A C 1
ATOM 2004 O O . LEU A 1 268 ? -12.234 -21.891 -14.602 1 92.12 268 LEU A O 1
ATOM 2008 N N . PRO A 1 269 ? -12.07 -22.672 -16.641 1 88.75 269 PRO A N 1
ATOM 2009 C CA . PRO A 1 269 ? -11.906 -24.047 -16.141 1 88.75 269 PRO A CA 1
ATOM 2010 C C . PRO A 1 269 ? -10.477 -24.344 -15.711 1 88.75 269 PRO A C 1
ATOM 2012 O O . PRO A 1 269 ? -9.82 -25.219 -16.281 1 88.75 269 PRO A O 1
ATOM 2015 N N . VAL A 1 270 ? -9.977 -23.641 -14.789 1 91.69 270 VAL A N 1
ATOM 2016 C CA . VAL A 1 270 ? -8.617 -23.781 -14.266 1 91.69 270 VAL A CA 1
ATOM 2017 C C . VAL A 1 270 ? -8.656 -24.359 -12.859 1 91.69 270 VAL A C 1
ATOM 2019 O O . VAL A 1 270 ? -9.32 -23.812 -11.977 1 91.69 270 VAL A O 1
ATOM 2022 N N . THR A 1 271 ? -7.93 -25.422 -12.617 1 91.38 271 THR A N 1
ATOM 2023 C CA . THR A 1 271 ? -7.969 -26.172 -11.367 1 91.38 271 THR A CA 1
ATOM 2024 C C . THR A 1 271 ? -7.477 -25.328 -10.203 1 91.38 271 THR A C 1
ATOM 2026 O O . THR A 1 271 ? -8.055 -25.359 -9.117 1 91.38 271 THR A O 1
ATOM 2029 N N . ARG A 1 272 ? -6.418 -24.594 -10.367 1 92.69 272 ARG A N 1
ATOM 2030 C CA . ARG A 1 272 ? -5.855 -23.781 -9.289 1 92.69 272 ARG A CA 1
ATOM 2031 C C . ARG A 1 272 ? -6.832 -22.703 -8.836 1 92.69 272 ARG A C 1
ATOM 2033 O O . ARG A 1 272 ? -6.848 -22.312 -7.668 1 92.69 272 ARG A O 1
ATOM 2040 N N . LEU A 1 273 ? -7.664 -22.203 -9.742 1 95.44 273 LEU A N 1
ATOM 2041 C CA . LEU A 1 273 ? -8.672 -21.203 -9.391 1 95.44 273 LEU A CA 1
ATOM 2042 C C . LEU A 1 273 ? -9.797 -21.844 -8.57 1 95.44 273 LEU A C 1
ATOM 2044 O O . LEU A 1 273 ? -10.305 -21.219 -7.637 1 95.44 273 LEU A O 1
ATOM 2048 N N . VAL A 1 274 ? -10.141 -23.047 -8.898 1 95.19 274 VAL A N 1
ATOM 2049 C CA . VAL A 1 274 ? -11.156 -23.781 -8.156 1 95.19 274 VAL A CA 1
ATOM 2050 C C . VAL A 1 274 ? -10.688 -24 -6.719 1 95.19 274 VAL A C 1
ATOM 2052 O O . VAL A 1 274 ? -11.43 -23.75 -5.77 1 95.19 274 VAL A O 1
ATOM 2055 N N . ARG A 1 275 ? -9.484 -24.453 -6.578 1 96.19 275 ARG A N 1
ATOM 2056 C CA . ARG A 1 275 ? -8.914 -24.688 -5.258 1 96.19 275 ARG A CA 1
ATOM 2057 C C . ARG A 1 275 ? -8.828 -23.391 -4.461 1 96.19 275 ARG A C 1
ATOM 2059 O O . ARG A 1 275 ? -9.117 -23.359 -3.262 1 96.19 275 ARG A O 1
ATOM 2066 N N . LEU A 1 276 ? -8.414 -22.328 -5.105 1 97.88 276 LEU A N 1
ATOM 2067 C CA . LEU A 1 276 ? -8.32 -21.031 -4.457 1 97.88 276 LEU A CA 1
ATOM 2068 C C . LEU A 1 276 ? -9.688 -20.547 -3.98 1 97.88 276 LEU A C 1
ATOM 2070 O O . LEU A 1 276 ? -9.828 -20.078 -2.85 1 97.88 276 LEU A O 1
ATOM 2074 N N . THR A 1 277 ? -10.664 -20.703 -4.82 1 98.19 277 THR A N 1
ATOM 2075 C CA . THR A 1 277 ? -12.031 -20.312 -4.484 1 98.19 277 THR A CA 1
ATOM 2076 C C . THR A 1 277 ? -12.523 -21.094 -3.26 1 98.19 277 THR A C 1
ATOM 2078 O O . THR A 1 277 ? -13.102 -20.5 -2.344 1 98.19 277 THR A O 1
ATOM 2081 N N . ARG A 1 278 ? -12.281 -22.328 -3.27 1 98.12 278 ARG A N 1
ATOM 2082 C CA . ARG A 1 278 ? -12.68 -23.156 -2.133 1 98.12 278 ARG A CA 1
ATOM 2083 C C . ARG A 1 278 ? -11.992 -22.688 -0.853 1 98.12 278 ARG A C 1
ATOM 2085 O O . ARG A 1 278 ? -12.641 -22.547 0.189 1 98.12 278 ARG A O 1
ATOM 2092 N N . ALA A 1 279 ? -10.695 -22.453 -0.886 1 98.56 279 ALA A N 1
ATOM 2093 C CA . ALA A 1 279 ? -9.938 -22.016 0.28 1 98.56 279 ALA A CA 1
ATOM 2094 C C . ALA A 1 279 ? -10.469 -20.703 0.821 1 98.56 279 ALA A C 1
ATOM 2096 O O . ALA A 1 279 ? -10.617 -20.531 2.033 1 98.56 279 ALA A O 1
ATOM 2097 N N . VAL A 1 280 ? -10.742 -19.75 -0.052 1 98.69 280 VAL A N 1
ATOM 2098 C CA . VAL A 1 280 ? -11.242 -18.438 0.345 1 98.69 280 VAL A CA 1
ATOM 2099 C C . VAL A 1 280 ? -12.617 -18.578 0.995 1 98.69 280 VAL A C 1
ATOM 2101 O O . VAL A 1 280 ? -12.867 -18.016 2.057 1 98.69 280 VAL A O 1
ATOM 2104 N N . ARG A 1 281 ? -13.453 -19.375 0.356 1 98.12 281 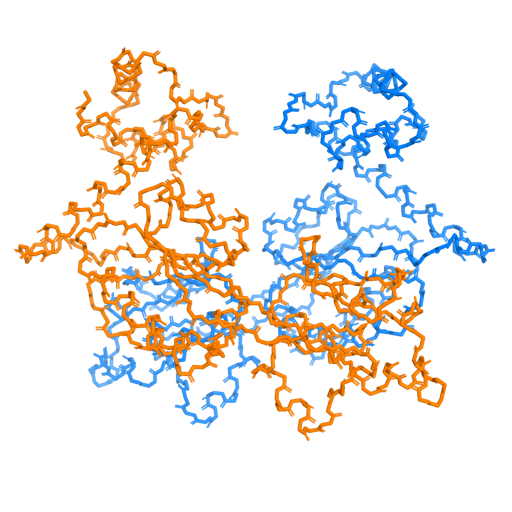ARG A N 1
ATOM 2105 C CA . ARG A 1 281 ? -14.789 -19.609 0.88 1 98.12 281 ARG A CA 1
ATOM 2106 C C . ARG A 1 281 ? -14.734 -20.188 2.285 1 98.12 281 ARG A C 1
ATOM 2108 O O . ARG A 1 281 ? -15.438 -19.719 3.188 1 98.12 281 ARG A O 1
ATOM 2115 N N . GLU A 1 282 ? -13.953 -21.156 2.463 1 98.25 282 GLU A N 1
ATOM 2116 C CA . GLU A 1 282 ? -13.844 -21.844 3.752 1 98.25 282 GLU A CA 1
ATOM 2117 C C . GLU A 1 282 ? -13.305 -20.891 4.824 1 98.25 282 GLU A C 1
ATOM 2119 O O . GLU A 1 282 ? -13.812 -20.859 5.945 1 98.25 282 GLU A O 1
ATOM 2124 N N . ALA A 1 283 ? -12.281 -20.141 4.523 1 98.25 283 ALA A N 1
ATOM 2125 C CA . ALA A 1 283 ? -11.719 -19.188 5.473 1 98.25 283 ALA A CA 1
ATOM 2126 C C . ALA A 1 283 ? -12.742 -18.125 5.863 1 98.25 283 ALA A C 1
ATOM 2128 O O . ALA A 1 283 ? -12.875 -17.781 7.043 1 98.25 283 ALA A O 1
ATOM 2129 N N . ALA A 1 284 ? -13.422 -17.609 4.863 1 98.06 284 ALA A N 1
ATOM 2130 C CA . ALA A 1 284 ? -14.438 -16.594 5.109 1 98.06 284 ALA A CA 1
ATOM 2131 C C . ALA A 1 284 ? -15.547 -17.125 6.012 1 98.06 284 ALA A C 1
ATOM 2133 O O . ALA A 1 284 ? -15.969 -16.453 6.961 1 98.06 284 ALA A O 1
ATOM 2134 N N . GLN A 1 285 ? -16 -18.297 5.719 1 96.62 285 GLN A N 1
ATOM 2135 C CA . GLN A 1 285 ? -17.094 -18.906 6.465 1 96.62 285 GLN A CA 1
ATOM 2136 C C . GLN A 1 285 ? -16.719 -19.094 7.934 1 96.62 285 GLN A C 1
ATOM 2138 O O . GLN A 1 285 ? -17.578 -19 8.812 1 96.62 285 GLN A O 1
ATOM 2143 N N . ARG A 1 286 ? -15.516 -19.234 8.234 1 95.31 286 ARG A N 1
ATOM 2144 C CA . ARG A 1 286 ? -15.055 -19.484 9.594 1 95.31 286 ARG A CA 1
ATOM 2145 C C . ARG A 1 286 ? -14.922 -18.188 10.375 1 95.31 286 ARG A C 1
ATOM 2147 O O . ARG A 1 286 ? -14.953 -18.188 11.609 1 95.31 286 ARG A O 1
ATOM 2154 N N . THR A 1 287 ? -14.773 -17.094 9.68 1 94.81 287 THR A N 1
ATOM 2155 C CA . THR A 1 287 ? -14.297 -15.898 10.383 1 94.81 287 THR A CA 1
ATOM 2156 C C . THR A 1 287 ? -15.289 -14.75 10.227 1 94.81 287 THR A C 1
ATOM 2158 O O . THR A 1 287 ? -15.469 -13.953 11.156 1 94.81 287 THR A O 1
ATOM 2161 N N . LEU A 1 288 ? -15.961 -14.648 9.039 1 96.19 288 LEU A N 1
ATOM 2162 C CA . LEU A 1 288 ? -16.781 -13.484 8.742 1 96.19 288 LEU A CA 1
ATOM 2163 C C . LEU A 1 288 ? -18.203 -13.68 9.25 1 96.19 288 LEU A C 1
ATOM 2165 O O . LEU A 1 288 ? -18.672 -14.812 9.383 1 96.19 288 LEU A O 1
ATOM 2169 N N . GLU A 1 289 ? -18.797 -12.57 9.562 1 92.75 289 GLU A N 1
ATOM 2170 C CA . GLU A 1 289 ? -20.203 -12.602 9.992 1 92.75 289 GLU A CA 1
ATOM 2171 C C . GLU A 1 289 ? -21.125 -12.852 8.812 1 92.75 289 GLU A C 1
ATOM 2173 O O . GLU A 1 289 ? -20.953 -12.281 7.734 1 92.75 289 GLU A O 1
ATOM 2178 N N . ARG A 1 290 ? -22 -13.836 9.07 1 84.25 290 ARG A N 1
ATOM 2179 C CA . ARG A 1 290 ? -22.938 -14.188 8.016 1 84.25 290 ARG A CA 1
ATOM 2180 C C . ARG A 1 290 ? -24.172 -13.289 8.047 1 84.25 290 ARG A C 1
ATOM 2182 O O . ARG A 1 290 ? -24.609 -12.859 9.125 1 84.25 290 ARG A O 1
ATOM 2189 N N . GLY A 1 291 ? -24.375 -12.484 6.867 1 65.69 291 GLY A N 1
ATOM 2190 C CA . GLY A 1 291 ? -25.625 -11.734 6.82 1 65.69 291 GLY A CA 1
ATOM 2191 C C . GLY A 1 291 ? -26.844 -12.625 6.855 1 65.69 291 GLY A C 1
ATOM 2192 O O . GLY A 1 291 ? -26.766 -13.828 6.586 1 65.69 291 GLY A O 1
ATOM 2193 N N . MET B 1 1 ? 6.227 36.562 -12.547 1 76.06 1 MET B N 1
ATOM 2194 C CA . MET B 1 1 ? 5.629 35.469 -11.789 1 76.06 1 MET B CA 1
ATOM 2195 C C . MET B 1 1 ? 5.023 35.969 -10.484 1 76.06 1 MET B C 1
ATOM 2197 O O . MET B 1 1 ? 5.684 36.688 -9.727 1 76.06 1 MET B O 1
ATOM 2201 N N . ASN B 1 2 ? 3.754 35.812 -10.336 1 84.25 2 ASN B N 1
ATOM 2202 C CA . ASN B 1 2 ? 3.121 36.25 -9.086 1 84.25 2 ASN B CA 1
ATOM 2203 C C . ASN B 1 2 ? 2.41 35.062 -8.406 1 84.25 2 ASN B C 1
ATOM 2205 O O . ASN B 1 2 ? 2.387 33.969 -8.938 1 84.25 2 ASN B O 1
ATOM 2209 N N . LEU B 1 3 ? 1.865 35.375 -7.254 1 86.5 3 LEU B N 1
ATOM 2210 C CA . LEU B 1 3 ? 1.325 34.344 -6.383 1 86.5 3 LEU B CA 1
ATOM 2211 C C . LEU B 1 3 ? 0.093 33.719 -7.008 1 86.5 3 LEU B C 1
ATOM 2213 O O . LEU B 1 3 ? -0.102 32.5 -6.895 1 86.5 3 LEU B O 1
ATOM 2217 N N . ASP B 1 4 ? -0.688 34.469 -7.691 1 91.62 4 ASP B N 1
ATOM 2218 C CA . ASP B 1 4 ? -1.91 33.938 -8.297 1 91.62 4 ASP B CA 1
ATOM 2219 C C . ASP B 1 4 ? -1.591 32.969 -9.414 1 91.62 4 ASP B C 1
ATOM 2221 O O . ASP B 1 4 ? -2.293 31.953 -9.586 1 91.62 4 ASP B O 1
ATOM 2225 N N . GLN B 1 5 ? -0.646 33.312 -10.133 1 93.5 5 GLN B N 1
ATOM 2226 C CA . GLN B 1 5 ? -0.202 32.438 -11.211 1 93.5 5 GLN B CA 1
ATOM 2227 C C . GLN B 1 5 ? 0.289 31.109 -10.672 1 93.5 5 GLN B C 1
ATOM 2229 O O . GLN B 1 5 ? -0.089 30.047 -11.18 1 93.5 5 GLN B O 1
ATOM 2234 N N . LEU B 1 6 ? 1.057 31.172 -9.656 1 92.38 6 LEU B N 1
ATOM 2235 C CA . LEU B 1 6 ? 1.591 29.969 -9.039 1 92.38 6 LEU B CA 1
ATOM 2236 C C . LEU B 1 6 ? 0.475 29.125 -8.422 1 92.38 6 LEU B C 1
ATOM 2238 O O . LEU B 1 6 ? 0.484 27.906 -8.516 1 92.38 6 LEU B O 1
ATOM 2242 N N . GLN B 1 7 ? -0.451 29.766 -7.902 1 93.69 7 GLN B N 1
ATOM 2243 C CA . GLN B 1 7 ? -1.58 29.078 -7.293 1 93.69 7 GLN B CA 1
ATOM 2244 C C . GLN B 1 7 ? -2.424 28.359 -8.352 1 93.69 7 GLN B C 1
ATOM 2246 O O . GLN B 1 7 ? -2.932 27.266 -8.109 1 93.69 7 GLN B O 1
ATOM 2251 N N . ALA B 1 8 ? -2.602 29.016 -9.391 1 95.69 8 ALA B N 1
ATOM 2252 C CA . ALA B 1 8 ? -3.332 28.391 -10.492 1 95.69 8 ALA B CA 1
ATOM 2253 C C . ALA B 1 8 ? -2.627 27.141 -10.977 1 95.69 8 ALA B C 1
ATOM 2255 O O . ALA B 1 8 ? -3.266 26.094 -11.18 1 95.69 8 ALA B O 1
ATOM 2256 N N . LEU B 1 9 ? -1.325 27.266 -11.148 1 95.44 9 LEU B N 1
ATOM 2257 C CA . LEU B 1 9 ? -0.522 26.125 -11.586 1 95.44 9 LEU B CA 1
ATOM 2258 C C . LEU B 1 9 ? -0.637 24.969 -10.602 1 95.44 9 LEU B C 1
ATOM 2260 O O . LEU B 1 9 ? -0.88 23.828 -11 1 95.44 9 LEU B O 1
ATOM 2264 N N . ARG B 1 10 ? -0.485 25.219 -9.359 1 95.06 10 ARG B N 1
ATOM 2265 C CA . ARG B 1 10 ? -0.614 24.219 -8.312 1 95.06 10 ARG B CA 1
ATOM 2266 C C . ARG B 1 10 ? -1.992 23.562 -8.344 1 95.06 10 ARG B C 1
ATOM 2268 O O . ARG B 1 10 ? -2.105 22.344 -8.266 1 95.06 10 ARG B O 1
ATOM 2275 N N . ALA B 1 11 ? -3.031 24.359 -8.453 1 95.69 11 ALA B N 1
ATOM 2276 C CA . ALA B 1 11 ? -4.406 23.859 -8.422 1 95.69 11 ALA B CA 1
ATOM 2277 C C . ALA B 1 11 ? -4.676 22.906 -9.578 1 95.69 11 ALA B C 1
ATOM 2279 O O . ALA B 1 11 ? -5.32 21.875 -9.406 1 95.69 11 ALA B O 1
ATOM 2280 N N . ILE B 1 12 ? -4.215 23.266 -10.703 1 96.06 12 ILE B N 1
ATOM 2281 C CA . ILE B 1 12 ? -4.406 22.391 -11.859 1 96.06 12 ILE B CA 1
ATOM 2282 C C . ILE B 1 12 ? -3.658 21.078 -11.656 1 96.06 12 ILE B C 1
ATOM 2284 O O . ILE B 1 12 ? -4.188 20 -11.945 1 96.06 12 ILE B O 1
ATOM 2288 N N . ALA B 1 13 ? -2.473 21.234 -11.188 1 94.06 13 ALA B N 1
ATOM 2289 C CA . ALA B 1 13 ? -1.676 20.031 -10.938 1 94.06 13 ALA B CA 1
ATOM 2290 C C . ALA B 1 13 ? -2.363 19.125 -9.93 1 94.06 13 ALA B C 1
ATOM 2292 O O . ALA B 1 13 ? -2.314 17.891 -10.062 1 94.06 13 ALA B O 1
ATOM 2293 N N . ASP B 1 14 ? -2.939 19.656 -8.977 1 92.5 14 ASP B N 1
ATOM 2294 C CA . ASP B 1 14 ? -3.564 18.906 -7.898 1 92.5 14 ASP B CA 1
ATOM 2295 C C . ASP B 1 14 ? -4.922 18.359 -8.328 1 92.5 14 ASP B C 1
ATOM 2297 O O . ASP B 1 14 ? -5.258 17.203 -8.008 1 92.5 14 ASP B O 1
ATOM 2301 N N . GLU B 1 15 ? -5.695 19.141 -9.07 1 93.19 15 GLU B N 1
ATOM 2302 C CA . GLU B 1 15 ? -7.082 18.812 -9.367 1 93.19 15 GLU B CA 1
ATOM 2303 C C . GLU B 1 15 ? -7.203 18.094 -10.719 1 93.19 15 GLU B C 1
ATOM 2305 O O . GLU B 1 15 ? -8.219 17.453 -11 1 93.19 15 GLU B O 1
ATOM 2310 N N . GLY B 1 16 ? -6.266 18.344 -11.609 1 93.94 16 GLY B N 1
ATOM 2311 C CA . GLY B 1 16 ? -6.18 17.594 -12.852 1 93.94 16 GLY B CA 1
ATOM 2312 C C . GLY B 1 16 ? -6.848 18.297 -14.016 1 93.94 16 GLY B C 1
ATOM 2313 O O . GLY B 1 16 ? -6.812 17.812 -15.148 1 93.94 16 GLY B O 1
ATOM 2314 N N . SER B 1 17 ? -7.52 19.438 -13.695 1 94.88 17 SER B N 1
ATOM 2315 C CA . SER B 1 17 ? -8.172 20.141 -14.797 1 94.88 17 SER B CA 1
ATOM 2316 C C . SER B 1 17 ? -8.312 21.625 -14.484 1 94.88 17 SER B C 1
ATOM 2318 O O . SER B 1 17 ? -8.234 22.031 -13.328 1 94.88 17 SER B O 1
ATOM 2320 N N . PHE B 1 18 ? -8.547 22.422 -15.57 1 95.06 18 PHE B N 1
ATOM 2321 C CA . PHE B 1 18 ? -8.734 23.859 -15.438 1 95.06 18 PHE B CA 1
ATOM 2322 C C . PHE B 1 18 ? -10.039 24.172 -14.719 1 95.06 18 PHE B C 1
ATOM 2324 O O . PHE B 1 18 ? -10.094 25.078 -13.875 1 95.06 18 PHE B O 1
ATOM 2331 N N . GLU B 1 19 ? -11.016 23.359 -14.953 1 95 19 GLU B N 1
ATOM 2332 C CA . GLU B 1 19 ? -12.328 23.578 -14.352 1 95 19 GLU B CA 1
ATOM 2333 C C . GLU B 1 19 ? -12.305 23.281 -12.852 1 95 19 GLU B C 1
ATOM 2335 O O . GLU B 1 19 ? -12.82 24.062 -12.047 1 95 19 GLU B O 1
ATOM 2340 N N . ALA B 1 20 ? -11.68 22.219 -12.539 1 96 20 ALA B N 1
ATOM 2341 C CA . ALA B 1 20 ? -11.586 21.844 -11.133 1 96 20 ALA B CA 1
ATOM 2342 C C . ALA B 1 20 ? -10.719 22.844 -10.359 1 96 20 ALA B C 1
ATOM 2344 O O . ALA B 1 20 ? -11.023 23.172 -9.211 1 96 20 ALA B O 1
ATOM 2345 N N . ALA B 1 21 ? -9.711 23.25 -11 1 96.44 21 ALA B N 1
ATOM 2346 C CA . ALA B 1 21 ? -8.844 24.25 -10.383 1 96.44 21 ALA B CA 1
ATOM 2347 C C . ALA B 1 21 ? -9.602 25.547 -10.156 1 96.44 21 ALA B C 1
ATOM 2349 O O . ALA B 1 21 ? -9.469 26.188 -9.102 1 96.44 21 ALA B O 1
ATOM 2350 N N . ALA B 1 22 ? -10.383 25.953 -11.117 1 96.75 22 ALA B N 1
ATOM 2351 C CA . ALA B 1 22 ? -11.195 27.156 -11.016 1 96.75 22 ALA B CA 1
ATOM 2352 C C . ALA B 1 22 ? -12.156 27.078 -9.828 1 96.75 22 ALA B C 1
ATOM 2354 O O . ALA B 1 22 ? -12.289 28.031 -9.062 1 96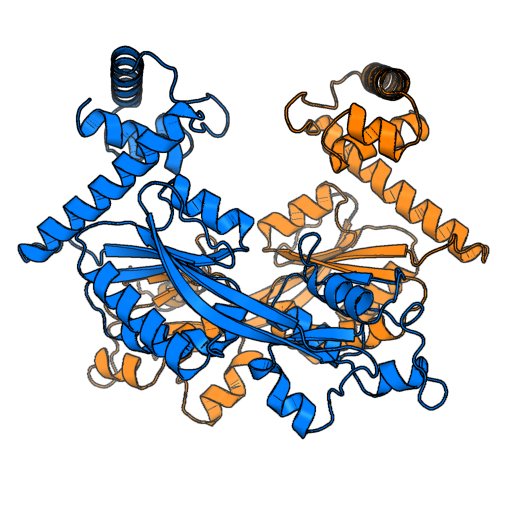.75 22 ALA B O 1
ATOM 2355 N N . TYR B 1 23 ? -12.766 25.953 -9.711 1 96.06 23 TYR B N 1
ATOM 2356 C CA . TYR B 1 23 ? -13.688 25.719 -8.602 1 96.06 23 TYR B CA 1
ATOM 2357 C C . TYR B 1 23 ? -12.969 25.812 -7.266 1 96.06 23 TYR B C 1
ATOM 2359 O O . TYR B 1 23 ? -13.43 26.516 -6.359 1 96.06 23 TYR B O 1
ATOM 2367 N N . GLU B 1 24 ? -11.852 25.203 -7.16 1 94.06 24 GLU B N 1
ATOM 2368 C CA . GLU B 1 24 ? -11.07 25.219 -5.926 1 94.06 24 GLU B CA 1
ATOM 2369 C C . GLU B 1 24 ? -10.641 26.641 -5.559 1 94.06 24 GLU B C 1
ATOM 2371 O O . GLU B 1 24 ? -10.641 27 -4.383 1 94.06 24 GLU B O 1
ATOM 2376 N N . LEU B 1 25 ? -10.25 27.453 -6.543 1 94.56 25 LEU B N 1
ATOM 2377 C CA . LEU B 1 25 ? -9.688 28.781 -6.312 1 94.56 25 LEU B CA 1
ATOM 2378 C C . LEU B 1 25 ? -10.781 29.828 -6.234 1 94.56 25 LEU B C 1
ATOM 2380 O O . LEU B 1 25 ? -10.523 30.984 -5.863 1 94.56 25 LEU B O 1
ATOM 2384 N N . GLY B 1 26 ? -11.992 29.406 -6.613 1 96.25 26 GLY B N 1
ATOM 2385 C CA . GLY B 1 26 ? -13.094 30.344 -6.594 1 96.25 26 GLY B CA 1
ATOM 2386 C C . GLY B 1 26 ? -13 31.391 -7.691 1 96.25 26 GLY B C 1
ATOM 2387 O O . GLY B 1 26 ? -13.305 32.562 -7.469 1 96.25 26 GLY B O 1
ATOM 2388 N N . VAL B 1 27 ? -12.531 31.031 -8.812 1 97.06 27 VAL B N 1
ATOM 2389 C CA . VAL B 1 27 ? -12.414 31.922 -9.961 1 97.06 27 VAL B CA 1
ATOM 2390 C C . VAL B 1 27 ? -12.938 31.234 -11.219 1 97.06 27 VAL B C 1
ATOM 2392 O O . VAL B 1 27 ? -13.367 30.078 -11.156 1 97.06 27 VAL B O 1
ATOM 2395 N N . SER B 1 28 ? -13.008 31.922 -12.266 1 95.62 28 SER B N 1
ATOM 2396 C CA . SER B 1 28 ? -13.469 31.328 -13.516 1 95.62 28 SER B CA 1
ATOM 2397 C C . SER B 1 28 ? -12.359 30.516 -14.172 1 95.62 28 SER B C 1
ATOM 2399 O O . SER B 1 28 ? -11.18 30.766 -13.953 1 95.62 28 SER B O 1
ATOM 2401 N N . ALA B 1 29 ? -12.82 29.609 -14.953 1 95.75 29 ALA B N 1
ATOM 2402 C CA . ALA B 1 29 ? -11.852 28.828 -15.727 1 95.75 29 ALA B CA 1
ATOM 2403 C C . ALA B 1 29 ? -11.039 29.734 -16.656 1 95.75 29 ALA B C 1
ATOM 2405 O O . ALA B 1 29 ? -9.859 29.469 -16.891 1 95.75 29 ALA B O 1
ATOM 2406 N N . SER B 1 30 ? -11.656 30.703 -17.141 1 95.62 30 SER B N 1
ATOM 2407 C CA . SER B 1 30 ? -10.969 31.656 -18.016 1 95.62 30 SER B CA 1
ATOM 2408 C C . SER B 1 30 ? -9.852 32.375 -17.266 1 95.62 30 SER B C 1
ATOM 2410 O O . SER B 1 30 ? -8.781 32.625 -17.812 1 95.62 30 SER B O 1
ATOM 2412 N N . ALA B 1 31 ? -10.117 32.75 -16.078 1 96.44 31 ALA B N 1
ATOM 2413 C CA . ALA B 1 31 ? -9.117 33.406 -15.242 1 96.44 31 ALA B CA 1
ATOM 2414 C C . ALA B 1 31 ? -7.93 32.469 -14.984 1 96.44 31 ALA B C 1
ATOM 2416 O O . ALA B 1 31 ? -6.773 32.906 -15.039 1 96.44 31 ALA B O 1
ATOM 2417 N N . VAL B 1 32 ? -8.203 31.219 -14.695 1 97.19 32 VAL B N 1
ATOM 2418 C CA . VAL B 1 32 ? -7.152 30.234 -14.484 1 97.19 32 VAL B CA 1
ATOM 2419 C C . VAL B 1 32 ? -6.305 30.109 -15.75 1 97.19 32 VAL B C 1
ATOM 2421 O O . VAL B 1 32 ? -5.074 30.109 -15.68 1 97.19 32 VAL B O 1
ATOM 2424 N N . SER B 1 33 ? -6.949 30 -16.891 1 96.44 33 SER B N 1
ATOM 2425 C CA . SER B 1 33 ? -6.262 29.87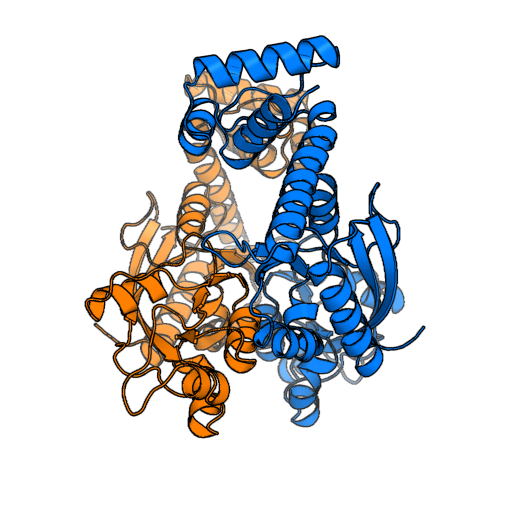5 -18.172 1 96.44 33 SER B CA 1
ATOM 2426 C C . SER B 1 33 ? -5.367 31.078 -18.438 1 96.44 33 SER B C 1
ATOM 2428 O O . SER B 1 33 ? -4.234 30.922 -18.906 1 96.44 33 SER B O 1
ATOM 2430 N N . GLN B 1 34 ? -5.859 32.188 -18.141 1 96.44 34 GLN B N 1
ATOM 2431 C CA . GLN B 1 34 ? -5.105 33.406 -18.359 1 96.44 34 GLN B CA 1
ATOM 2432 C C . GLN B 1 34 ? -3.867 33.469 -17.469 1 96.44 34 GLN B C 1
ATOM 2434 O O . GLN B 1 34 ? -2.789 33.844 -17.922 1 96.44 34 GLN B O 1
ATOM 2439 N N . ARG B 1 35 ? -4.059 33.094 -16.297 1 96.44 35 ARG B N 1
ATOM 2440 C CA . ARG B 1 35 ? -2.949 33.062 -15.359 1 96.44 35 ARG B CA 1
ATOM 2441 C C . ARG B 1 35 ? -1.85 32.125 -15.828 1 96.44 35 ARG B C 1
ATOM 2443 O O . ARG B 1 35 ? -0.666 32.469 -15.773 1 96.44 35 ARG B O 1
ATOM 2450 N N . ILE B 1 36 ? -2.246 30.984 -16.312 1 96.5 36 ILE B N 1
ATOM 2451 C CA . ILE B 1 36 ? -1.291 29.984 -16.766 1 96.5 36 ILE B CA 1
ATOM 2452 C C . ILE B 1 36 ? -0.565 30.484 -18.016 1 96.5 36 ILE B C 1
ATOM 2454 O O . ILE B 1 36 ? 0.658 30.375 -18.125 1 96.5 36 ILE B O 1
ATOM 2458 N N . ARG B 1 37 ? -1.325 31.016 -18.938 1 95.88 37 ARG B N 1
ATOM 2459 C CA . ARG B 1 37 ? -0.728 31.547 -20.156 1 95.88 37 ARG B CA 1
ATOM 2460 C C . ARG B 1 37 ? 0.295 32.625 -19.828 1 95.88 37 ARG B C 1
ATOM 2462 O O . ARG B 1 37 ? 1.373 32.656 -20.438 1 95.88 37 ARG B O 1
ATOM 2469 N N . ALA B 1 38 ? -0.132 33.5 -18.953 1 96.44 38 ALA B N 1
ATOM 2470 C CA . ALA B 1 38 ? 0.774 34.562 -18.562 1 96.44 38 ALA B CA 1
ATOM 2471 C C . ALA B 1 38 ? 2.045 34 -17.922 1 96.44 38 ALA B C 1
ATOM 2473 O O . ALA B 1 38 ? 3.148 34.469 -18.219 1 96.44 38 ALA B O 1
ATOM 2474 N N . LEU B 1 39 ? 1.934 33.062 -17.047 1 94.94 39 LEU B N 1
ATOM 2475 C CA . LEU B 1 39 ? 3.068 32.438 -16.391 1 94.94 39 LEU B CA 1
ATOM 2476 C C . LEU B 1 39 ? 3.973 31.734 -17.406 1 94.94 39 LEU B C 1
ATOM 2478 O O . LEU B 1 39 ? 5.199 31.875 -17.344 1 94.94 39 LEU B O 1
ATOM 2482 N N . GLU B 1 40 ? 3.383 31 -18.359 1 96.31 40 GLU B N 1
ATOM 2483 C CA . GLU B 1 40 ? 4.141 30.281 -19.375 1 96.31 40 GLU B CA 1
ATOM 2484 C C . GLU B 1 40 ? 4.891 31.25 -20.281 1 96.31 40 GLU B C 1
ATOM 2486 O O . GLU B 1 40 ? 6.031 31 -20.672 1 96.31 40 GLU B O 1
ATOM 2491 N N . ARG B 1 41 ? 4.25 32.344 -20.594 1 94.69 41 ARG B N 1
ATOM 2492 C CA . ARG B 1 41 ? 4.891 33.375 -21.391 1 94.69 41 ARG B CA 1
ATOM 2493 C C . ARG B 1 41 ? 6.109 33.938 -20.672 1 94.69 41 ARG B C 1
ATOM 2495 O O . ARG B 1 41 ? 7.156 34.156 -21.297 1 94.69 41 ARG B O 1
ATOM 2502 N N . GLU B 1 42 ? 5.91 34.25 -19.469 1 93.88 42 GLU B N 1
ATOM 2503 C CA . GLU B 1 42 ? 6.996 34.812 -18.672 1 93.88 42 GLU B CA 1
ATOM 2504 C C . GLU B 1 42 ? 8.172 33.844 -18.578 1 93.88 42 GLU B C 1
ATOM 2506 O O . GLU B 1 42 ? 9.328 34.25 -18.688 1 93.88 42 GLU B O 1
ATOM 2511 N N . VAL B 1 43 ? 7.891 32.594 -18.344 1 92.31 43 VAL B N 1
ATOM 2512 C CA . VAL B 1 43 ? 8.922 31.578 -18.188 1 92.31 43 VAL B CA 1
ATOM 2513 C C . VAL B 1 43 ? 9.461 31.172 -19.547 1 92.31 43 VAL B C 1
ATOM 2515 O O . VAL B 1 43 ? 10.586 30.688 -19.656 1 92.31 43 VAL B O 1
ATOM 2518 N N . GLY B 1 44 ? 8.703 31.312 -20.562 1 94.31 44 GLY B N 1
ATOM 2519 C CA . GLY B 1 44 ? 9.094 30.984 -21.922 1 94.31 44 GLY B CA 1
ATOM 2520 C C . GLY B 1 44 ? 8.961 29.5 -22.234 1 94.31 44 GLY B C 1
ATOM 2521 O O . GLY B 1 44 ? 9.648 28.984 -23.109 1 94.31 44 GLY B O 1
ATOM 2522 N N . GLN B 1 45 ? 8.219 28.781 -21.469 1 94.81 45 GLN B N 1
ATOM 2523 C CA . GLN B 1 45 ? 8.016 27.344 -21.656 1 94.81 45 GLN B CA 1
ATOM 2524 C C . GLN B 1 45 ? 6.586 26.938 -21.312 1 94.81 45 GLN B C 1
ATOM 2526 O O . GLN B 1 45 ? 5.926 27.609 -20.5 1 94.81 45 GLN B O 1
ATOM 2531 N N . VAL B 1 46 ? 6.188 25.891 -21.938 1 95.25 46 VAL B N 1
ATOM 2532 C CA . VAL B 1 46 ? 4.922 25.266 -21.547 1 95.25 46 VAL B CA 1
ATOM 2533 C C . VAL B 1 46 ? 5.086 24.531 -20.219 1 95.25 46 VAL B C 1
ATOM 2535 O O . VAL B 1 46 ? 6.055 23.781 -20.031 1 95.25 46 VAL B O 1
ATOM 2538 N N . LEU B 1 47 ? 4.141 24.781 -19.359 1 95.94 47 LEU B N 1
ATOM 2539 C CA . LEU B 1 47 ? 4.305 24.266 -18 1 95.94 47 LEU B CA 1
ATOM 2540 C C . LEU B 1 47 ? 3.322 23.125 -17.734 1 95.94 47 LEU B C 1
ATOM 2542 O O . LEU B 1 47 ? 3.482 22.375 -16.766 1 95.94 47 LEU B O 1
ATOM 2546 N N . LEU B 1 48 ? 2.289 23 -18.594 1 95.75 48 LEU B N 1
ATOM 2547 C CA . LEU B 1 48 ? 1.258 21.984 -18.406 1 95.75 48 LEU B CA 1
ATOM 2548 C C . LEU B 1 48 ? 1.027 21.203 -19.688 1 95.75 48 LEU B C 1
ATOM 2550 O O . LEU B 1 48 ? 1.034 21.781 -20.781 1 95.75 48 LEU B O 1
ATOM 2554 N N . ARG B 1 49 ? 0.938 19.906 -19.547 1 91.81 49 ARG B N 1
ATOM 2555 C CA . ARG B 1 49 ? 0.437 19.047 -20.609 1 91.81 49 ARG B CA 1
ATOM 2556 C C . ARG B 1 49 ? -1.061 18.797 -20.453 1 91.81 49 ARG B C 1
ATOM 2558 O O . ARG B 1 49 ? -1.511 18.297 -19.438 1 91.81 49 ARG B O 1
ATOM 2565 N N . ARG B 1 50 ? -1.711 19.172 -21.516 1 83.5 50 ARG B N 1
ATOM 2566 C CA . ARG B 1 50 ? -3.162 19.047 -21.453 1 83.5 50 ARG B CA 1
ATOM 2567 C C . ARG B 1 50 ? -3.59 17.594 -21.641 1 83.5 50 ARG B C 1
ATOM 2569 O O . ARG B 1 50 ? -3.02 16.875 -22.469 1 83.5 50 ARG B O 1
ATOM 2576 N N . GLY B 1 51 ? -4.379 17.125 -20.844 1 84.81 51 GLY B N 1
ATOM 2577 C CA . GLY B 1 51 ? -4.918 15.773 -20.859 1 84.81 51 GLY B CA 1
ATOM 2578 C C . GLY B 1 51 ? -5.938 15.523 -19.766 1 84.81 51 GLY B C 1
ATOM 2579 O O . GLY B 1 51 ? -6.434 16.469 -19.141 1 84.81 51 GLY B O 1
ATOM 2580 N N . THR B 1 52 ? -6.438 14.312 -19.797 1 83.19 52 THR B N 1
ATOM 2581 C CA . THR B 1 52 ? -7.32 13.883 -18.719 1 83.19 52 THR B CA 1
ATOM 2582 C C . THR B 1 52 ? -6.668 12.781 -17.891 1 83.19 52 THR B C 1
ATOM 2584 O O . THR B 1 52 ? -6.789 11.594 -18.219 1 83.19 52 THR B O 1
ATOM 2587 N N . PRO B 1 53 ? -5.863 13.242 -16.922 1 87.69 53 PRO B N 1
ATOM 2588 C CA . PRO B 1 53 ? -5.809 14.57 -16.312 1 87.69 53 PRO B CA 1
ATOM 2589 C C . PRO B 1 53 ? -4.715 15.453 -16.906 1 87.69 53 PRO B C 1
ATOM 2591 O O . PRO B 1 53 ? -3.812 14.953 -17.578 1 87.69 53 PRO B O 1
ATOM 2594 N N . CYS B 1 54 ? -4.828 16.797 -16.578 1 92.75 54 CYS B N 1
ATOM 2595 C CA . CYS B 1 54 ? -3.732 17.703 -16.875 1 92.75 54 CYS B CA 1
ATOM 2596 C C . CYS B 1 54 ? -2.547 17.453 -15.945 1 92.75 54 CYS B C 1
ATOM 2598 O O . CYS B 1 54 ? -2.727 17.25 -14.75 1 92.75 54 CYS B O 1
ATOM 2600 N N . GLU B 1 55 ? -1.359 17.438 -16.516 1 93.06 55 GLU B N 1
ATOM 2601 C CA . GLU B 1 55 ? -0.165 17.172 -15.727 1 93.06 55 GLU B CA 1
ATOM 2602 C C . GLU B 1 55 ? 0.93 18.203 -16.016 1 93.06 55 GLU B C 1
ATOM 2604 O O . GLU B 1 55 ? 1.049 18.688 -17.125 1 93.06 55 GLU B O 1
ATOM 2609 N N . PRO B 1 56 ? 1.738 18.5 -15 1 94.12 56 PRO B N 1
ATOM 2610 C CA . PRO B 1 56 ? 2.863 19.406 -15.266 1 94.12 56 PRO B CA 1
ATOM 2611 C C . PRO B 1 56 ? 3.898 18.797 -16.203 1 94.12 56 PRO B C 1
ATOM 2613 O O . PRO B 1 56 ? 4.133 17.578 -16.172 1 94.12 56 PRO B O 1
ATOM 2616 N N . THR B 1 57 ? 4.465 19.625 -17.047 1 92.25 57 THR B N 1
ATOM 2617 C CA . THR B 1 57 ? 5.648 19.25 -17.812 1 92.25 57 THR B CA 1
ATOM 2618 C C . THR B 1 57 ? 6.875 19.156 -16.906 1 92.25 57 THR B C 1
ATOM 2620 O O . THR B 1 57 ? 6.797 19.453 -15.711 1 92.25 57 THR B O 1
ATOM 2623 N N . GLU B 1 58 ? 7.922 18.781 -17.453 1 87.75 58 GLU B N 1
ATOM 2624 C CA . GLU B 1 58 ? 9.164 18.75 -16.703 1 87.75 58 GLU B CA 1
ATOM 2625 C C . GLU B 1 58 ? 9.516 20.125 -16.141 1 87.75 58 GLU B C 1
ATOM 2627 O O . GLU B 1 58 ? 9.914 20.25 -14.977 1 87.75 58 GLU B O 1
ATOM 2632 N N . ALA B 1 59 ? 9.336 21.094 -16.969 1 88.62 59 ALA B N 1
ATOM 2633 C CA . ALA B 1 59 ? 9.594 22.469 -16.547 1 88.62 59 ALA B CA 1
ATOM 2634 C C . ALA B 1 59 ? 8.586 22.906 -15.484 1 88.62 59 ALA B C 1
ATOM 2636 O O . ALA B 1 59 ? 8.906 23.703 -14.609 1 88.62 59 ALA B O 1
ATOM 2637 N N . GLY B 1 60 ? 7.449 22.391 -15.531 1 93.56 60 GLY B N 1
ATOM 2638 C CA . GLY B 1 60 ? 6.375 22.75 -14.625 1 93.56 60 GLY B CA 1
ATOM 2639 C C . GLY B 1 60 ? 6.539 22.156 -13.234 1 93.56 60 GLY B C 1
ATOM 2640 O O . GLY B 1 60 ? 6.094 22.75 -12.25 1 93.56 60 GLY B O 1
ATOM 2641 N N . ILE B 1 61 ? 7.199 21.047 -13.117 1 92.62 61 ILE B N 1
ATOM 2642 C CA . ILE B 1 61 ? 7.352 20.312 -11.867 1 92.62 61 ILE B CA 1
ATOM 2643 C C . ILE B 1 61 ? 8.016 21.203 -10.82 1 92.62 61 ILE B C 1
ATOM 2645 O O . ILE B 1 61 ? 7.547 21.297 -9.688 1 92.62 61 ILE B O 1
ATOM 2649 N N . GLY B 1 62 ? 9.008 21.891 -11.219 1 89.69 62 GLY B N 1
ATOM 2650 C CA . GLY B 1 62 ? 9.703 22.766 -10.289 1 89.69 62 GLY B CA 1
ATOM 2651 C C . GLY B 1 62 ? 8.836 23.906 -9.781 1 89.69 62 GLY B C 1
ATOM 2652 O O . GLY B 1 62 ? 8.852 24.219 -8.594 1 89.69 62 GLY B O 1
ATOM 2653 N N . LEU B 1 63 ? 8.094 24.469 -10.633 1 91.81 63 LEU B N 1
ATOM 2654 C CA . LEU B 1 63 ? 7.266 25.609 -10.258 1 91.81 63 LEU B CA 1
ATOM 2655 C C . LEU B 1 63 ? 6.086 25.156 -9.398 1 91.81 63 LEU B C 1
ATOM 2657 O O . LEU B 1 63 ? 5.645 25.891 -8.508 1 91.81 63 LEU B O 1
ATOM 2661 N N . VAL B 1 64 ? 5.598 23.969 -9.688 1 94.69 64 VAL B N 1
ATOM 2662 C CA . VAL B 1 64 ? 4.547 23.422 -8.844 1 94.69 64 VAL B CA 1
ATOM 2663 C C . VAL B 1 64 ? 5.07 23.25 -7.418 1 94.69 64 VAL B C 1
ATOM 2665 O O . VAL B 1 64 ? 4.387 23.594 -6.453 1 94.69 64 VAL B O 1
ATOM 2668 N N . ARG B 1 65 ? 6.246 22.766 -7.285 1 92.5 65 ARG B N 1
ATOM 2669 C CA . ARG B 1 65 ? 6.871 22.594 -5.977 1 92.5 65 ARG B CA 1
ATOM 2670 C C . ARG B 1 65 ? 6.973 23.938 -5.246 1 92.5 65 ARG B C 1
ATOM 2672 O O . ARG B 1 65 ? 6.633 24.031 -4.062 1 92.5 65 ARG B O 1
ATOM 2679 N N . VAL B 1 66 ? 7.41 24.891 -5.961 1 90.38 66 VAL B N 1
ATOM 2680 C CA . VAL B 1 66 ? 7.547 26.219 -5.375 1 90.38 66 VAL B CA 1
ATOM 2681 C C . VAL B 1 66 ? 6.188 26.703 -4.879 1 90.38 66 VAL B C 1
ATOM 2683 O O . VAL B 1 66 ? 6.074 27.219 -3.764 1 90.38 66 VAL B O 1
ATOM 2686 N N . ALA B 1 67 ? 5.23 26.531 -5.688 1 93.31 67 ALA B N 1
ATOM 2687 C CA . ALA B 1 67 ? 3.887 26.969 -5.316 1 93.31 67 ALA B CA 1
ATOM 2688 C C . ALA B 1 67 ? 3.408 26.25 -4.055 1 93.31 67 ALA B C 1
ATOM 2690 O O . ALA B 1 67 ? 2.83 26.875 -3.162 1 93.31 67 ALA B O 1
ATOM 2691 N N . ARG B 1 68 ? 3.613 25 -3.977 1 93.81 68 ARG B N 1
ATOM 2692 C CA . ARG B 1 68 ? 3.215 24.234 -2.807 1 93.81 68 ARG B CA 1
ATOM 2693 C C . ARG B 1 68 ? 3.979 24.672 -1.565 1 93.81 68 ARG B C 1
ATOM 2695 O O . ARG B 1 68 ? 3.398 24.797 -0.485 1 93.81 68 ARG B O 1
ATOM 2702 N N . HIS B 1 69 ? 5.254 24.922 -1.647 1 91 69 HIS B N 1
ATOM 2703 C CA . HIS B 1 69 ? 6.066 25.375 -0.52 1 91 69 HIS B CA 1
ATOM 2704 C C . HIS B 1 69 ? 5.641 26.75 -0.049 1 91 69 HIS B C 1
ATOM 2706 O O . HIS B 1 69 ? 5.637 27.031 1.152 1 91 69 HIS B O 1
ATOM 2712 N N . MET B 1 70 ? 5.277 27.547 -0.96 1 88.62 70 MET B N 1
ATOM 2713 C CA . MET B 1 70 ? 4.793 28.875 -0.597 1 88.62 70 MET B CA 1
ATOM 2714 C C . MET B 1 70 ? 3.525 28.781 0.244 1 88.62 70 MET B C 1
ATOM 2716 O O . MET B 1 70 ? 3.344 29.562 1.19 1 88.62 70 MET B O 1
ATOM 2720 N N . ARG B 1 71 ? 2.73 27.938 -0.178 1 87.5 71 ARG B N 1
ATOM 2721 C CA . ARG B 1 71 ? 1.512 27.734 0.6 1 87.5 71 ARG B CA 1
ATOM 2722 C C . ARG B 1 71 ? 1.837 27.297 2.025 1 87.5 71 ARG B C 1
ATOM 2724 O O . ARG B 1 71 ? 1.205 27.766 2.979 1 87.5 71 ARG B O 1
ATOM 2731 N N . VAL B 1 72 ? 2.781 26.469 2.203 1 89.81 72 VAL B N 1
ATOM 2732 C CA . VAL B 1 72 ? 3.219 25.984 3.512 1 89.81 72 VAL B CA 1
ATOM 2733 C C . VAL B 1 72 ? 3.76 27.156 4.332 1 89.81 72 VAL B C 1
ATOM 2735 O O . VAL B 1 72 ? 3.434 27.297 5.516 1 89.81 72 VAL B O 1
ATOM 2738 N N . LEU B 1 73 ? 4.551 27.984 3.715 1 87.25 73 LEU B N 1
ATOM 2739 C CA . LEU B 1 73 ? 5.121 29.141 4.387 1 87.25 73 LEU B CA 1
ATOM 2740 C C . LEU B 1 73 ? 4.031 30.125 4.812 1 87.25 73 LEU B C 1
ATOM 2742 O O . LEU B 1 73 ? 4.098 30.703 5.898 1 87.25 73 LEU B O 1
ATOM 2746 N N . GLU B 1 74 ? 3.137 30.25 3.945 1 84.12 74 GLU B N 1
ATOM 2747 C CA . GLU B 1 74 ? 2.01 31.109 4.262 1 84.12 74 GLU B CA 1
ATOM 2748 C C . GLU B 1 74 ? 1.239 30.609 5.477 1 84.12 74 GLU B C 1
ATOM 2750 O O . GLU B 1 74 ? 0.894 31.375 6.371 1 84.12 74 GLU B O 1
ATOM 2755 N N . GLN B 1 75 ? 0.955 29.359 5.5 1 85.38 75 GLN B N 1
ATOM 2756 C CA . GLN B 1 75 ? 0.259 28.75 6.629 1 85.38 75 GLN B CA 1
ATOM 2757 C C . GLN B 1 75 ? 1.041 28.938 7.926 1 85.38 75 GLN B C 1
ATOM 2759 O O . GLN B 1 75 ? 0.458 29.234 8.969 1 85.38 75 GLN B O 1
ATOM 2764 N N . GLU B 1 76 ? 2.297 28.797 7.809 1 84.12 76 GLU B N 1
ATOM 2765 C CA . GLU B 1 76 ? 3.17 29 8.961 1 84.12 76 GLU B CA 1
ATOM 2766 C C . GLU B 1 76 ? 3.088 30.438 9.469 1 84.12 76 GLU B C 1
ATOM 2768 O O . GLU B 1 76 ? 3.035 30.672 10.68 1 84.12 76 GLU B O 1
ATOM 2773 N N . ALA B 1 77 ? 3.107 31.359 8.609 1 82.62 77 ALA B N 1
ATOM 2774 C CA . ALA B 1 77 ? 3.027 32.781 8.969 1 82.62 77 ALA B CA 1
ATOM 2775 C C . ALA B 1 77 ? 1.716 33.062 9.68 1 82.62 77 ALA B C 1
ATOM 2777 O O . ALA B 1 77 ? 1.704 33.781 10.688 1 82.62 77 ALA B O 1
ATOM 2778 N N . TRP B 1 78 ? 0.748 32.562 9.141 1 81 78 TRP B N 1
ATOM 2779 C CA . TRP B 1 78 ? -0.561 32.781 9.742 1 81 78 TRP B CA 1
ATOM 2780 C C . TRP B 1 78 ? -0.636 32.156 11.133 1 81 78 TRP B C 1
ATOM 2782 O O . TRP B 1 78 ? -1.188 32.75 12.055 1 81 78 TRP B O 1
ATOM 2792 N N . ALA B 1 79 ? -0.13 30.938 11.25 1 79.62 79 ALA B N 1
ATOM 2793 C CA . ALA B 1 79 ? -0.09 30.266 12.555 1 79.62 79 ALA B CA 1
ATOM 2794 C C . ALA B 1 79 ? 0.677 31.109 13.57 1 79.62 79 ALA B C 1
ATOM 2796 O O . ALA B 1 79 ? 0.273 31.203 14.734 1 79.62 79 ALA B O 1
ATOM 2797 N N . GLY B 1 80 ? 1.741 31.703 13.164 1 78.75 80 GLY B N 1
ATOM 2798 C CA . GLY B 1 80 ? 2.543 32.531 14.039 1 78.75 80 GLY B CA 1
ATOM 2799 C C . GLY B 1 80 ? 1.809 33.781 14.508 1 78.75 80 GLY B C 1
ATOM 2800 O O . GLY B 1 80 ? 2.121 34.344 15.57 1 78.75 80 GLY B O 1
ATOM 2801 N N . LEU B 1 81 ? 0.819 34.188 13.75 1 79.88 81 LEU B N 1
ATOM 2802 C CA . LEU B 1 81 ? 0.044 35.375 14.086 1 79.88 81 LEU B CA 1
ATOM 2803 C C . LEU B 1 81 ? -1.199 35 14.891 1 79.88 81 LEU B C 1
ATOM 2805 O O . LEU B 1 81 ? -2.012 35.875 15.211 1 79.88 81 LEU B O 1
ATOM 2809 N N . GLY B 1 82 ? -1.166 33.844 15.344 1 72.31 82 GLY B N 1
ATOM 2810 C CA . GLY B 1 82 ? -2.312 33.375 16.109 1 72.31 82 GLY B CA 1
ATOM 2811 C C . GLY B 1 82 ? -3.572 33.25 15.273 1 72.31 82 GLY B C 1
ATOM 2812 O O . GLY B 1 82 ? -4.68 33.219 15.812 1 72.31 82 GLY B O 1
ATOM 2813 N N . ARG B 1 83 ? -3.5 33.656 14.07 1 64.38 83 ARG B N 1
ATOM 2814 C CA . ARG B 1 83 ? -4.637 33.562 13.164 1 64.38 83 ARG B CA 1
ATOM 2815 C C . ARG B 1 83 ? -4.711 32.188 12.5 1 64.38 83 ARG B C 1
ATOM 2817 O O . ARG B 1 83 ? -4.234 32 11.383 1 64.38 83 ARG B O 1
ATOM 2824 N N . THR B 1 84 ? -4.496 31.234 13.359 1 56.56 84 THR B N 1
ATOM 2825 C CA . THR B 1 84 ? -4.539 29.906 12.742 1 56.56 84 THR B CA 1
ATOM 2826 C C . THR B 1 84 ? -5.82 29.734 11.938 1 56.56 84 THR B C 1
ATOM 2828 O O . THR B 1 84 ? -6.914 30.016 12.43 1 56.56 84 THR B O 1
ATOM 2831 N N . ALA B 1 85 ? -5.762 30.312 10.75 1 52 85 ALA B N 1
ATOM 2832 C CA . ALA B 1 85 ? -6.969 30.016 9.977 1 52 85 ALA B CA 1
ATOM 2833 C C . ALA B 1 85 ? -7.699 28.797 10.531 1 52 85 ALA B C 1
ATOM 2835 O O . ALA B 1 85 ? -7.113 28 11.258 1 52 85 ALA B O 1
ATOM 2836 N N . ALA B 1 86 ? -9.008 28.562 10.281 1 55.72 86 ALA B N 1
ATOM 2837 C CA . ALA B 1 86 ? -10.086 27.641 10.648 1 55.72 86 ALA B CA 1
ATOM 2838 C C . ALA B 1 86 ? -9.641 26.188 10.523 1 55.72 86 ALA B C 1
ATOM 2840 O O . ALA B 1 86 ? -10.375 25.281 10.906 1 55.72 86 ALA B O 1
ATOM 2841 N N . GLY B 1 87 ? -8.188 25.953 10.625 1 68.69 87 GLY B N 1
ATOM 2842 C CA . GLY B 1 87 ? -7.984 24.516 10.648 1 68.69 87 GLY B CA 1
ATOM 2843 C C . GLY B 1 87 ? -6.52 24.125 10.711 1 68.69 87 GLY B C 1
ATOM 2844 O O . GLY B 1 87 ? -5.637 24.984 10.578 1 68.69 87 GLY B O 1
ATOM 2845 N N . ARG B 1 88 ? -6.078 22.969 11.328 1 83.25 88 ARG B N 1
ATOM 2846 C CA . ARG B 1 88 ? -4.727 22.422 11.43 1 83.25 88 ARG B CA 1
ATOM 2847 C C . ARG B 1 88 ? -4.059 22.359 10.062 1 83.25 88 ARG B C 1
ATOM 2849 O O . ARG B 1 88 ? -4.715 22.047 9.062 1 83.25 88 ARG B O 1
ATOM 2856 N N . SER B 1 89 ? -2.809 22.891 10 1 90.5 89 SER B N 1
ATOM 2857 C CA . SER B 1 89 ? -2.025 22.688 8.781 1 90.5 89 SER B CA 1
ATOM 2858 C C . SER B 1 89 ? -1.795 21.219 8.5 1 90.5 89 SER B C 1
ATOM 2860 O O . SER B 1 89 ? -1.979 20.375 9.375 1 90.5 89 SER B O 1
ATOM 2862 N N . VAL B 1 90 ? -1.463 20.938 7.254 1 93.12 90 VAL B N 1
ATOM 2863 C CA . VAL B 1 90 ? -1.197 19.547 6.871 1 93.12 90 VAL B CA 1
ATOM 2864 C C . VAL B 1 90 ? 0.306 19.344 6.715 1 93.12 90 VAL B C 1
ATOM 2866 O O . VAL B 1 90 ? 0.986 20.125 6.051 1 93.12 90 VAL B O 1
ATOM 2869 N N . THR B 1 91 ? 0.838 18.391 7.352 1 96.06 91 THR B N 1
ATOM 2870 C CA . THR B 1 91 ? 2.215 17.938 7.176 1 96.06 91 THR B CA 1
ATOM 2871 C C . THR B 1 91 ? 2.254 16.594 6.453 1 96.06 91 THR B C 1
ATOM 2873 O O . THR B 1 91 ? 1.942 15.555 7.043 1 96.06 91 THR B O 1
ATOM 2876 N N . SER B 1 92 ? 2.666 16.609 5.184 1 97.19 92 SER B N 1
ATOM 2877 C CA . SER B 1 92 ? 2.742 15.406 4.367 1 97.19 92 SER B CA 1
ATOM 2878 C C . SER B 1 92 ? 4.133 14.781 4.43 1 97.19 92 SER B C 1
ATOM 2880 O O . SER B 1 92 ? 5.141 15.484 4.305 1 97.19 92 SER B O 1
ATOM 2882 N N . LEU B 1 93 ? 4.094 13.484 4.648 1 96.88 93 LEU B N 1
ATOM 2883 C CA . LEU B 1 93 ? 5.34 12.75 4.84 1 96.88 93 LEU B CA 1
ATOM 2884 C C . LEU B 1 93 ? 5.277 11.383 4.168 1 96.88 93 LEU B C 1
ATOM 2886 O O . LEU B 1 93 ? 4.262 10.695 4.254 1 96.88 93 LEU B O 1
ATOM 2890 N N . ALA B 1 94 ? 6.379 11.023 3.422 1 97.94 94 ALA B N 1
ATOM 2891 C CA . ALA B 1 94 ? 6.492 9.688 2.848 1 97.94 94 ALA B CA 1
ATOM 2892 C C . ALA B 1 94 ? 7.305 8.766 3.754 1 97.94 94 ALA B C 1
ATOM 2894 O O . ALA B 1 94 ? 8.406 9.117 4.176 1 97.94 94 ALA B O 1
ATOM 2895 N N . VAL B 1 95 ? 6.758 7.652 4.074 1 97.12 95 VAL B N 1
ATOM 2896 C CA . VAL B 1 95 ? 7.422 6.676 4.934 1 97.12 95 VAL B CA 1
ATOM 2897 C C . VAL B 1 95 ? 7.215 5.27 4.375 1 97.12 95 VAL B C 1
ATOM 2899 O O . VAL B 1 95 ? 6.094 4.898 4.012 1 97.12 95 VAL B O 1
ATOM 2902 N N . PRO B 1 96 ? 8.312 4.492 4.234 1 96.56 96 PRO B N 1
ATOM 2903 C CA . PRO B 1 96 ? 8.109 3.096 3.838 1 96.56 96 PRO B CA 1
ATOM 2904 C C . PRO B 1 96 ? 7.254 2.32 4.836 1 96.56 96 PRO B C 1
ATOM 2906 O O . PRO B 1 96 ? 7.227 2.656 6.023 1 96.56 96 PRO B O 1
ATOM 2909 N N . ALA B 1 97 ? 6.621 1.296 4.336 1 95.38 97 ALA B N 1
ATOM 2910 C CA . ALA B 1 97 ? 5.715 0.489 5.152 1 95.38 97 ALA B CA 1
ATOM 2911 C C . ALA B 1 97 ? 6.457 -0.139 6.332 1 95.38 97 ALA B C 1
ATOM 2913 O O . ALA B 1 97 ? 5.914 -0.225 7.438 1 95.38 97 ALA B O 1
ATOM 2914 N N . ASP B 1 98 ? 7.664 -0.632 6.109 1 95.38 98 ASP B N 1
ATOM 2915 C CA . ASP B 1 98 ? 8.406 -1.309 7.168 1 95.38 98 ASP B CA 1
ATOM 2916 C C . ASP B 1 98 ? 8.852 -0.321 8.242 1 95.38 98 ASP B C 1
ATOM 2918 O O . ASP B 1 98 ? 8.93 -0.673 9.422 1 95.38 98 ASP B O 1
ATOM 2922 N N . VAL B 1 99 ? 9.125 0.93 7.879 1 96.56 99 VAL B N 1
ATOM 2923 C CA . VAL B 1 99 ? 9.43 1.982 8.844 1 96.56 99 VAL B CA 1
ATOM 2924 C C . VAL B 1 99 ? 8.195 2.27 9.695 1 96.56 99 VAL B C 1
ATOM 2926 O O . VAL B 1 99 ? 8.258 2.207 10.93 1 96.56 99 VAL B O 1
ATOM 2929 N N . LEU B 1 100 ? 7.094 2.551 9.055 1 96.69 100 LEU B N 1
ATOM 2930 C CA . LEU B 1 100 ? 5.844 2.848 9.75 1 96.69 100 LEU B CA 1
ATOM 2931 C C . LEU B 1 100 ? 5.418 1.677 10.625 1 96.69 100 LEU B C 1
ATOM 2933 O O . LEU B 1 100 ? 4.852 1.876 11.703 1 96.69 100 LEU B O 1
ATOM 2937 N N . GLY B 1 101 ? 5.715 0.452 10.211 1 95.44 101 GLY B N 1
ATOM 2938 C CA . GLY B 1 101 ? 5.309 -0.753 10.914 1 95.44 101 GLY B CA 1
ATOM 2939 C C . GLY B 1 101 ? 6.242 -1.126 12.055 1 95.44 101 GLY B C 1
ATOM 2940 O O . GLY B 1 101 ? 5.973 -2.068 12.797 1 95.44 101 GLY B O 1
ATOM 2941 N N . THR B 1 102 ? 7.344 -0.425 12.258 1 94.94 102 THR B N 1
ATOM 2942 C CA . THR B 1 102 ? 8.297 -0.846 13.281 1 94.94 102 THR B CA 1
ATOM 2943 C C . THR B 1 102 ? 8.688 0.328 14.172 1 94.94 102 THR B C 1
ATOM 2945 O O . THR B 1 102 ? 7.969 0.661 15.117 1 94.94 102 THR B O 1
ATOM 2948 N N . TRP B 1 103 ? 9.602 1.187 13.828 1 96.25 103 TRP B N 1
ATOM 2949 C CA . TRP B 1 103 ? 10.219 2.062 14.82 1 96.25 103 TRP B CA 1
ATOM 2950 C C . TRP B 1 103 ? 9.625 3.467 14.75 1 96.25 103 TRP B C 1
ATOM 2952 O O . TRP B 1 103 ? 9.984 4.34 15.539 1 96.25 103 TRP B O 1
ATOM 2962 N N . PHE B 1 104 ? 8.648 3.729 13.945 1 97.75 104 PHE B N 1
ATOM 2963 C CA . PHE B 1 104 ? 8.086 5.059 13.742 1 97.75 104 PHE B CA 1
ATOM 2964 C C . PHE B 1 104 ? 7.062 5.379 14.828 1 97.75 104 PHE B C 1
ATOM 2966 O O . PHE B 1 104 ? 6.555 6.5 14.891 1 97.75 104 PHE B O 1
ATOM 2973 N N . GLY B 1 105 ? 6.699 4.473 15.672 1 96.88 105 GLY B N 1
ATOM 2974 C CA . GLY B 1 105 ? 5.691 4.605 16.719 1 96.88 105 GLY B CA 1
ATOM 2975 C C . GLY B 1 105 ? 5.895 5.828 17.594 1 96.88 105 GLY B C 1
ATOM 2976 O O . GLY B 1 105 ? 4.973 6.621 17.781 1 96.88 105 GLY B O 1
ATOM 2977 N N . PRO B 1 106 ? 7.082 6.008 18.078 1 97.75 106 PRO B N 1
ATOM 2978 C CA . PRO B 1 106 ? 7.336 7.168 18.938 1 97.75 106 PRO B CA 1
ATOM 2979 C C . PRO B 1 106 ? 7.098 8.492 18.234 1 97.75 106 PRO B C 1
ATOM 2981 O O . PRO B 1 106 ? 6.691 9.477 18.859 1 97.75 106 PRO B O 1
ATOM 2984 N N . VAL B 1 107 ? 7.387 8.562 16.953 1 98.62 107 VAL B N 1
ATOM 2985 C CA . VAL B 1 107 ? 7.133 9.773 16.172 1 98.62 107 VAL B CA 1
ATOM 2986 C C . VAL B 1 107 ? 5.633 10.062 16.156 1 98.62 107 VAL B C 1
ATOM 2988 O O . VAL B 1 107 ? 5.215 11.203 16.375 1 98.62 107 VAL B O 1
ATOM 2991 N N . LEU B 1 108 ? 4.82 9.031 15.922 1 98.5 108 LEU B N 1
ATOM 2992 C CA . LEU B 1 108 ? 3.369 9.172 15.914 1 98.5 108 LEU B CA 1
ATOM 2993 C C . LEU B 1 108 ? 2.863 9.625 17.281 1 98.5 108 LEU B C 1
ATOM 2995 O O . LEU B 1 108 ? 1.971 10.469 17.375 1 98.5 108 LEU B O 1
ATOM 2999 N N . ALA B 1 109 ? 3.416 9.031 18.312 1 97.75 109 ALA B N 1
ATOM 3000 C CA . ALA B 1 109 ? 3.018 9.375 19.672 1 97.75 109 ALA B CA 1
ATOM 3001 C C . ALA B 1 109 ? 3.293 10.852 19.969 1 97.75 109 ALA B C 1
ATOM 3003 O O . ALA B 1 109 ? 2.457 11.539 20.562 1 97.75 109 ALA B O 1
ATOM 3004 N N . GLU B 1 110 ? 4.438 11.312 19.578 1 97.69 110 GLU B N 1
ATOM 3005 C CA . GLU B 1 110 ? 4.746 12.727 19.766 1 97.69 110 GLU B CA 1
ATOM 3006 C C . GLU B 1 110 ? 3.793 13.602 18.953 1 97.69 110 GLU B C 1
ATOM 3008 O O . GLU B 1 110 ? 3.295 14.609 19.453 1 97.69 110 GLU B O 1
ATOM 3013 N N . ALA B 1 111 ? 3.559 13.25 17.719 1 97.62 111 ALA B N 1
ATOM 3014 C CA . ALA B 1 111 ? 2.703 14.031 16.828 1 97.62 111 ALA B CA 1
ATOM 3015 C C . ALA B 1 111 ? 1.277 14.109 17.359 1 97.62 111 ALA B C 1
ATOM 3017 O O . ALA B 1 111 ? 0.532 15.031 17.031 1 97.62 111 ALA B O 1
ATOM 3018 N N . ALA B 1 112 ? 0.875 13.117 18.156 1 97 112 ALA B N 1
ATOM 3019 C CA . ALA B 1 112 ? -0.46 13.086 18.75 1 97 112 ALA B CA 1
ATOM 3020 C C . ALA B 1 112 ? -0.71 14.336 19.594 1 97 112 ALA B C 1
ATOM 3022 O O . ALA B 1 112 ? -1.86 14.719 19.812 1 97 112 ALA B O 1
ATOM 3023 N N . ASP B 1 113 ? 0.339 14.977 20.031 1 94.75 113 ASP B N 1
ATOM 3024 C CA . ASP B 1 113 ? 0.212 16.141 20.906 1 94.75 113 ASP B CA 1
ATOM 3025 C C . ASP B 1 113 ? 0.32 17.438 20.109 1 94.75 113 ASP B C 1
ATOM 3027 O O . ASP B 1 113 ? 0.256 18.531 20.688 1 94.75 113 ASP B O 1
ATOM 3031 N N . TRP B 1 114 ? 0.519 17.312 18.859 1 94.69 114 TRP B N 1
ATOM 3032 C CA . TRP B 1 114 ? 0.643 18.516 18.047 1 94.69 114 TRP B CA 1
ATOM 3033 C C . TRP B 1 114 ? -0.73 19.062 17.656 1 94.69 114 TRP B C 1
ATOM 3035 O O . TRP B 1 114 ? -1.434 18.453 16.844 1 94.69 114 TRP B O 1
ATOM 3045 N N . ASP B 1 115 ? -1.092 20.203 17.984 1 90.75 115 ASP B N 1
ATOM 3046 C CA . ASP B 1 115 ? -2.426 20.75 17.781 1 90.75 115 ASP B CA 1
ATOM 3047 C C . ASP B 1 115 ? -2.463 21.656 16.547 1 90.75 115 ASP B C 1
ATOM 3049 O O . ASP B 1 115 ? -3.537 22.031 16.078 1 90.75 115 ASP B O 1
ATOM 3053 N N . ASP B 1 116 ? -1.371 21.938 16.016 1 90.62 116 ASP B N 1
ATOM 3054 C CA . ASP B 1 116 ? -1.31 22.906 14.93 1 90.62 116 ASP B CA 1
ATOM 3055 C C . ASP B 1 116 ? -1.287 22.219 13.562 1 90.62 116 ASP B C 1
ATOM 3057 O O . ASP B 1 116 ? -1.397 22.875 12.523 1 90.62 116 ASP B O 1
ATOM 3061 N N . THR B 1 117 ? -1.127 20.875 13.609 1 94.19 117 THR B N 1
ATOM 3062 C CA . THR B 1 117 ? -0.992 20.203 12.32 1 94.19 117 THR B CA 1
ATOM 3063 C C . THR B 1 117 ? -1.612 18.812 12.359 1 94.19 117 THR B C 1
ATOM 3065 O O . THR B 1 117 ? -1.805 18.25 13.445 1 94.19 117 THR B O 1
ATOM 3068 N N . VAL B 1 118 ? -1.993 18.25 11.219 1 96.19 118 VAL B N 1
ATOM 3069 C CA . VAL B 1 118 ? -2.311 16.844 11.016 1 96.19 118 VAL B CA 1
ATOM 3070 C C . VAL B 1 118 ? -1.295 16.219 10.062 1 96.19 118 VAL B C 1
ATOM 3072 O O . VAL B 1 118 ? -0.704 16.906 9.234 1 96.19 118 VAL B O 1
ATOM 3075 N N . LEU B 1 119 ? -1.141 14.93 10.258 1 97.94 119 LEU B N 1
ATOM 3076 C CA . LEU B 1 119 ? -0.209 14.211 9.398 1 97.94 119 LEU B CA 1
ATOM 3077 C C . LEU B 1 119 ? -0.934 13.602 8.203 1 97.94 119 LEU B C 1
ATOM 3079 O O . LEU B 1 119 ? -2.02 13.031 8.352 1 97.94 119 LEU B O 1
ATOM 3083 N N . ASP B 1 120 ? -0.373 13.812 7.047 1 97.69 120 ASP B N 1
ATOM 3084 C CA . ASP B 1 120 ? -0.739 13.117 5.812 1 97.69 120 ASP B CA 1
ATOM 3085 C C . ASP B 1 120 ? 0.357 12.148 5.383 1 97.69 120 ASP B C 1
ATOM 3087 O O . ASP B 1 120 ? 1.29 12.531 4.672 1 97.69 120 ASP B O 1
ATOM 3091 N N . LEU B 1 121 ? 0.22 10.891 5.805 1 97.88 121 LEU B N 1
ATOM 3092 C CA . LEU B 1 121 ? 1.259 9.891 5.555 1 97.88 121 LEU B CA 1
ATOM 3093 C C . LEU B 1 121 ? 1.085 9.258 4.176 1 97.88 121 LEU B C 1
ATOM 3095 O O . LEU B 1 121 ? -0.024 8.875 3.803 1 97.88 121 LEU B O 1
ATOM 3099 N N . HIS B 1 122 ? 2.17 9.242 3.443 1 96.88 122 HIS B N 1
ATOM 3100 C CA . HIS B 1 122 ? 2.293 8.5 2.191 1 96.88 122 HIS B CA 1
ATOM 3101 C C . HIS B 1 122 ? 3.174 7.266 2.363 1 96.88 122 HIS B C 1
ATOM 3103 O O . HIS B 1 122 ? 4.359 7.387 2.684 1 96.88 122 HIS B O 1
ATOM 3109 N N . VAL B 1 123 ? 2.57 6.102 2.172 1 95.62 123 VAL B N 1
ATOM 3110 C CA . VAL B 1 123 ? 3.344 4.875 2.311 1 95.62 123 VAL B CA 1
ATOM 3111 C C . VAL B 1 123 ? 3.881 4.441 0.948 1 95.62 123 VAL B C 1
ATOM 3113 O O . VAL B 1 123 ? 3.127 3.949 0.105 1 95.62 123 VAL B O 1
ATOM 3116 N N . GLU B 1 124 ? 5.129 4.691 0.716 1 89.12 124 GLU B N 1
ATOM 3117 C CA . GLU B 1 124 ? 5.758 4.527 -0.589 1 89.12 124 GLU B CA 1
ATOM 3118 C C . GLU B 1 124 ? 7.148 3.91 -0.456 1 89.12 124 GLU B C 1
ATOM 3120 O O . GLU B 1 124 ? 7.727 3.896 0.633 1 89.12 124 GLU B O 1
ATOM 3125 N N . ASP B 1 125 ? 7.551 3.377 -1.598 1 81 125 ASP B N 1
ATOM 3126 C CA . ASP B 1 125 ? 8.93 2.914 -1.671 1 81 125 ASP B CA 1
ATOM 3127 C C . ASP B 1 125 ? 9.867 4.031 -2.139 1 81 125 ASP B C 1
ATOM 3129 O O . ASP B 1 125 ? 9.438 5.18 -2.291 1 81 125 ASP B O 1
ATOM 3133 N N . GLN B 1 126 ? 11.188 3.76 -2.188 1 72.5 126 GLN B N 1
ATOM 3134 C CA . GLN B 1 126 ? 12.227 4.754 -2.412 1 72.5 126 GLN B CA 1
ATOM 3135 C C . GLN B 1 126 ? 12.008 5.5 -3.725 1 72.5 126 GLN B C 1
ATOM 3137 O O . GLN B 1 126 ? 12.148 6.723 -3.783 1 72.5 126 GLN B O 1
ATOM 3142 N N . ASP B 1 127 ? 11.68 4.824 -4.734 1 74.81 127 ASP B N 1
ATOM 3143 C CA . ASP B 1 127 ? 11.539 5.488 -6.027 1 74.81 127 ASP B CA 1
ATOM 3144 C C . ASP B 1 127 ? 10.367 6.461 -6.02 1 74.81 127 ASP B C 1
ATOM 3146 O O . ASP B 1 127 ? 10.445 7.547 -6.598 1 74.81 127 ASP B O 1
ATOM 3150 N N . HIS B 1 128 ? 9.469 6.203 -5.238 1 84.5 128 HIS B N 1
ATOM 3151 C CA . HIS B 1 128 ? 8.289 7.055 -5.234 1 84.5 128 HIS B CA 1
ATOM 3152 C C . HIS B 1 128 ? 8.453 8.227 -4.27 1 84.5 128 HIS B C 1
ATOM 3154 O O . HIS B 1 128 ? 7.992 9.336 -4.555 1 84.5 128 HIS B O 1
ATOM 3160 N N . SER B 1 129 ? 9.289 8 -3.283 1 89.5 129 SER B N 1
ATOM 3161 C CA . SER B 1 129 ? 9.469 9.078 -2.312 1 89.5 129 SER B CA 1
ATOM 3162 C C . SER B 1 129 ? 10.195 10.266 -2.928 1 89.5 129 SER B C 1
ATOM 3164 O O . SER B 1 129 ? 9.859 11.414 -2.66 1 89.5 129 SER B O 1
ATOM 3166 N N . ALA B 1 130 ? 11.172 10.016 -3.775 1 90.19 130 ALA B N 1
ATOM 3167 C CA . ALA B 1 130 ? 11.914 11.078 -4.453 1 90.19 130 ALA B CA 1
ATOM 3168 C C . ALA B 1 130 ? 10.992 11.898 -5.352 1 90.19 130 ALA B C 1
ATOM 3170 O O . ALA B 1 130 ? 11.078 13.125 -5.387 1 90.19 130 ALA B O 1
ATOM 3171 N N . ARG B 1 131 ? 10.172 11.211 -6.035 1 91.31 131 ARG B N 1
ATOM 3172 C CA . ARG B 1 131 ? 9.219 11.883 -6.91 1 91.31 131 ARG B CA 1
ATOM 3173 C C . ARG B 1 131 ? 8.289 12.797 -6.117 1 91.31 131 ARG B C 1
ATOM 3175 O O . ARG B 1 131 ? 8.031 13.938 -6.523 1 91.31 131 ARG B O 1
ATOM 3182 N N . LEU B 1 132 ? 7.797 12.344 -5.008 1 95 132 LEU B N 1
ATOM 3183 C CA . LEU B 1 132 ? 6.902 13.125 -4.16 1 95 132 LEU B CA 1
ATOM 3184 C C . LEU B 1 132 ? 7.602 14.375 -3.635 1 95 132 LEU B C 1
ATOM 3186 O O . LEU B 1 132 ? 7.008 15.453 -3.596 1 95 132 LEU B O 1
ATOM 3190 N N . LEU B 1 133 ? 8.859 14.211 -3.279 1 94.31 133 LEU B N 1
ATOM 3191 C CA . LEU B 1 133 ? 9.648 15.344 -2.799 1 94.31 133 LEU B CA 1
ATOM 3192 C C . LEU B 1 133 ? 9.875 16.359 -3.916 1 94.31 133 LEU B C 1
ATOM 3194 O O . LEU B 1 133 ? 9.688 17.562 -3.713 1 94.31 133 LEU B O 1
ATOM 3198 N N . ARG B 1 134 ? 10.164 15.891 -5.086 1 91.19 134 ARG B N 1
ATOM 3199 C CA . ARG B 1 134 ? 10.445 16.75 -6.223 1 91.19 134 ARG B CA 1
ATOM 3200 C C . ARG B 1 134 ? 9.211 17.562 -6.617 1 91.19 134 ARG B C 1
ATOM 3202 O O . ARG B 1 134 ? 9.328 18.703 -7.051 1 91.19 134 ARG B O 1
ATOM 3209 N N . ARG B 1 135 ? 8.141 16.938 -6.426 1 92.19 135 ARG B N 1
ATOM 3210 C CA . ARG B 1 135 ? 6.887 17.578 -6.812 1 92.19 135 ARG B CA 1
ATOM 3211 C C . ARG B 1 135 ? 6.316 18.406 -5.664 1 92.19 135 ARG B C 1
ATOM 3213 O O . ARG B 1 135 ? 5.273 19.047 -5.812 1 92.19 135 ARG B O 1
ATOM 3220 N N . GLY B 1 136 ? 6.93 18.359 -4.543 1 93.88 136 GLY B N 1
ATOM 3221 C CA . GLY B 1 136 ? 6.465 19.094 -3.377 1 93.88 136 GLY B CA 1
ATOM 3222 C C . GLY B 1 136 ? 5.203 18.5 -2.77 1 93.88 136 GLY B C 1
ATOM 3223 O O . GLY B 1 136 ? 4.488 19.188 -2.035 1 93.88 136 GLY B O 1
ATOM 3224 N N . GLU B 1 137 ? 4.902 17.281 -3.115 1 95.38 137 GLU B N 1
ATOM 3225 C CA . GLU B 1 137 ? 3.711 16.625 -2.598 1 95.38 137 GLU B CA 1
ATOM 3226 C C . GLU B 1 137 ? 3.906 16.188 -1.145 1 95.38 137 GLU B C 1
ATOM 3228 O O . GLU B 1 137 ? 2.932 16 -0.411 1 95.38 137 GLU B O 1
ATOM 3233 N N . VAL B 1 138 ? 5.152 16.016 -0.725 1 96.75 138 VAL B N 1
ATOM 3234 C CA . VAL B 1 138 ? 5.504 15.797 0.675 1 96.75 138 VAL B CA 1
ATOM 3235 C C . VAL B 1 138 ? 6.609 16.766 1.082 1 96.75 138 VAL B C 1
ATOM 3237 O O . VAL B 1 138 ? 7.391 17.219 0.239 1 96.75 138 VAL B O 1
ATOM 3240 N N . LEU B 1 139 ? 6.621 17.062 2.41 1 96.44 139 LEU B N 1
ATOM 3241 C CA . LEU B 1 139 ? 7.637 17.969 2.945 1 96.44 139 LEU B CA 1
ATOM 3242 C C . LEU B 1 139 ? 8.883 17.188 3.361 1 96.44 139 LEU B C 1
ATOM 3244 O O . LEU B 1 139 ? 9.961 17.781 3.498 1 96.44 139 LEU B O 1
ATOM 3248 N N . ALA B 1 140 ? 8.695 15.922 3.619 1 97.62 140 ALA B N 1
ATOM 3249 C CA . ALA B 1 140 ? 9.797 15.094 4.098 1 97.62 140 ALA B CA 1
ATOM 3250 C C . ALA B 1 140 ? 9.555 13.617 3.781 1 97.62 140 ALA B C 1
ATOM 3252 O O . ALA B 1 140 ? 8.445 13.234 3.402 1 97.62 140 ALA B O 1
ATOM 3253 N N . ALA B 1 141 ? 10.656 12.828 3.9 1 98.12 141 ALA B N 1
ATOM 3254 C CA . ALA B 1 141 ? 10.562 11.398 3.617 1 98.12 141 ALA B CA 1
ATOM 3255 C C . ALA B 1 141 ? 11.648 10.625 4.367 1 98.12 141 ALA B C 1
ATOM 3257 O O . ALA B 1 141 ? 12.766 11.109 4.527 1 98.12 141 ALA B O 1
ATOM 3258 N N . VAL B 1 142 ? 11.281 9.508 4.875 1 97.81 142 VAL B N 1
ATOM 3259 C CA . VAL B 1 142 ? 12.273 8.469 5.16 1 97.81 142 VAL B CA 1
ATOM 3260 C C . VAL B 1 142 ? 12.516 7.625 3.912 1 97.81 142 VAL B C 1
ATOM 3262 O O . VAL B 1 142 ? 11.562 7.133 3.297 1 97.81 142 VAL B O 1
ATOM 3265 N N . THR B 1 143 ? 13.781 7.496 3.494 1 96.69 143 THR B N 1
ATOM 3266 C CA . THR B 1 143 ? 14.078 6.848 2.225 1 96.69 143 THR B CA 1
ATOM 3267 C C . THR B 1 143 ? 15.422 6.129 2.287 1 96.69 143 THR B C 1
ATOM 3269 O O . THR B 1 143 ? 16.172 6.281 3.256 1 96.69 143 THR B O 1
ATOM 3272 N N . THR B 1 144 ? 15.617 5.289 1.323 1 95.38 144 THR B N 1
ATOM 3273 C CA . THR B 1 144 ? 16.906 4.621 1.218 1 95.38 144 THR B CA 1
ATOM 3274 C C . THR B 1 144 ? 17.859 5.418 0.323 1 95.38 144 THR B C 1
ATOM 3276 O O . THR B 1 144 ? 19.031 5.082 0.202 1 95.38 144 THR B O 1
ATOM 3279 N N . GLU B 1 145 ? 17.375 6.457 -0.25 1 93.38 145 GLU B N 1
ATOM 3280 C CA . GLU B 1 145 ? 18.188 7.273 -1.148 1 93.38 145 GLU B CA 1
ATOM 3281 C C . GLU B 1 145 ? 19.031 8.281 -0.37 1 93.38 145 GLU B C 1
ATOM 3283 O O . GLU B 1 145 ? 18.5 9.141 0.327 1 93.38 145 GLU B O 1
ATOM 3288 N N . PRO B 1 146 ? 20.359 8.266 -0.558 1 94.06 146 PRO B N 1
ATOM 3289 C CA . PRO B 1 146 ? 21.203 9.172 0.216 1 94.06 146 PRO B CA 1
ATOM 3290 C C . PRO B 1 146 ? 21.281 10.578 -0.384 1 94.06 146 PRO B C 1
ATOM 3292 O O . PRO B 1 146 ? 21.562 11.539 0.327 1 94.06 146 PRO B O 1
ATOM 3295 N N . GLN B 1 147 ? 21.125 10.664 -1.694 1 94.44 147 GLN B N 1
ATOM 3296 C CA . GLN B 1 147 ? 21.266 11.953 -2.369 1 94.44 147 GLN B CA 1
ATOM 3297 C C . GLN B 1 147 ? 19.984 12.781 -2.221 1 94.44 147 GLN B C 1
ATOM 3299 O O . GLN B 1 147 ? 18.906 12.352 -2.635 1 94.44 147 GLN B O 1
ATOM 3304 N N . PRO B 1 148 ? 20.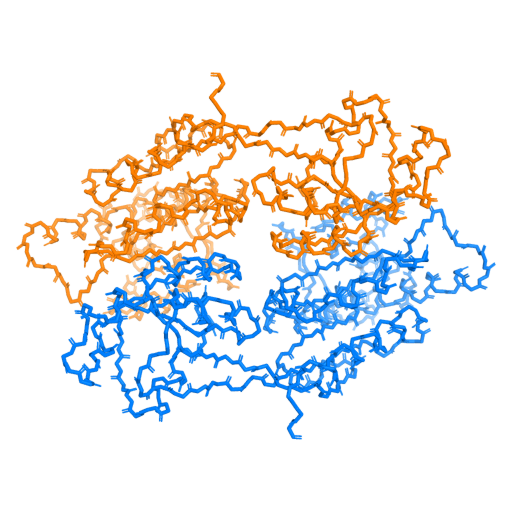094 13.914 -1.725 1 93.94 148 PRO B N 1
ATOM 3305 C CA . PRO B 1 148 ? 18.891 14.742 -1.541 1 93.94 148 PRO B CA 1
ATOM 3306 C C . PRO B 1 148 ? 18.328 15.25 -2.861 1 93.94 148 PRO B C 1
ATOM 3308 O O . PRO B 1 148 ? 19.078 15.562 -3.787 1 93.94 148 PRO B O 1
ATOM 3311 N N . VAL B 1 149 ? 17.078 15.266 -2.92 1 91.38 149 VAL B N 1
ATOM 3312 C CA . VAL B 1 149 ? 16.391 15.992 -3.99 1 91.38 149 VAL B CA 1
ATOM 3313 C C . VAL B 1 149 ? 16.719 17.484 -3.889 1 91.38 149 VAL B C 1
ATOM 3315 O O . VAL B 1 149 ? 16.953 18 -2.795 1 91.38 149 VAL B O 1
ATOM 3318 N N . GLN B 1 150 ? 16.719 18.125 -4.977 1 88.56 150 GLN B N 1
ATOM 3319 C CA . GLN B 1 150 ? 16.984 19.562 -4.965 1 88.56 150 GLN B CA 1
ATOM 3320 C C . GLN B 1 150 ? 16.016 20.281 -4.027 1 88.56 150 GLN B C 1
ATOM 3322 O O . GLN B 1 150 ? 14.812 20.031 -4.059 1 88.56 150 GLN B O 1
ATOM 3327 N N . GLY B 1 151 ? 16.578 21.203 -3.176 1 89.94 151 GLY B N 1
ATOM 3328 C CA . GLY B 1 151 ? 15.75 21.953 -2.244 1 89.94 151 GLY B CA 1
ATOM 3329 C C . GLY B 1 151 ? 15.547 21.25 -0.918 1 89.94 151 GLY B C 1
ATOM 3330 O O . GLY B 1 151 ? 14.93 21.797 -0.003 1 89.94 151 GLY B O 1
ATOM 3331 N N . CYS B 1 152 ? 16.094 20.031 -0.844 1 94.88 152 CYS B N 1
ATOM 3332 C CA . CYS B 1 152 ? 15.969 19.25 0.383 1 94.88 152 CYS B CA 1
ATOM 3333 C C . CYS B 1 152 ? 17.328 19 1.019 1 94.88 152 CYS B C 1
ATOM 3335 O O . CYS B 1 152 ? 18.359 19.078 0.347 1 94.88 152 CYS B O 1
ATOM 3337 N N . ALA B 1 153 ? 17.297 18.797 2.285 1 96.19 153 ALA B N 1
ATOM 3338 C CA . ALA B 1 153 ? 18.453 18.297 3.021 1 96.19 153 ALA B CA 1
ATOM 3339 C C . ALA B 1 153 ? 18.297 16.812 3.346 1 96.19 153 ALA B C 1
ATOM 3341 O O . ALA B 1 153 ? 17.172 16.312 3.498 1 96.19 153 ALA B O 1
ATOM 3342 N N . ALA B 1 154 ? 19.422 16.156 3.418 1 96.94 154 ALA B N 1
ATOM 3343 C CA . ALA B 1 154 ? 19.422 14.734 3.736 1 96.94 154 ALA B CA 1
ATOM 3344 C C . ALA B 1 154 ? 20.344 14.438 4.918 1 96.94 154 ALA B C 1
ATOM 3346 O O . ALA B 1 154 ? 21.422 15.031 5.043 1 96.94 154 ALA B O 1
ATOM 3347 N N . GLU B 1 155 ? 20 13.578 5.777 1 97.19 155 GLU B N 1
ATOM 3348 C CA . GLU B 1 155 ? 20.844 13.086 6.859 1 97.19 155 GLU B CA 1
ATOM 3349 C C . GLU B 1 155 ? 20.672 11.586 7.066 1 97.19 155 GLU B C 1
ATOM 3351 O O . GLU B 1 155 ? 19.578 11.055 6.918 1 97.19 155 GLU B O 1
ATOM 3356 N N . PRO B 1 156 ? 21.781 10.883 7.398 1 97.94 156 PRO B N 1
ATOM 3357 C CA . PRO B 1 156 ? 21.672 9.453 7.699 1 97.94 156 PRO B CA 1
ATOM 3358 C C . PRO B 1 156 ? 20.938 9.188 9.008 1 97.94 156 PRO B C 1
ATOM 3360 O O . PRO B 1 156 ? 21.125 9.914 9.984 1 97.94 156 PRO B O 1
ATOM 3363 N N . LEU B 1 157 ? 20.109 8.172 9.008 1 98.06 157 LEU B N 1
ATOM 3364 C CA . LEU B 1 157 ? 19.359 7.812 10.211 1 98.06 157 LEU B CA 1
ATOM 3365 C C . LEU B 1 157 ? 19.938 6.566 10.867 1 98.06 157 LEU B C 1
ATOM 3367 O O . LEU B 1 157 ? 19.75 6.348 12.062 1 98.06 157 LEU B O 1
ATOM 3371 N N . GLY B 1 158 ? 20.609 5.715 10.188 1 98.06 158 GLY B N 1
ATOM 3372 C CA . GLY B 1 158 ? 21.031 4.379 10.57 1 98.06 158 GLY B CA 1
ATOM 3373 C C . GLY B 1 158 ? 20.547 3.303 9.617 1 98.06 158 GLY B C 1
ATOM 3374 O O . GLY B 1 158 ? 20.172 3.6 8.484 1 98.06 158 GLY B O 1
ATOM 3375 N N . SER B 1 159 ? 20.734 2.053 10.039 1 98.06 159 SER B N 1
ATOM 3376 C CA . SER B 1 159 ? 20.391 0.946 9.156 1 98.06 159 SER B CA 1
ATOM 3377 C C . SER B 1 159 ? 19.328 0.042 9.789 1 98.06 159 SER B C 1
ATOM 3379 O O . SER B 1 159 ? 19.344 -0.18 11 1 98.06 159 SER B O 1
ATOM 3381 N N . MET B 1 160 ? 18.469 -0.415 8.961 1 96.69 160 MET B N 1
ATOM 3382 C CA . MET B 1 160 ? 17.5 -1.446 9.344 1 96.69 160 MET B CA 1
ATOM 3383 C C . MET B 1 160 ? 18.016 -2.834 8.977 1 96.69 160 MET B C 1
ATOM 3385 O O . MET B 1 160 ? 18.562 -3.029 7.887 1 96.69 160 MET B O 1
ATOM 3389 N N . ARG B 1 161 ? 17.922 -3.816 9.859 1 96.94 161 ARG B N 1
ATOM 3390 C CA . ARG B 1 161 ? 18.391 -5.18 9.648 1 96.94 161 ARG B CA 1
ATOM 3391 C C . ARG B 1 161 ? 17.25 -6.082 9.172 1 96.94 161 ARG B C 1
ATOM 3393 O O . ARG B 1 161 ? 16.203 -6.141 9.805 1 96.94 161 ARG B O 1
ATOM 3400 N N . TYR B 1 162 ? 17.453 -6.695 8.023 1 98.25 162 TYR B N 1
ATOM 3401 C CA . TYR B 1 162 ? 16.578 -7.734 7.508 1 98.25 162 TYR B CA 1
ATOM 3402 C C . TYR B 1 162 ? 17.203 -9.117 7.68 1 98.25 162 TYR B C 1
ATOM 3404 O O . TYR B 1 162 ? 18.375 -9.305 7.398 1 98.25 162 TYR B O 1
ATOM 3412 N N . VAL B 1 163 ? 16.406 -10.047 8.125 1 98.56 163 VAL B N 1
ATOM 3413 C CA . VAL B 1 163 ? 16.891 -11.391 8.438 1 98.56 163 VAL B CA 1
ATOM 3414 C C . VAL B 1 163 ? 16.141 -12.422 7.586 1 98.56 163 VAL B C 1
ATOM 3416 O O . VAL B 1 163 ? 14.93 -12.312 7.395 1 98.56 163 VAL B O 1
ATOM 3419 N N . PRO B 1 164 ? 16.859 -13.367 7.02 1 98.69 164 PRO B N 1
ATOM 3420 C CA . PRO B 1 164 ? 16.219 -14.422 6.234 1 98.69 164 PRO B CA 1
ATOM 3421 C C . PRO B 1 164 ? 15.5 -15.445 7.105 1 98.69 164 PRO B C 1
ATOM 3423 O O . PRO B 1 164 ? 16.141 -16.172 7.875 1 98.69 164 PRO B O 1
ATOM 3426 N N . LEU B 1 165 ? 14.18 -15.609 6.941 1 98.81 165 LEU B N 1
ATOM 3427 C CA . LEU B 1 165 ? 13.398 -16.484 7.805 1 98.81 165 LEU B CA 1
ATOM 3428 C C . LEU B 1 165 ? 12.445 -17.344 6.984 1 98.81 165 LEU B C 1
ATOM 3430 O O . LEU B 1 165 ? 12.039 -16.953 5.887 1 98.81 165 LEU B O 1
ATOM 3434 N N . ALA B 1 166 ? 12.109 -18.438 7.488 1 98.62 166 ALA B N 1
ATOM 3435 C CA . ALA B 1 166 ? 11.133 -19.375 6.945 1 98.62 166 ALA B CA 1
ATOM 3436 C C . ALA B 1 166 ? 10.367 -20.078 8.062 1 98.62 166 ALA B C 1
ATOM 3438 O O . ALA B 1 166 ? 10.812 -20.094 9.211 1 98.62 166 ALA B O 1
ATOM 3439 N N . SER B 1 167 ? 9.188 -20.578 7.715 1 98.5 167 SER B N 1
ATOM 3440 C CA . SER B 1 167 ? 8.539 -21.5 8.648 1 98.5 167 SER B CA 1
ATOM 3441 C C . SER B 1 167 ? 9.336 -22.797 8.789 1 98.5 167 SER B C 1
ATOM 3443 O O . SER B 1 167 ? 9.945 -23.266 7.828 1 98.5 167 SER B O 1
ATOM 3445 N N . PRO B 1 168 ? 9.32 -23.406 9.969 1 97.56 168 PRO B N 1
ATOM 3446 C CA . PRO B 1 168 ? 10.023 -24.672 10.148 1 97.56 168 PRO B CA 1
ATOM 3447 C C . PRO B 1 168 ? 9.562 -25.75 9.172 1 97.56 168 PRO B C 1
ATOM 3449 O O . PRO B 1 168 ? 10.383 -26.516 8.664 1 97.56 168 PRO B O 1
ATOM 3452 N N . ALA B 1 169 ? 8.305 -25.781 8.922 1 96.88 169 ALA B N 1
ATOM 3453 C CA . ALA B 1 169 ? 7.75 -26.797 8.023 1 96.88 169 ALA B CA 1
ATOM 3454 C C . ALA B 1 169 ? 8.289 -26.641 6.609 1 96.88 169 ALA B C 1
ATOM 3456 O O . ALA B 1 169 ? 8.656 -27.625 5.961 1 96.88 169 ALA B O 1
ATOM 3457 N N . LEU B 1 170 ? 8.305 -25.438 6.121 1 97.69 170 LEU B N 1
ATOM 3458 C CA . LEU B 1 170 ? 8.844 -25.188 4.789 1 97.69 170 LEU B CA 1
ATOM 3459 C C . LEU B 1 170 ? 10.305 -25.625 4.707 1 97.69 170 LEU B C 1
ATOM 3461 O O . LEU B 1 170 ? 10.711 -26.281 3.746 1 97.69 170 LEU B O 1
ATOM 3465 N N . LEU B 1 171 ? 11.102 -25.172 5.672 1 97 171 LEU B N 1
ATOM 3466 C CA . LEU B 1 171 ? 12.523 -25.5 5.695 1 97 171 LEU B CA 1
ATOM 3467 C C . LEU B 1 171 ? 12.719 -27.016 5.695 1 97 171 LEU B C 1
ATOM 3469 O O . LEU B 1 171 ? 13.547 -27.547 4.949 1 97 171 LEU B O 1
ATOM 3473 N N . ALA B 1 172 ? 11.953 -27.703 6.477 1 95.81 172 ALA B N 1
ATOM 3474 C CA . ALA B 1 172 ? 12.078 -29.141 6.605 1 95.81 172 ALA B CA 1
ATOM 3475 C C . ALA B 1 172 ? 11.789 -29.844 5.277 1 95.81 172 ALA B C 1
ATOM 3477 O O . ALA B 1 172 ? 12.43 -30.844 4.938 1 95.81 172 ALA B O 1
ATOM 3478 N N . ARG B 1 173 ? 10.891 -29.344 4.539 1 95.5 173 ARG B N 1
ATOM 3479 C CA . ARG B 1 173 ? 10.5 -29.938 3.266 1 95.5 173 ARG B CA 1
ATOM 3480 C C . ARG B 1 173 ? 11.609 -29.797 2.229 1 95.5 173 ARG B C 1
ATOM 3482 O O . ARG B 1 173 ? 11.656 -30.547 1.251 1 95.5 173 ARG B O 1
ATOM 3489 N N . HIS B 1 174 ? 12.477 -28.859 2.393 1 95.62 174 HIS B N 1
ATOM 3490 C CA . HIS B 1 174 ? 13.461 -28.578 1.359 1 95.62 174 HIS B CA 1
ATOM 3491 C C . HIS B 1 174 ? 14.883 -28.797 1.876 1 95.62 174 HIS B C 1
ATOM 3493 O O . HIS B 1 174 ? 15.852 -28.375 1.235 1 95.62 174 HIS B O 1
ATOM 3499 N N . ALA B 1 175 ? 14.961 -29.312 3.023 1 90.19 175 ALA B N 1
ATOM 3500 C CA . ALA B 1 175 ? 16.281 -29.547 3.621 1 90.19 175 ALA B CA 1
ATOM 3501 C C . ALA B 1 175 ? 16.625 -31.031 3.605 1 90.19 175 ALA B C 1
ATOM 3503 O O . ALA B 1 175 ? 15.758 -31.875 3.762 1 90.19 175 ALA B O 1
ATOM 3504 N N . ALA B 1 176 ? 17.844 -31.297 3.219 1 87.19 176 ALA B N 1
ATOM 3505 C CA . ALA B 1 176 ? 18.469 -32.594 3.422 1 87.19 176 ALA B CA 1
ATOM 3506 C C . ALA B 1 176 ? 19.641 -32.5 4.387 1 87.19 176 ALA B C 1
ATOM 3508 O O . ALA B 1 176 ? 20.734 -32.062 4.004 1 87.19 176 ALA B O 1
ATOM 3509 N N . GLY B 1 177 ? 19.438 -32.844 5.605 1 79.44 177 GLY B N 1
ATOM 3510 C CA . GLY B 1 177 ? 20.438 -32.531 6.625 1 79.44 177 GLY B CA 1
ATOM 3511 C C . GLY B 1 177 ? 20.625 -31.062 6.859 1 79.44 177 GLY B C 1
ATOM 3512 O O . GLY B 1 177 ? 19.641 -30.344 7.102 1 79.44 177 GLY B O 1
ATOM 3513 N N . ASP B 1 178 ? 21.844 -30.609 6.691 1 76.69 178 ASP B N 1
ATOM 3514 C CA . ASP B 1 178 ? 22.156 -29.203 6.953 1 76.69 178 ASP B CA 1
ATOM 3515 C C . ASP B 1 178 ? 22.141 -28.391 5.668 1 76.69 178 ASP B C 1
ATOM 3517 O O . ASP B 1 178 ? 22.375 -27.172 5.691 1 76.69 178 ASP B O 1
ATOM 3521 N N . VAL B 1 179 ? 21.734 -29.141 4.645 1 88.81 179 VAL B N 1
ATOM 3522 C CA . VAL B 1 179 ? 21.781 -28.453 3.359 1 88.81 179 VAL B CA 1
ATOM 3523 C C . VAL B 1 179 ? 20.359 -28.172 2.869 1 88.81 179 VAL B C 1
ATOM 3525 O O . VAL B 1 179 ? 19.516 -29.078 2.836 1 88.81 179 VAL B O 1
ATOM 3528 N N . VAL B 1 180 ? 20.109 -26.906 2.629 1 94.19 180 VAL B N 1
ATOM 3529 C CA . VAL B 1 180 ? 18.797 -26.5 2.119 1 94.19 180 VAL B CA 1
ATOM 3530 C C . VAL B 1 180 ? 18.906 -26.188 0.628 1 94.19 180 VAL B C 1
ATOM 3532 O O . VAL B 1 180 ? 19.812 -25.484 0.195 1 94.19 180 VAL B O 1
ATOM 3535 N N . ASP B 1 181 ? 18.094 -26.75 -0.151 1 95.25 181 ASP B N 1
ATOM 3536 C CA . ASP B 1 181 ? 18.016 -26.438 -1.575 1 95.25 181 ASP B CA 1
ATOM 3537 C C . ASP B 1 181 ? 17.281 -25.125 -1.811 1 95.25 181 ASP B C 1
ATOM 3539 O O . ASP B 1 181 ? 16.078 -25.125 -2.094 1 95.25 181 ASP B O 1
ATOM 3543 N N . LEU B 1 182 ? 17.984 -24 -1.836 1 96.25 182 LEU B N 1
ATOM 3544 C CA . LEU B 1 182 ? 17.391 -22.672 -1.942 1 96.25 182 LEU B CA 1
ATOM 3545 C C . LEU B 1 182 ? 16.922 -22.391 -3.365 1 96.25 182 LEU B C 1
ATOM 3547 O O . LEU B 1 182 ? 16.156 -21.453 -3.6 1 96.25 182 LEU B O 1
ATOM 3551 N N . GLY B 1 183 ? 17.344 -23.156 -4.266 1 94.75 183 GLY B N 1
ATOM 3552 C CA . GLY B 1 183 ? 16.844 -23.031 -5.629 1 94.75 183 GLY B CA 1
ATOM 3553 C C . GLY B 1 183 ? 15.453 -23.609 -5.809 1 94.75 183 GLY B C 1
ATOM 3554 O O . GLY B 1 183 ? 14.703 -23.156 -6.672 1 94.75 183 GLY B O 1
ATOM 3555 N N . ALA B 1 184 ? 15.156 -24.578 -5.02 1 94.94 184 ALA B N 1
ATOM 3556 C CA . ALA B 1 184 ? 13.859 -25.234 -5.129 1 94.94 184 ALA B CA 1
ATOM 3557 C C . ALA B 1 184 ? 12.875 -24.703 -4.098 1 94.94 184 ALA B C 1
ATOM 3559 O O . ALA B 1 184 ? 11.664 -24.719 -4.312 1 94.94 184 ALA B O 1
ATOM 3560 N N . MET B 1 185 ? 13.352 -24.203 -2.965 1 96.81 185 MET B N 1
ATOM 3561 C CA . MET B 1 185 ? 12.484 -23.703 -1.9 1 96.81 185 MET B CA 1
ATOM 3562 C C . MET B 1 185 ? 11.828 -22.391 -2.309 1 96.81 185 MET B C 1
ATOM 3564 O O . MET B 1 185 ? 12.516 -21.438 -2.678 1 96.81 185 MET B O 1
ATOM 3568 N N . PRO B 1 186 ? 10.445 -22.328 -2.234 1 97.88 186 PRO B N 1
ATOM 3569 C CA . PRO B 1 186 ? 9.766 -21.094 -2.6 1 97.88 186 PRO B CA 1
ATOM 3570 C C . PRO B 1 186 ? 10.234 -19.891 -1.776 1 97.88 186 PRO B C 1
ATOM 3572 O O . PRO B 1 186 ? 10.633 -20.047 -0.619 1 97.88 186 PRO B O 1
ATOM 3575 N N . MET B 1 187 ? 10.172 -18.75 -2.414 1 98.25 187 MET B N 1
ATOM 3576 C CA . MET B 1 187 ? 10.633 -17.5 -1.843 1 98.25 187 MET B CA 1
ATOM 3577 C C . MET B 1 187 ? 9.539 -16.438 -1.899 1 98.25 187 MET B C 1
ATOM 3579 O O . MET B 1 187 ? 8.68 -16.469 -2.783 1 98.25 187 MET B O 1
ATOM 3583 N N . MET B 1 188 ? 9.547 -15.586 -0.906 1 98.5 188 MET B N 1
ATOM 3584 C CA . MET B 1 188 ? 8.68 -14.414 -0.905 1 98.5 188 MET B CA 1
ATOM 3585 C C . MET B 1 188 ? 9.438 -13.18 -1.374 1 98.5 188 MET B C 1
ATOM 3587 O O . MET B 1 188 ? 10.586 -12.969 -0.993 1 98.5 188 MET B O 1
ATOM 3591 N N . ARG B 1 189 ? 8.82 -12.398 -2.141 1 98.06 189 ARG B N 1
ATOM 3592 C CA . ARG B 1 189 ? 9.273 -11.047 -2.451 1 98.06 189 ARG B CA 1
ATOM 3593 C C . ARG B 1 189 ? 8.156 -10.031 -2.236 1 98.06 189 ARG B C 1
ATOM 3595 O O . ARG B 1 189 ? 6.977 -10.359 -2.396 1 98.06 189 ARG B O 1
ATOM 3602 N N . TYR B 1 190 ? 8.477 -8.867 -1.854 1 96.69 190 TYR B N 1
ATOM 3603 C CA . TYR B 1 190 ? 7.504 -7.812 -1.601 1 96.69 190 TYR B CA 1
ATOM 3604 C C . TYR B 1 190 ? 6.875 -7.328 -2.902 1 96.69 190 TYR B C 1
ATOM 3606 O O . TYR B 1 190 ? 5.648 -7.316 -3.037 1 96.69 190 TYR B O 1
ATOM 3614 N N . ASN B 1 191 ? 7.715 -6.887 -3.836 1 93.56 191 ASN B N 1
ATOM 3615 C CA . ASN B 1 191 ? 7.34 -6.488 -5.188 1 93.56 191 ASN B CA 1
ATOM 3616 C C . ASN B 1 191 ? 8.516 -6.59 -6.152 1 93.56 191 ASN B C 1
ATOM 3618 O O . ASN B 1 191 ? 9.57 -7.113 -5.793 1 93.56 191 ASN B O 1
ATOM 3622 N N . ALA B 1 192 ? 8.352 -6.086 -7.422 1 88.06 192 ALA B N 1
ATOM 3623 C CA . ALA B 1 192 ? 9.359 -6.258 -8.461 1 88.06 192 ALA B CA 1
ATOM 3624 C C . ALA B 1 192 ? 10.633 -5.492 -8.125 1 88.06 192 ALA B C 1
ATOM 3626 O O . ALA B 1 192 ? 11.719 -5.84 -8.594 1 88.06 192 ALA B O 1
ATOM 3627 N N . LYS B 1 193 ? 10.57 -4.496 -7.238 1 88.94 193 LYS B N 1
ATOM 3628 C CA . LYS B 1 193 ? 11.719 -3.65 -6.91 1 88.94 193 LYS B CA 1
ATOM 3629 C C . LYS B 1 193 ? 12.461 -4.176 -5.684 1 88.94 193 LYS B C 1
ATOM 3631 O O . LYS B 1 193 ? 13.555 -3.713 -5.371 1 88.94 193 LYS B O 1
ATOM 3636 N N . ASP B 1 194 ? 11.828 -5.07 -5 1 92.75 194 ASP B N 1
ATOM 3637 C CA . ASP B 1 194 ? 12.438 -5.633 -3.799 1 92.75 194 ASP B CA 1
ATOM 3638 C C . ASP B 1 194 ? 13.57 -6.586 -4.152 1 92.75 194 ASP B C 1
ATOM 3640 O O . ASP B 1 194 ? 13.336 -7.668 -4.691 1 92.75 194 ASP B O 1
ATOM 3644 N N . ASP B 1 195 ? 14.82 -6.262 -3.721 1 94.12 195 ASP B N 1
ATOM 3645 C CA . ASP B 1 195 ? 15.984 -7.055 -4.113 1 94.12 195 ASP B CA 1
ATOM 3646 C C . ASP B 1 195 ? 16.656 -7.68 -2.895 1 94.12 195 ASP B C 1
ATOM 3648 O O . ASP B 1 195 ? 17.781 -8.188 -2.992 1 94.12 195 ASP B O 1
ATOM 3652 N N . LEU B 1 196 ? 16.062 -7.684 -1.813 1 97.25 196 LEU B N 1
ATOM 3653 C CA . LEU B 1 196 ? 16.688 -8.133 -0.579 1 97.25 196 LEU B CA 1
ATOM 3654 C C . LEU B 1 196 ? 17.031 -9.617 -0.651 1 97.25 196 LEU B C 1
ATOM 3656 O O . LEU B 1 196 ? 18.125 -10.031 -0.251 1 97.25 196 LEU B O 1
ATOM 3660 N N . GLN B 1 197 ? 16.094 -10.445 -1.132 1 97.88 197 GLN B N 1
ATOM 3661 C CA . GLN B 1 197 ? 16.312 -11.883 -1.242 1 97.88 197 GLN B CA 1
ATOM 3662 C C . GLN B 1 197 ? 17.438 -12.188 -2.23 1 97.88 197 GLN B C 1
ATOM 3664 O O . GLN B 1 197 ? 18.297 -13.039 -1.968 1 97.88 197 GLN B O 1
ATOM 3669 N N . ARG B 1 198 ? 17.406 -11.484 -3.32 1 96 198 ARG B N 1
ATOM 3670 C CA . ARG B 1 198 ? 18.484 -11.648 -4.297 1 96 198 ARG B CA 1
ATOM 3671 C C . ARG B 1 198 ? 19.828 -11.289 -3.697 1 96 198 ARG B C 1
ATOM 3673 O O . ARG B 1 198 ? 20.828 -11.969 -3.945 1 96 198 ARG B O 1
ATOM 3680 N N . LEU B 1 199 ? 19.891 -10.195 -2.975 1 96.5 199 LEU B N 1
ATOM 3681 C CA . LEU B 1 199 ? 21.125 -9.773 -2.312 1 96.5 199 LEU B CA 1
ATOM 3682 C C . LEU B 1 199 ? 21.609 -10.852 -1.356 1 96.5 199 LEU B C 1
ATOM 3684 O O . LEU B 1 199 ? 22.812 -11.164 -1.327 1 96.5 199 LEU B O 1
ATOM 3688 N N . ALA B 1 200 ? 20.703 -11.406 -0.604 1 97.44 200 ALA B N 1
ATOM 3689 C CA . ALA B 1 200 ? 21.078 -12.461 0.334 1 97.44 200 ALA B CA 1
ATOM 3690 C C . ALA B 1 200 ? 21.594 -13.695 -0.402 1 97.44 200 ALA B C 1
ATOM 3692 O O . ALA B 1 200 ? 22.609 -14.281 -0.009 1 97.44 200 ALA B O 1
ATOM 3693 N N . LEU B 1 201 ? 20.922 -14.109 -1.474 1 97.5 201 LEU B N 1
ATOM 3694 C CA . LEU B 1 201 ? 21.328 -15.266 -2.258 1 97.5 201 LEU B CA 1
ATOM 3695 C C . LEU B 1 201 ? 22.688 -15.031 -2.906 1 97.5 201 LEU B C 1
ATOM 3697 O O . LEU B 1 201 ? 23.578 -15.891 -2.854 1 97.5 201 LEU B O 1
ATOM 3701 N N . SER B 1 202 ? 22.844 -13.82 -3.486 1 96.94 202 SER B N 1
ATOM 3702 C CA . SER B 1 202 ? 24.109 -13.477 -4.117 1 96.94 202 SER B CA 1
ATOM 3703 C C . SER B 1 202 ? 25.25 -13.469 -3.102 1 96.94 202 SER B C 1
ATOM 3705 O O . SER B 1 202 ? 26.359 -13.891 -3.408 1 96.94 202 SER B O 1
ATOM 3707 N N . GLY B 1 203 ? 24.984 -12.922 -1.943 1 96.31 203 GLY B N 1
ATOM 3708 C CA . GLY B 1 203 ? 25.969 -12.906 -0.87 1 96.31 203 GLY B CA 1
ATOM 3709 C C . GLY B 1 203 ? 26.422 -14.297 -0.463 1 96.31 203 GLY B C 1
ATOM 3710 O O . GLY B 1 203 ? 27.547 -14.469 0.008 1 96.31 203 GLY B O 1
ATOM 3711 N N . ALA B 1 204 ? 25.594 -15.273 -0.655 1 95.81 204 ALA B N 1
ATOM 3712 C CA . ALA B 1 204 ? 25.922 -16.672 -0.339 1 95.81 204 ALA B CA 1
ATOM 3713 C C . ALA B 1 204 ? 26.531 -17.375 -1.541 1 95.81 204 ALA B C 1
ATOM 3715 O O . ALA B 1 204 ? 26.797 -18.578 -1.496 1 95.81 204 ALA B O 1
ATOM 3716 N N . GLY B 1 205 ? 26.703 -16.594 -2.604 1 96.5 205 GLY B N 1
ATOM 3717 C CA . GLY B 1 205 ? 27.297 -17.141 -3.805 1 96.5 205 GLY B CA 1
ATOM 3718 C C . GLY B 1 205 ? 26.328 -17.953 -4.641 1 96.5 205 GLY B C 1
ATOM 3719 O O . GLY B 1 205 ? 26.75 -18.812 -5.43 1 96.5 205 GLY B O 1
ATOM 3720 N N . LEU B 1 206 ? 25.078 -17.812 -4.379 1 95.62 206 LEU B N 1
ATOM 3721 C CA . LEU B 1 206 ? 24.062 -18.609 -5.074 1 95.62 206 LEU B CA 1
ATOM 3722 C C . LEU B 1 206 ? 23.453 -17.812 -6.227 1 95.62 206 LEU B C 1
ATOM 3724 O O . LEU B 1 206 ? 23.078 -16.656 -6.055 1 95.62 206 LEU B O 1
ATOM 3728 N N . ASP B 1 207 ? 23.422 -18.359 -7.348 1 95.31 207 ASP B N 1
ATOM 3729 C CA . ASP B 1 207 ? 22.734 -17.812 -8.516 1 95.31 207 ASP B CA 1
ATOM 3730 C C . ASP B 1 207 ? 21.562 -18.703 -8.914 1 95.31 207 ASP B C 1
ATOM 3732 O O . ASP B 1 207 ? 21.688 -19.547 -9.812 1 95.31 207 ASP B O 1
ATOM 3736 N N . VAL B 1 208 ? 20.516 -18.609 -8.188 1 95 208 VAL B N 1
ATOM 3737 C CA . VAL B 1 208 ? 19.344 -19.469 -8.375 1 95 208 VAL B CA 1
ATOM 3738 C C . VAL B 1 208 ? 18.094 -18.594 -8.492 1 95 208 VAL B C 1
ATOM 3740 O O . VAL B 1 208 ? 18.109 -17.438 -8.094 1 95 208 VAL B O 1
ATOM 3743 N N . ALA B 1 209 ? 17.062 -19.078 -9.078 1 92.62 209 ALA B N 1
ATOM 3744 C CA . ALA B 1 209 ? 15.766 -18.422 -9.25 1 92.62 209 ALA B CA 1
ATOM 3745 C C . ALA B 1 209 ? 14.625 -19.312 -8.766 1 92.62 209 ALA B C 1
ATOM 3747 O O . ALA B 1 209 ? 13.914 -19.922 -9.57 1 92.62 209 ALA B O 1
ATOM 3748 N N . PRO B 1 210 ? 14.422 -19.359 -7.508 1 95.75 210 PRO B N 1
ATOM 3749 C CA . PRO B 1 210 ? 13.367 -20.203 -6.961 1 95.75 210 PRO B CA 1
ATOM 3750 C C . PRO B 1 210 ? 11.969 -19.719 -7.328 1 95.75 210 PRO B C 1
ATOM 3752 O O . PRO B 1 210 ? 11.797 -18.578 -7.758 1 95.75 210 PRO B O 1
ATOM 3755 N N . PRO B 1 211 ? 10.906 -20.672 -7.215 1 95.94 211 PRO B N 1
ATOM 3756 C CA . PRO B 1 211 ? 9.531 -20.172 -7.297 1 95.94 211 PRO B CA 1
ATOM 3757 C C . PRO B 1 211 ? 9.281 -18.984 -6.355 1 95.94 211 PRO B C 1
ATOM 3759 O O . PRO B 1 211 ? 9.68 -19.031 -5.188 1 95.94 211 PRO B O 1
ATOM 3762 N N . THR B 1 212 ? 8.656 -17.938 -6.879 1 97.5 212 THR B N 1
ATOM 3763 C CA . THR B 1 212 ? 8.594 -16.703 -6.109 1 97.5 212 THR B CA 1
ATOM 3764 C C . THR B 1 212 ? 7.148 -16.219 -5.98 1 97.5 212 THR B C 1
ATOM 3766 O O . THR B 1 212 ? 6.465 -16.016 -6.988 1 97.5 212 THR B O 1
ATOM 3769 N N . HIS B 1 213 ? 6.652 -16.109 -4.754 1 98.06 213 HIS B N 1
ATOM 3770 C CA . HIS B 1 213 ? 5.383 -15.477 -4.426 1 98.06 213 HIS B CA 1
ATOM 3771 C C . HIS B 1 213 ? 5.562 -13.984 -4.176 1 98.06 213 HIS B C 1
ATOM 3773 O O . HIS B 1 213 ? 6.609 -13.555 -3.686 1 98.06 213 HIS B O 1
ATOM 3779 N N . LEU B 1 214 ? 4.531 -13.195 -4.488 1 97.88 214 LEU B N 1
ATOM 3780 C CA . LEU B 1 214 ? 4.566 -11.758 -4.238 1 97.88 214 LEU B CA 1
ATOM 3781 C C . LEU B 1 214 ? 3.475 -11.352 -3.252 1 97.88 214 LEU B C 1
ATOM 3783 O O . LEU B 1 214 ? 2.33 -11.797 -3.369 1 97.88 214 LEU B O 1
ATOM 3787 N N . ALA B 1 215 ? 3.805 -10.57 -2.266 1 97.31 215 ALA B N 1
ATOM 3788 C CA . ALA B 1 215 ? 2.873 -9.969 -1.316 1 97.31 215 ALA B CA 1
ATOM 3789 C C . ALA B 1 215 ? 3.312 -8.555 -0.943 1 97.31 215 ALA B C 1
ATOM 3791 O O . ALA B 1 215 ? 4.035 -8.359 0.037 1 97.31 215 ALA B O 1
ATOM 3792 N N . PRO B 1 216 ? 2.84 -7.488 -1.633 1 95.5 216 PRO B N 1
ATOM 3793 C CA . PRO B 1 216 ? 3.271 -6.113 -1.374 1 95.5 216 PRO B CA 1
ATOM 3794 C C . PRO B 1 216 ? 2.531 -5.473 -0.203 1 95.5 216 PRO B C 1
ATOM 3796 O O . PRO B 1 216 ? 1.885 -4.434 -0.37 1 95.5 216 PRO B O 1
ATOM 3799 N N . SER B 1 217 ? 2.666 -6 0.927 1 95.56 217 SER B N 1
ATOM 3800 C CA . SER B 1 217 ? 2.113 -5.586 2.213 1 95.56 217 SER B CA 1
ATOM 3801 C C . SER B 1 217 ? 3.037 -5.98 3.363 1 95.56 217 SER B C 1
ATOM 3803 O O . SER B 1 217 ? 3.467 -7.133 3.455 1 95.56 217 SER B O 1
ATOM 3805 N N . PHE B 1 218 ? 3.371 -5.02 4.18 1 95.06 218 PHE B N 1
ATOM 3806 C CA . PHE B 1 218 ? 4.277 -5.297 5.285 1 95.06 218 PHE B CA 1
ATOM 3807 C C . PHE B 1 218 ? 3.75 -6.441 6.145 1 95.06 218 PHE B C 1
ATOM 3809 O O . PHE B 1 218 ? 4.449 -7.43 6.371 1 95.06 218 PHE B O 1
ATOM 3816 N N . ASP B 1 219 ? 2.482 -6.375 6.531 1 93.31 219 ASP B N 1
ATOM 3817 C CA . ASP B 1 219 ? 1.855 -7.406 7.352 1 93.31 219 ASP B CA 1
ATOM 3818 C C . ASP B 1 219 ? 1.594 -8.672 6.539 1 93.31 219 ASP B C 1
ATOM 3820 O O . ASP B 1 219 ? 1.837 -9.781 7.012 1 93.31 219 ASP B O 1
ATOM 3824 N N . GLY B 1 220 ? 1.047 -8.477 5.336 1 95.62 220 GLY B N 1
ATOM 3825 C CA . GLY B 1 220 ? 0.768 -9.617 4.488 1 95.62 220 GLY B CA 1
ATOM 3826 C C . GLY B 1 220 ? 2.004 -10.438 4.164 1 95.62 220 GLY B C 1
ATOM 3827 O O . GLY B 1 220 ? 1.946 -11.664 4.113 1 95.62 220 GLY B O 1
ATOM 3828 N N . PHE B 1 221 ? 3.113 -9.805 3.916 1 97.75 221 PHE B N 1
ATOM 3829 C CA . PHE B 1 221 ? 4.387 -10.469 3.658 1 97.75 221 PHE B CA 1
ATOM 3830 C C . PHE B 1 221 ? 4.789 -11.336 4.844 1 97.75 221 PHE B C 1
ATOM 3832 O O . PHE B 1 221 ? 5.121 -12.516 4.672 1 97.75 221 PHE B O 1
ATOM 3839 N N . HIS B 1 222 ? 4.719 -10.781 6.035 1 97.81 222 HIS B N 1
ATOM 3840 C CA . HIS B 1 222 ? 5.023 -11.5 7.266 1 97.81 222 HIS B CA 1
ATOM 3841 C C . HIS B 1 222 ? 4.117 -12.711 7.438 1 97.81 222 HIS B C 1
ATOM 3843 O O . HIS B 1 222 ? 4.594 -13.812 7.719 1 97.81 222 HIS B O 1
ATOM 3849 N N . ARG B 1 223 ? 2.855 -12.578 7.219 1 97.06 223 ARG B N 1
ATOM 3850 C CA . ARG B 1 223 ? 1.883 -13.656 7.359 1 97.06 223 ARG B CA 1
ATOM 3851 C C . ARG B 1 223 ? 2.141 -14.766 6.344 1 97.06 223 ARG B C 1
ATOM 3853 O O . ARG B 1 223 ? 1.956 -15.945 6.645 1 97.06 223 ARG B O 1
ATOM 3860 N N . SER B 1 224 ? 2.537 -14.367 5.145 1 98.5 224 SER B N 1
ATOM 3861 C CA . SER B 1 224 ? 2.838 -15.344 4.102 1 98.5 224 SER B CA 1
ATOM 3862 C C . SER B 1 224 ? 4.035 -16.203 4.48 1 98.5 224 SER B C 1
ATOM 3864 O O . SER B 1 224 ? 4.004 -17.422 4.309 1 98.5 224 SER B O 1
ATOM 3866 N N . VAL B 1 225 ? 5.086 -15.562 5.035 1 98.69 225 VAL B N 1
ATOM 3867 C CA . VAL B 1 225 ? 6.262 -16.297 5.477 1 98.69 225 VAL B CA 1
ATOM 3868 C C . VAL B 1 225 ? 5.883 -17.234 6.617 1 98.69 225 VAL B C 1
ATOM 3870 O O . VAL B 1 225 ? 6.254 -18.422 6.613 1 98.69 225 VAL B O 1
ATOM 3873 N N . ARG B 1 226 ? 5.102 -16.75 7.551 1 98.06 226 ARG B N 1
ATOM 3874 C CA . ARG B 1 226 ? 4.652 -17.547 8.688 1 98.06 226 ARG B CA 1
ATOM 3875 C C . ARG B 1 226 ? 3.848 -18.75 8.227 1 98.06 226 ARG B C 1
ATOM 3877 O O . ARG B 1 226 ? 3.941 -19.828 8.82 1 98.06 226 ARG B O 1
ATOM 3884 N N . ALA B 1 227 ? 3.102 -18.562 7.207 1 98 227 ALA B N 1
ATOM 3885 C CA . ALA B 1 227 ? 2.215 -19.594 6.703 1 98 227 ALA B CA 1
ATOM 3886 C C . ALA B 1 227 ? 2.996 -20.656 5.922 1 98 227 ALA B C 1
ATOM 3888 O O . ALA B 1 227 ? 2.451 -21.703 5.566 1 98 227 ALA B O 1
ATOM 3889 N N . GLY B 1 228 ? 4.242 -20.359 5.605 1 98.31 228 GLY B N 1
ATOM 3890 C CA . GLY B 1 228 ? 5.086 -21.312 4.898 1 98.31 228 GLY B CA 1
ATOM 3891 C C . GLY B 1 228 ? 5.012 -21.172 3.391 1 98.31 228 GLY B C 1
ATOM 3892 O O . GLY B 1 228 ? 5.457 -22.062 2.658 1 98.31 228 GLY B O 1
ATOM 3893 N N . LEU B 1 229 ? 4.402 -20.125 2.912 1 98.25 229 LEU B N 1
ATOM 3894 C CA . LEU B 1 229 ? 4.289 -19.906 1.475 1 98.25 229 LEU B CA 1
ATOM 3895 C C . LEU B 1 229 ? 5.668 -19.812 0.83 1 98.25 229 LEU B C 1
ATOM 3897 O O . LEU B 1 229 ? 5.867 -20.281 -0.293 1 98.25 229 LEU B O 1
ATOM 3901 N N . GLY B 1 230 ? 6.598 -19.219 1.491 1 98.56 230 GLY B N 1
ATOM 3902 C CA . GLY B 1 230 ? 7.98 -19.047 1.088 1 98.56 230 GLY B CA 1
ATOM 3903 C C . GLY B 1 230 ? 8.844 -18.438 2.174 1 98.56 230 GLY B C 1
ATOM 3904 O O . GLY B 1 230 ? 8.328 -17.875 3.145 1 98.56 230 GLY B O 1
ATOM 3905 N N . TRP B 1 231 ? 10.172 -18.625 2.035 1 98.69 231 TRP B N 1
ATOM 3906 C CA . TRP B 1 231 ? 11.062 -17.875 2.916 1 98.69 231 TRP B CA 1
ATOM 3907 C C . TRP B 1 231 ? 11.156 -16.406 2.482 1 98.69 231 TRP B C 1
ATOM 3909 O O . TRP B 1 231 ? 10.836 -16.078 1.342 1 98.69 231 TRP B O 1
ATOM 3919 N N . GLY B 1 232 ? 11.523 -15.516 3.354 1 98.69 232 GLY B N 1
ATOM 3920 C CA . GLY B 1 232 ? 11.641 -14.109 3.018 1 98.69 232 GLY B CA 1
ATOM 3921 C C . GLY B 1 232 ? 12.523 -13.344 3.982 1 98.69 232 GLY B C 1
ATOM 3922 O O . GLY B 1 232 ? 12.898 -13.859 5.035 1 98.69 232 GLY B O 1
ATOM 3923 N N . MET B 1 233 ? 13.016 -12.18 3.566 1 98.62 233 MET B N 1
ATOM 3924 C CA . MET B 1 233 ? 13.727 -11.242 4.418 1 98.62 233 MET B CA 1
ATOM 3925 C C . MET B 1 233 ? 12.758 -10.406 5.242 1 98.62 233 MET B C 1
ATOM 3927 O O . MET B 1 233 ? 11.977 -9.625 4.691 1 98.62 233 MET B O 1
ATOM 3931 N N . LEU B 1 234 ? 12.75 -10.586 6.547 1 98.56 234 LEU B N 1
ATOM 3932 C CA . LEU B 1 234 ? 11.883 -9.844 7.453 1 98.56 234 LEU B CA 1
ATOM 3933 C C . LEU B 1 234 ? 12.695 -8.875 8.312 1 98.56 234 LEU B C 1
ATOM 3935 O O . LEU B 1 234 ? 13.836 -9.172 8.672 1 98.56 234 LEU B O 1
ATOM 3939 N N . VAL B 1 235 ? 12.109 -7.699 8.602 1 97.31 235 VAL B N 1
ATOM 3940 C CA . VAL B 1 235 ? 12.734 -6.809 9.578 1 97.31 235 VAL B CA 1
ATOM 3941 C C . VAL B 1 235 ? 12.906 -7.539 10.906 1 97.31 235 VAL B C 1
ATOM 3943 O O . VAL B 1 235 ? 11.961 -8.156 11.406 1 97.31 235 VAL B O 1
ATOM 3946 N N . ASP B 1 236 ? 14.062 -7.469 11.484 1 96 236 ASP B N 1
ATOM 3947 C CA . ASP B 1 236 ? 14.383 -8.18 12.719 1 96 236 ASP B CA 1
ATOM 3948 C C . ASP B 1 236 ? 13.398 -7.812 13.836 1 96 236 ASP B C 1
ATOM 3950 O O . ASP B 1 236 ? 12.883 -8.695 14.523 1 96 236 ASP B O 1
ATOM 3954 N N . ALA B 1 237 ? 13.062 -6.551 13.914 1 92.12 237 ALA B N 1
ATOM 3955 C CA . ALA B 1 237 ? 12.203 -6.035 14.977 1 92.12 237 ALA B CA 1
ATOM 3956 C C . ALA B 1 237 ? 10.797 -6.621 14.875 1 92.12 237 ALA B C 1
ATOM 3958 O O . ALA B 1 237 ? 10.102 -6.754 15.891 1 92.12 237 ALA B O 1
ATOM 3959 N N . GLN B 1 238 ? 10.336 -6.957 13.742 1 93.31 238 GLN B N 1
ATOM 3960 C CA . GLN B 1 238 ? 9 -7.508 13.531 1 93.31 238 GLN B CA 1
ATOM 3961 C C . GLN B 1 238 ? 8.969 -9 13.844 1 93.31 238 GLN B C 1
ATOM 3963 O O . GLN B 1 238 ? 7.918 -9.547 14.188 1 93.31 238 GLN B O 1
ATOM 3968 N N . ALA B 1 239 ? 10.078 -9.688 13.703 1 96.44 239 ALA B N 1
ATOM 3969 C CA . ALA B 1 239 ? 10.102 -11.141 13.672 1 96.44 239 ALA B CA 1
ATOM 3970 C C . ALA B 1 239 ? 10.523 -11.711 15.023 1 96.44 239 ALA B C 1
ATOM 3972 O O . ALA B 1 239 ? 10.492 -12.93 15.227 1 96.44 239 ALA B O 1
ATOM 3973 N N . VAL B 1 240 ? 10.891 -10.898 15.977 1 95.5 240 VAL B N 1
ATOM 3974 C CA . VAL B 1 240 ? 11.523 -11.312 17.219 1 95.5 240 VAL B CA 1
ATOM 3975 C C . VAL B 1 240 ? 10.648 -12.336 17.938 1 95.5 240 VAL B C 1
ATOM 3977 O O . VAL B 1 240 ? 11.125 -13.406 18.328 1 95.5 240 VAL B O 1
ATOM 3980 N N . GLU B 1 241 ? 9.383 -12.055 18.078 1 95.25 241 GLU B N 1
ATOM 3981 C CA . GLU B 1 241 ? 8.484 -12.938 18.828 1 95.25 241 GLU B CA 1
ATOM 3982 C C . GLU B 1 241 ? 8.289 -14.266 18.094 1 95.25 241 GLU B C 1
ATOM 3984 O O . GLU B 1 241 ? 8.211 -15.32 18.734 1 95.25 241 GLU B O 1
ATOM 3989 N N . ASP B 1 242 ? 8.172 -14.188 16.812 1 97.75 242 ASP B N 1
ATOM 3990 C CA . ASP B 1 242 ? 7.988 -15.406 16.031 1 97.75 242 ASP B CA 1
ATOM 3991 C C . ASP B 1 242 ? 9.219 -16.312 16.109 1 97.75 242 ASP B C 1
ATOM 3993 O O . ASP B 1 242 ? 9.094 -17.531 16.188 1 97.75 242 ASP B O 1
ATOM 3997 N N . VAL B 1 243 ? 10.375 -15.688 16.125 1 98.25 243 VAL B N 1
ATOM 3998 C CA . VAL B 1 243 ? 11.609 -16.453 16.219 1 98.25 243 VAL B CA 1
ATOM 3999 C C . VAL B 1 243 ? 11.734 -17.062 17.625 1 98.25 243 VAL B C 1
ATOM 4001 O O . VAL B 1 243 ? 12.039 -18.25 17.766 1 98.25 243 VAL B O 1
ATOM 4004 N N . ARG B 1 244 ? 11.453 -16.266 18.609 1 97.56 244 ARG B N 1
ATOM 4005 C CA . ARG B 1 244 ? 11.516 -16.734 19.984 1 97.56 244 ARG B CA 1
ATOM 4006 C C . ARG B 1 244 ? 10.555 -17.891 20.219 1 97.56 244 ARG B C 1
ATOM 4008 O O . ARG B 1 244 ? 10.898 -18.859 20.906 1 97.56 244 ARG B O 1
ATOM 4015 N N . ALA B 1 245 ? 9.406 -17.828 19.625 1 97.75 245 ALA B N 1
ATOM 4016 C CA . ALA B 1 245 ? 8.367 -18.844 19.812 1 97.75 245 ALA B CA 1
ATOM 4017 C C . ALA B 1 245 ? 8.57 -20.031 18.891 1 97.75 245 ALA B C 1
ATOM 4019 O O . ALA B 1 245 ? 7.809 -21 18.938 1 97.75 245 ALA B O 1
ATOM 4020 N N . GLY B 1 246 ? 9.516 -19.953 18 1 97.75 246 GLY B N 1
ATOM 4021 C CA . GLY B 1 246 ? 9.828 -21.047 17.094 1 97.75 246 GLY B CA 1
ATOM 4022 C C . GLY B 1 246 ? 8.906 -21.109 15.891 1 97.75 246 GLY B C 1
ATOM 4023 O O . GLY B 1 246 ? 8.898 -22.109 15.156 1 97.75 246 GLY B O 1
ATOM 4024 N N . ARG B 1 247 ? 8.109 -20.094 15.688 1 98.12 247 ARG B N 1
ATOM 4025 C CA . ARG B 1 247 ? 7.203 -20.047 14.547 1 98.12 247 ARG B CA 1
ATOM 4026 C C . ARG B 1 247 ? 7.953 -19.75 13.258 1 98.12 247 ARG B C 1
ATOM 4028 O O . ARG B 1 247 ? 7.508 -20.109 12.172 1 98.12 247 ARG B O 1
ATOM 4035 N N . LEU B 1 248 ? 9.055 -19.016 1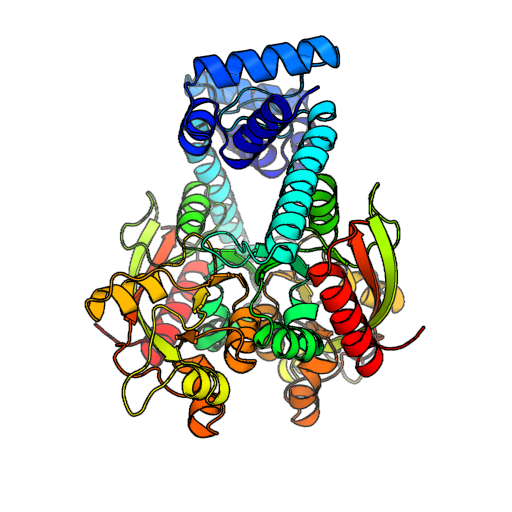3.359 1 98.69 248 LEU B N 1
ATOM 4036 C CA . LEU B 1 248 ? 9.977 -18.75 12.258 1 98.69 248 LEU B CA 1
ATOM 4037 C C . LEU B 1 248 ? 11.398 -19.125 12.641 1 98.69 248 LEU B C 1
ATOM 4039 O O . LEU B 1 248 ? 11.789 -18.984 13.805 1 98.69 248 LEU B O 1
ATOM 4043 N N . VAL B 1 249 ? 12.164 -19.578 11.695 1 98 249 VAL B N 1
ATOM 4044 C CA . VAL B 1 249 ? 13.562 -19.953 11.914 1 98 249 VAL B CA 1
ATOM 4045 C C . VAL B 1 249 ? 14.43 -19.359 10.797 1 98 249 VAL B C 1
ATOM 4047 O O . VAL B 1 249 ? 13.953 -19.141 9.688 1 98 249 VAL B O 1
ATOM 4050 N N . ARG B 1 250 ? 15.688 -19.156 11.102 1 97.19 250 ARG B N 1
ATOM 4051 C CA . ARG B 1 250 ? 16.625 -18.609 10.133 1 97.19 250 ARG B CA 1
ATOM 4052 C C . ARG B 1 250 ? 16.906 -19.594 9.008 1 97.19 250 ARG B C 1
ATOM 4054 O O . ARG B 1 250 ? 17.031 -20.797 9.242 1 97.19 250 ARG B O 1
ATOM 4061 N N . VAL B 1 251 ? 16.969 -19.125 7.824 1 97.38 251 VAL B N 1
ATOM 4062 C CA . VAL B 1 251 ? 17.375 -19.953 6.688 1 97.38 251 VAL B CA 1
ATOM 4063 C C . VAL B 1 251 ? 18.891 -20.141 6.707 1 97.38 251 VAL B C 1
ATOM 4065 O O . VAL B 1 251 ? 19.641 -19.188 6.613 1 97.38 251 VAL B O 1
ATOM 4068 N N . PRO B 1 252 ? 19.344 -21.359 6.855 1 95.31 252 PRO B N 1
ATOM 4069 C CA . PRO B 1 252 ? 20.797 -21.594 6.91 1 95.31 252 PRO B CA 1
ATOM 4070 C C . PRO B 1 252 ? 21.516 -21.125 5.648 1 95.31 252 PRO B C 1
ATOM 4072 O O . PRO B 1 252 ? 20.984 -21.25 4.543 1 95.31 252 PRO B O 1
ATOM 4075 N N . GLY B 1 253 ? 22.672 -20.531 5.871 1 93.75 253 GLY B N 1
ATOM 4076 C CA . GLY B 1 253 ? 23.531 -20.188 4.75 1 93.75 253 GLY B CA 1
ATOM 4077 C C . GLY B 1 253 ? 23.297 -18.781 4.223 1 93.75 253 GLY B C 1
ATOM 4078 O O . GLY B 1 253 ? 24 -18.312 3.332 1 93.75 253 GLY B O 1
ATOM 4079 N N . LEU B 1 254 ? 22.297 -18.125 4.703 1 96.56 254 LEU B N 1
ATOM 4080 C CA . LEU B 1 254 ? 22 -16.766 4.254 1 96.56 254 LEU B CA 1
ATOM 4081 C C . LEU B 1 254 ? 22.328 -15.75 5.352 1 96.56 254 LEU B C 1
ATOM 4083 O O . LEU B 1 254 ? 22.031 -15.984 6.523 1 96.56 254 LEU B O 1
ATOM 4087 N N . ASP B 1 255 ? 22.875 -14.648 4.973 1 97.19 255 ASP B N 1
ATOM 4088 C CA . ASP B 1 255 ? 23.25 -13.594 5.91 1 97.19 255 ASP B CA 1
ATOM 4089 C C . ASP B 1 255 ? 22.141 -12.539 6.016 1 97.19 255 ASP B C 1
ATOM 4091 O O . ASP B 1 255 ? 21.281 -12.453 5.145 1 97.19 255 ASP B O 1
ATOM 4095 N N . ASP B 1 256 ? 22.234 -11.812 7.129 1 97.75 256 ASP B N 1
ATOM 4096 C CA . ASP B 1 256 ? 21.391 -10.633 7.262 1 97.75 256 ASP B CA 1
ATOM 4097 C C . ASP B 1 256 ? 21.766 -9.57 6.227 1 97.75 256 ASP B C 1
ATOM 4099 O O . ASP B 1 256 ? 22.891 -9.57 5.711 1 97.75 256 ASP B O 1
ATOM 4103 N N . VAL B 1 257 ? 20.797 -8.773 5.895 1 97.44 257 VAL B N 1
ATOM 4104 C CA . VAL B 1 257 ? 21.031 -7.625 5.031 1 97.44 257 VAL B CA 1
ATOM 4105 C C . VAL B 1 257 ? 20.75 -6.332 5.789 1 97.44 257 VAL B C 1
ATOM 4107 O O . VAL B 1 257 ? 19.688 -6.203 6.422 1 97.44 257 VAL B O 1
ATOM 4110 N N . LEU B 1 258 ? 21.672 -5.375 5.824 1 96.88 258 LEU B N 1
ATOM 4111 C CA . LEU B 1 258 ? 21.484 -4.059 6.426 1 96.88 258 LEU B CA 1
ATOM 4112 C C . LEU B 1 258 ? 21.125 -3.023 5.367 1 96.88 258 LEU B C 1
ATOM 4114 O O . LEU B 1 258 ? 21.812 -2.898 4.352 1 96.88 258 LEU B O 1
ATOM 4118 N N . VAL B 1 259 ? 20.047 -2.32 5.594 1 96.44 259 VAL B N 1
ATOM 4119 C CA . VAL B 1 259 ? 19.578 -1.309 4.656 1 96.44 259 VAL B CA 1
ATOM 4120 C C . VAL B 1 259 ? 19.703 0.078 5.285 1 96.44 259 VAL B C 1
ATOM 4122 O O . VAL B 1 259 ? 18.984 0.4 6.234 1 96.44 259 VAL B O 1
ATOM 4125 N N . PRO B 1 260 ? 20.562 0.897 4.77 1 96.88 260 PRO B N 1
ATOM 4126 C CA . PRO B 1 260 ? 20.672 2.256 5.305 1 96.88 260 PRO B CA 1
ATOM 4127 C C . PRO B 1 260 ? 19.438 3.105 5.004 1 96.88 260 PRO B C 1
ATOM 4129 O O . PRO B 1 260 ? 18.859 2.994 3.924 1 96.88 260 PRO B O 1
ATOM 4132 N N . LEU B 1 261 ? 19.062 3.93 5.988 1 97.12 261 LEU B N 1
ATOM 4133 C CA . LEU B 1 261 ? 17.938 4.855 5.84 1 97.12 261 LEU B CA 1
ATOM 4134 C C . LEU B 1 261 ? 18.406 6.301 5.957 1 97.12 261 LEU B C 1
ATOM 4136 O O . LEU B 1 261 ? 19.359 6.59 6.68 1 97.12 261 LEU B O 1
ATOM 4140 N N . TYR B 1 262 ? 17.672 7.125 5.336 1 97.5 262 TYR B N 1
ATOM 4141 C CA . TYR B 1 262 ? 17.953 8.555 5.348 1 97.5 262 TYR B CA 1
ATOM 4142 C C . TYR B 1 262 ? 16.688 9.359 5.574 1 97.5 262 TYR B C 1
ATOM 4144 O O . TYR B 1 262 ? 15.602 8.961 5.137 1 97.5 262 TYR B O 1
ATOM 4152 N N . TRP B 1 263 ? 16.859 10.445 6.246 1 98 263 TRP B N 1
ATOM 4153 C CA . TRP B 1 263 ? 15.828 11.469 6.379 1 98 263 TRP B CA 1
ATOM 4154 C C . TRP B 1 263 ? 16.062 12.602 5.379 1 98 263 TRP B C 1
ATOM 4156 O O . TRP B 1 263 ? 17.125 13.219 5.367 1 98 263 TRP B O 1
ATOM 4166 N N . GLN B 1 264 ? 15.156 12.812 4.531 1 97.56 264 GLN B N 1
ATOM 4167 C CA . GLN B 1 264 ? 15.211 13.953 3.623 1 97.56 264 GLN B CA 1
ATOM 4168 C C . GLN B 1 264 ? 14.055 14.914 3.871 1 97.56 264 GLN B C 1
ATOM 4170 O O . GLN B 1 264 ? 12.898 14.492 3.963 1 97.56 264 GLN B O 1
ATOM 4175 N N . ALA B 1 265 ? 14.297 16.172 3.992 1 97.62 265 ALA B N 1
ATOM 4176 C CA . ALA B 1 265 ? 13.273 17.156 4.293 1 97.62 265 ALA B CA 1
ATOM 4177 C C . ALA B 1 265 ? 13.516 18.453 3.525 1 97.62 265 ALA B C 1
ATOM 4179 O O . ALA B 1 265 ? 14.664 18.859 3.336 1 97.62 265 ALA B O 1
ATOM 4180 N N . ALA B 1 266 ? 12.422 19.078 3.088 1 96.06 266 ALA B N 1
ATOM 4181 C CA . ALA B 1 266 ? 12.508 20.406 2.484 1 96.06 266 ALA B CA 1
ATOM 4182 C C . ALA B 1 266 ? 13.195 21.391 3.426 1 96.06 266 ALA B C 1
ATOM 4184 O O . ALA B 1 266 ? 12.969 21.359 4.637 1 96.06 266 ALA B O 1
ATOM 4185 N N . THR B 1 267 ? 13.977 22.203 2.834 1 93.88 267 THR B N 1
ATOM 4186 C CA . THR B 1 267 ? 14.625 23.234 3.627 1 93.88 267 THR B CA 1
ATOM 4187 C C . THR B 1 267 ? 13.727 24.469 3.748 1 93.88 267 THR B C 1
ATOM 4189 O O . THR B 1 267 ? 13.828 25.406 2.953 1 93.88 267 THR B O 1
ATOM 4192 N N . LEU B 1 268 ? 12.812 24.531 4.598 1 92.06 268 LEU B N 1
ATOM 4193 C CA . LEU B 1 268 ? 11.844 25.578 4.867 1 92.06 268 LEU B CA 1
ATOM 4194 C C . LEU B 1 268 ? 11.852 25.969 6.344 1 92.06 268 LEU B C 1
ATOM 4196 O O . LEU B 1 268 ? 12.055 25.109 7.207 1 92.06 268 LEU B O 1
ATOM 4200 N N . PRO B 1 269 ? 11.734 27.188 6.605 1 88.69 269 PRO B N 1
ATOM 4201 C CA . PRO B 1 269 ? 11.68 27.625 8 1 88.69 269 PRO B CA 1
ATOM 4202 C C . PRO B 1 269 ? 10.312 27.391 8.641 1 88.69 269 PRO B C 1
ATOM 4204 O O . PRO B 1 269 ? 9.641 28.344 9.039 1 88.69 269 PRO B O 1
ATOM 4207 N N . VAL B 1 270 ? 9.867 26.219 8.688 1 91.69 270 VAL B N 1
ATOM 4208 C CA . VAL B 1 270 ? 8.57 25.828 9.234 1 91.69 270 VAL B CA 1
ATOM 4209 C C . VAL B 1 270 ? 8.773 25.062 10.547 1 91.69 270 VAL B C 1
ATOM 4211 O O . VAL B 1 270 ? 9.5 24.062 10.586 1 91.69 270 VAL B O 1
ATOM 4214 N N . THR B 1 271 ? 8.117 25.484 11.594 1 91.31 271 THR B N 1
ATOM 4215 C CA . THR B 1 271 ? 8.312 24.969 12.945 1 91.31 271 THR B CA 1
ATOM 4216 C C . THR B 1 271 ? 7.898 23.5 13.016 1 91.31 271 THR B C 1
ATOM 4218 O O . THR B 1 271 ? 8.578 22.688 13.648 1 91.31 271 THR B O 1
ATOM 4221 N N . ARG B 1 272 ? 6.797 23.125 12.438 1 92.62 272 ARG B N 1
ATOM 4222 C CA . ARG B 1 272 ? 6.305 21.75 12.516 1 92.62 272 ARG B CA 1
ATOM 4223 C C . ARG B 1 272 ? 7.273 20.781 11.836 1 92.62 272 ARG B C 1
ATOM 4225 O O . ARG B 1 272 ? 7.379 19.625 12.234 1 92.62 272 ARG B O 1
ATOM 4232 N N . LEU B 1 273 ? 7.988 21.234 10.812 1 95.31 273 LEU B N 1
ATOM 4233 C CA . LEU B 1 273 ? 8.977 20.391 10.148 1 95.31 273 LEU B CA 1
ATOM 4234 C C . LEU B 1 273 ? 10.195 20.188 11.031 1 95.31 273 LEU B C 1
ATOM 4236 O O . LEU B 1 273 ? 10.773 19.094 11.055 1 95.31 273 LEU B O 1
ATOM 4240 N N . VAL B 1 274 ? 10.578 21.188 11.758 1 95.12 274 VAL B N 1
ATOM 4241 C CA . VAL B 1 274 ? 11.688 21.094 12.695 1 95.12 274 VAL B CA 1
ATOM 4242 C C . VAL B 1 274 ? 11.359 20.078 13.781 1 95.12 274 VAL B C 1
ATOM 4244 O O . VAL B 1 274 ? 12.172 19.203 14.086 1 95.12 274 VAL B O 1
ATOM 4247 N N . ARG B 1 275 ? 10.188 20.188 14.336 1 96.12 275 ARG B N 1
ATOM 4248 C CA . ARG B 1 275 ? 9.758 19.25 15.367 1 96.12 275 ARG B CA 1
ATOM 4249 C C . ARG B 1 275 ? 9.688 17.828 14.828 1 96.12 275 ARG B C 1
ATOM 4251 O O . ARG B 1 275 ? 10.086 16.875 15.516 1 96.12 275 ARG B O 1
ATOM 4258 N N . LEU B 1 276 ? 9.172 17.672 13.648 1 97.88 276 LEU B N 1
ATOM 4259 C CA . LEU B 1 276 ? 9.078 16.359 13.016 1 97.88 276 LEU B CA 1
ATOM 4260 C C . LEU B 1 276 ? 10.461 15.766 12.797 1 97.88 276 LEU B C 1
ATOM 4262 O O . LEU B 1 276 ? 10.688 14.586 13.102 1 97.88 276 LEU B O 1
ATOM 4266 N N . THR B 1 277 ? 11.359 16.562 12.32 1 98.19 277 THR B N 1
ATOM 4267 C CA . THR B 1 277 ? 12.734 16.125 12.102 1 98.19 277 THR B CA 1
ATOM 4268 C C . THR B 1 277 ? 13.367 15.648 13.398 1 98.19 277 THR B C 1
ATOM 4270 O O . THR B 1 277 ? 14.008 14.594 13.438 1 98.19 277 THR B O 1
ATOM 4273 N N . ARG B 1 278 ? 13.188 16.406 14.391 1 98.12 278 ARG B N 1
ATOM 4274 C CA . ARG B 1 278 ? 13.727 16.016 15.695 1 98.12 278 ARG B CA 1
ATOM 4275 C C . ARG B 1 278 ? 13.141 14.695 16.172 1 98.12 278 ARG B C 1
ATOM 4277 O O . ARG B 1 278 ? 13.875 13.82 16.625 1 98.12 278 ARG B O 1
ATOM 4284 N N . ALA B 1 279 ? 11.844 14.516 16.094 1 98.56 279 ALA B N 1
ATOM 4285 C CA . ALA B 1 279 ? 11.172 13.297 16.516 1 98.56 279 ALA B CA 1
ATOM 4286 C C . ALA B 1 279 ? 11.688 12.086 15.742 1 98.56 279 ALA B C 1
ATOM 4288 O O . ALA B 1 279 ? 11.945 11.031 16.328 1 98.56 279 ALA B O 1
ATOM 4289 N N . VAL B 1 280 ? 11.844 12.219 14.445 1 98.69 280 VAL B N 1
ATOM 4290 C CA . VAL B 1 280 ? 12.312 11.125 13.602 1 98.69 280 VAL B CA 1
ATOM 4291 C C . VAL B 1 280 ? 13.75 10.758 13.984 1 98.69 280 VAL B C 1
ATOM 4293 O O . VAL B 1 280 ? 14.078 9.578 14.141 1 98.69 280 VAL B O 1
ATOM 4296 N N . ARG B 1 281 ? 14.547 11.789 14.141 1 98.12 281 ARG B N 1
ATOM 4297 C CA . ARG B 1 281 ? 15.945 11.578 14.516 1 98.12 281 ARG B CA 1
ATOM 4298 C C . ARG B 1 281 ? 16.047 10.82 15.836 1 98.12 281 ARG B C 1
ATOM 4300 O O . ARG B 1 281 ? 16.797 9.852 15.945 1 98.12 281 ARG B O 1
ATOM 4307 N N . GLU B 1 282 ? 15.32 11.242 16.797 1 98.25 282 GLU B N 1
ATOM 4308 C CA . GLU B 1 282 ? 15.359 10.625 18.109 1 98.25 282 GLU B CA 1
ATOM 4309 C C . GLU B 1 282 ? 14.875 9.172 18.062 1 98.25 282 GLU B C 1
ATOM 4311 O O . GLU B 1 282 ? 15.484 8.289 18.672 1 98.25 282 GLU B O 1
ATOM 4316 N N . ALA B 1 283 ? 13.805 8.898 17.375 1 98.25 283 ALA B N 1
ATOM 4317 C CA . ALA B 1 283 ? 13.289 7.539 17.25 1 98.25 283 ALA B CA 1
ATOM 4318 C C . ALA B 1 283 ? 14.297 6.633 16.547 1 98.25 283 ALA B C 1
ATOM 4320 O O . ALA B 1 283 ? 14.523 5.496 16.969 1 98.25 283 ALA B O 1
ATOM 4321 N N . ALA B 1 284 ? 14.852 7.148 15.461 1 98.06 284 ALA B N 1
ATOM 4322 C CA . ALA B 1 284 ? 15.844 6.379 14.711 1 98.06 284 ALA B CA 1
ATOM 4323 C C . ALA B 1 284 ? 17.047 6.043 15.578 1 98.06 284 ALA B C 1
ATOM 4325 O O . ALA B 1 284 ? 17.531 4.906 15.586 1 98.06 284 ALA B O 1
ATOM 4326 N N . GLN B 1 285 ? 17.531 7.004 16.297 1 96.62 285 GLN B N 1
ATOM 4327 C CA . GLN B 1 285 ? 18.703 6.84 17.125 1 96.62 285 GLN B CA 1
ATOM 4328 C C . GLN B 1 285 ? 18.484 5.766 18.188 1 96.62 285 GLN B C 1
ATOM 4330 O O . GLN B 1 285 ? 19.422 5.059 18.578 1 96.62 285 GLN B O 1
ATOM 4335 N N . ARG B 1 286 ? 17.312 5.566 18.609 1 95.31 286 ARG B N 1
ATOM 4336 C CA . ARG B 1 286 ? 16.984 4.617 19.672 1 95.31 286 ARG B CA 1
ATOM 4337 C C . ARG B 1 286 ? 16.875 3.201 19.109 1 95.31 286 ARG B C 1
ATOM 4339 O O . ARG B 1 286 ? 17.031 2.227 19.859 1 95.31 286 ARG B O 1
ATOM 4346 N N . THR B 1 287 ? 16.625 3.076 17.844 1 94.88 287 THR B N 1
ATOM 4347 C CA . THR B 1 287 ? 16.172 1.777 17.359 1 94.88 287 THR B CA 1
ATOM 4348 C C . THR B 1 287 ? 17.094 1.245 16.266 1 94.88 287 THR B C 1
ATOM 4350 O O . THR B 1 287 ? 17.328 0.04 16.188 1 94.88 287 THR B O 1
ATOM 4353 N N . LEU B 1 288 ? 17.641 2.154 15.398 1 96.25 288 LEU B N 1
ATOM 4354 C CA . LEU B 1 288 ? 18.375 1.725 14.219 1 96.25 288 LEU B CA 1
ATOM 4355 C C . LEU B 1 288 ? 19.844 1.5 14.555 1 96.25 288 LEU B C 1
ATOM 4357 O O . LEU B 1 288 ? 20.375 2.111 15.484 1 96.25 288 LEU B O 1
ATOM 4361 N N . GLU B 1 289 ? 20.406 0.599 13.812 1 92.81 289 GLU B N 1
ATOM 4362 C CA . GLU B 1 289 ? 21.844 0.345 13.969 1 92.81 289 GLU B CA 1
ATOM 4363 C C . GLU B 1 289 ? 22.672 1.479 13.367 1 92.81 289 GLU B C 1
ATOM 4365 O O . GLU B 1 289 ? 22.359 1.967 12.273 1 92.81 289 GLU B O 1
ATOM 4370 N N . ARG B 1 290 ? 23.609 1.899 14.211 1 84.69 290 ARG B N 1
ATOM 4371 C CA . ARG B 1 290 ? 24.469 2.996 13.766 1 84.69 290 ARG B CA 1
ATOM 4372 C C . ARG B 1 290 ? 25.656 2.477 12.977 1 84.69 290 ARG B C 1
ATOM 4374 O O . ARG B 1 290 ? 26.172 1.389 13.25 1 84.69 290 ARG B O 1
ATOM 4381 N N . GLY B 1 291 ? 25.719 2.92 11.609 1 65.69 291 GLY B N 1
ATOM 4382 C CA . GLY B 1 291 ? 26.922 2.553 10.883 1 65.69 291 GLY B CA 1
ATOM 4383 C C . GLY B 1 291 ? 28.188 3.1 11.516 1 65.69 291 GLY B C 1
ATOM 4384 O O . GLY B 1 291 ? 28.125 4.031 12.32 1 65.69 291 GLY B O 1
#

Solvent-accessible surface area (backbone atoms only — not comparable to full-atom values): 29963 Å² total; per-residue (Å²): 134,52,70,67,32,33,48,42,51,32,32,22,53,74,57,23,29,59,60,52,21,10,61,76,71,71,49,49,43,65,57,41,51,49,33,44,50,52,43,25,60,72,72,68,45,73,37,64,41,87,52,98,55,26,37,60,29,81,72,19,32,56,52,31,16,49,33,45,51,49,51,52,50,49,52,47,52,34,45,74,66,69,46,52,58,101,57,60,44,79,47,29,32,28,34,28,55,65,48,50,62,56,64,41,50,62,37,40,36,57,51,38,70,43,79,63,45,30,46,38,46,38,67,39,55,54,77,51,41,55,53,34,47,53,44,37,68,23,52,31,32,51,30,64,60,74,74,52,52,87,72,35,44,55,45,81,49,26,25,49,52,28,35,43,29,21,10,56,68,46,50,57,76,37,38,62,87,91,45,64,46,66,49,70,38,38,28,44,37,45,49,96,82,55,53,64,59,57,49,29,36,46,74,56,70,45,91,68,80,34,55,62,30,33,30,64,36,67,62,38,36,53,52,33,21,56,37,25,46,13,30,32,68,39,49,46,87,76,42,48,66,40,42,75,70,58,50,28,40,72,45,83,80,50,55,69,46,76,46,58,34,19,42,33,33,54,75,63,99,40,68,69,57,53,54,48,49,49,37,48,51,54,34,30,63,74,70,35,46,75,125,135,55,70,67,31,33,47,42,51,32,33,22,54,74,58,22,30,59,61,52,22,11,60,75,72,71,49,49,44,67,56,40,52,48,33,44,51,52,44,24,60,73,72,67,44,73,37,64,40,88,52,97,56,26,39,58,28,81,71,19,33,55,53,32,18,51,31,45,51,48,51,53,52,50,52,48,54,33,44,75,66,70,45,52,60,101,59,60,44,78,47,30,31,27,34,29,54,64,48,49,62,55,62,41,50,61,36,40,36,57,52,38,71,44,79,63,45,30,47,38,45,38,67,39,57,54,76,52,41,54,52,33,46,52,44,37,71,23,51,32,30,52,30,63,60,74,74,52,55,88,71,36,45,57,43,80,49,26,25,48,51,28,35,44,30,22,11,57,68,46,50,58,74,38,36,61,86,92,44,62,46,65,48,70,38,39,29,44,38,44,49,96,82,56,53,64,57,58,50,29,36,47,74,56,70,45,90,66,79,32,55,60,30,33,29,64,37,68,60,36,36,52,51,33,21,58,37,24,45,13,30,32,67,40,50,47,86,77,42,49,65,40,42,74,71,59,50,29,41,72,45,82,80,50,55,70,47,76,45,57,34,19,42,33,32,54,74,62,100,42,68,70,58,54,53,49,50,51,38,48,50,54,34,29,63,75,68,36,46,76,126

Radius of gyration: 25.54 Å; Cα contacts (8 Å, |Δi|>4): 1118; chains: 2; bounding box: 54×70×70 Å

Organism: Micrococcus luteus (strain ATCC 4698 / DSM 20030 / JCM 1464 / CCM 169 / CCUG 5858 / IAM 1056 / NBRC 3333 / NCIMB 9278 / NCTC 2665 / VKM Ac-2230) (NCBI:txid465515)

Foldseek 3Di:
DDLLLLQLLLLLQVQQHLCRSCVVVVHDSVVSVVSPVVVCVVVVHRQWDVDNGIHGDPVNLQSSLVNLQVVLVVCQVCVVVVNNDPAAAEAEEEEAQQRVVFLCVQLVVVCVPPRRHDYHYHHDAQVVRLSCVSNNVHQKYKYLDQDARPQKDKDWLAKFKWAKKAFPVLQVVQDDVLDGDQQAREAEDADPPGCQVVVQCVVLVHDHDYHYDYHNHLVRSVVCRLVGVGIYTHGCRVCVVCVVVRSMDGDPSTDMDIGIIMMMGRDDPHPVRVVSVVSSNVSSVVPHHHD/DDLLLLQLLLLLQVQQDLCRSCVVVVHDSVVSVVSQVVVCVVVVHRQWDVDNGIHGDPVNLQSSLVNLQVVLVVCQVCVVVVNNDPAAAEAEEEEAQQCVVFLCVQLVVVCVPPRRHDYHYHHDAQVVRLSCVSNNVHQKYKYLDQDARPQKDKDWLAKFKWAKKAFPVLQVVQDDVLDGDQQAREAEDQDPPGCQVVVQCVVLVHDHDYHYDYHNHLVRSVVCRLVGVGIYTHGCRVCVVCVVVRSMDGDPSTDMDIGIIMMMGRDDPHPVRVVSVVSSNVSSVVDHHHD

pLDDT: mean 93.53, std 6.85, range [51.81, 98.81]

Sequence (582 aa):
MNLDQLQALRAIADEGSFEAAAYELGVSASAVSQRIRALEREVGQVLLRRGTPCEPTEAGIGLVRVARHMRVLEQEAWAGLGRTAAGRSVTSLAVPADVLGTWFGPVLAEAADWDDTVLDLHVEDQDHSARLLRRGEVLAAVTTEPQPVQGCAAEPLGSMRYVPLASPALLARHAAGDVVDLGAMPMMRYNAKDDLQRLALSGAGLDVAPPTHLAPSFDGFHRSVRAGLGWGMLVDAQAVEDVRAGRLVRVPGLDDVLVPLYWQAATLPVTRLVRLTRAVREAAQRTLERGMNLDQLQALRAIADEGSFEAAAYELGVSASAVSQRIRALEREVGQVLLRRGTPCEPTEAGIGLVRVARHMRVLEQEAWAGLGRTAAGRSVTSLAVPADVLGTWFGPVLAEAADWDDTVLDLHVEDQDHSARLLRRGEVLAAVTTEPQPVQGCAAEPLGSMRYVPLASPALLARHAAGDVVDLGAMPMMRYNAKDDLQRLALSGAGLDVAPPTHLAPSFDGFHRSVRAGLGWGMLVDAQAVEDVRAGRLVRVPGLDDVLVPLYWQAATLPVTRLVRLTRAVREAAQRTLERG

Secondary structure (DSSP, 8-state):
--HHHHHHHHHHHHHSSHHHHHHHHTS-HHHHHHHHHHHHHHHTS--EE-SSS-EE-HHHHHHHHHHHHHHHHHHHHHHHTT---SS-EEEEEEE-HHHHTTTTHHHHHHHTT-SSEEEEEEE--HHHHHHHHHTTS-SEEEES--SPPTTEEEEEEEEEEEEEEE-HHHHHHTEETTEE-TTTS-EEESSTT--HHHHHHHHTT------EEE--SHHHHHHHHHTTS-BEEEEHHHHHHHHHTTSSEEPTT---EEEEEEEEEE----HHHHHHHHHHHHHHHHHSBP-/--HHHHHHHHHHHHHSSHHHHHHHHTS-HHHHHHHHHHHHHHHTS--EE-SSS-EE-HHHHHHHHHHHHHHHHHHHHHHHTT---SS-EEEEEEE-HHHHTTTTHHHHHHHTT-SSEEEEEEE--HHHHHHHHHTTS-SEEEES--SPPTTEEEEEEEEEEEEEEE-HHHHHHTEETTEE-TTTS-EEESSTT--HHHHHHHHTT------EEE--SHHHHHHHHHTTS-BEEEEHHHHHHHHHTTSSEEPTT---EEEEEEEEEE----HHHHHHHHHHHHHHHHHSBP-